Protein AF-A0A4U0WMQ0-F1 (afdb_monomer)

Sequence (657 aa):
MDHPERNHGTCKQFGIPVYATASSAIYEIPTVNTDIEAAAWAIYDATRTTPHDSSNITKNTTTSGTFNIHVQLCIPNPSGTGNTLQIATHGAHFDSRYWDSAYQPENHSYVDAALAAGYSILTYDRLGTGQSDILDAYTVVQAPLELEIMRQLTLMARNGTLYSLASTSGPAHLPFQALSKPSKIVHVGHSFGSFLTSAFITNYGTLTDGAIITGYLLTKYLASAGSTSWAVEYPGSSCPPFDRPSGYVVCKKVGIQNLFFGGNTSTAYTPALLDYGNSIKQPAPIGEIASAFWLLGNYGPSFTGPVQYFLSEFDFYVCRGDCKGLADVTQLAQTFPNASAIEVAIQPNTGHALSLHNNASAGFEGWANPAGDEFFRLQRQTADQARENTETAGAFYRMMRNIAQDLHWANGVFDVLTSSAEKPTILDLCMAPGGFLETAMRHDSRSRATAFSLATAQGGHEIFLSQNPKVKVKLMDITMLAADMGVTSIPDTHPDRANFLPRELPPGELVDLVICDGQVLRTHARAEYREGREATRLMLTQLALGLEHLTPGGAMVGLLHKFEAWNTVCLLGKFDQFASIKLFKHAKCHAKRSSLYMIATQVDTRCQQADFKEAIRASEADVQSILTEFGARLTEIGRPIFDIQAKALEKASFNRR

InterPro domains:
  IPR000073 Alpha/beta hydrolase fold-1 [PF12697] (90-357)
  IPR002877 Ribosomal RNA methyltransferase, FtsJ domain [PF01728] (407-601)
  IPR029058 Alpha/Beta hydrolase fold [G3DSA:3.40.50.1820] (47-364)
  IPR029058 Alpha/Beta hydrolase fold [SSF53474] (61-357)
  IPR029063 S-adenosyl-L-methionine-dependent methyltransferase superfamily [G3DSA:3.40.50.150] (399-606)
  IPR029063 S-adenosyl-L-methionine-dependent methyltransferase superfamily [SSF53335] (411-599)

pLDDT: mean 90.28, std 10.3, range [39.62, 98.81]

Nearest PDB structures (foldseek):
  5hdf-assembly1_B  TM=8.560E-01  e=1.147E-20  Streptomyces albus
  5hdp-assembly6_F  TM=8.536E-01  e=6.886E-20  Streptomyces albus
  8kdb-assembly1_A  TM=4.051E-01  e=4.196E-06  Human respirovirus 3
  4a6d-assembly1_A  TM=4.375E-01  e=4.001E-05  Homo sapiens
  6gur-assembly1_B  TM=4.675E-01  e=2.996E-05  Aspergillus fumigatus Af293

Radius of gyration: 31.7 Å; Cα contacts (8 Å, |Δi|>4): 1322; chains: 1; bounding box: 73×48×84 Å

Secondary structure (DSSP, 8-state):
----EETTEEEEEEEEEEEEEEEEEEE-----SSHHHHHHHHHHHHSTTS--SGGGEEEEEEEEEEEEEEEEEEEESSSS---EEEEEE--TT--GGGTB-SSSHHHHBHHHHHHHTT-EEEEEPPTTSTTS----TTTTS-HHHHHHHHHHHHHHHHHSHHHHHHHHSSSP-GGGTSPPPPSEEEEEEETHHHHHHHHHHHHHGGG-SEEEEES---STTTTTT-GGGG-EE-GGGSSS-----TTEEEE-HHHHHHHH--S-TTTS--HHHHHHHHHT---EEHHHHHTGGGGTT---TT--SEEEEEEETT-HHHHTT--TT---HHHHHHHSTT-SEEEEEEETT--S-GGGSTTHHHHHHTT--HHHHHHHHHHHHHHHHGGG-HHHHHHHHHHHHHHHHHHHHHH-TTHHHHH-SS--EEEEET-TT-HHHHHHHHH-TT-EEEEEE--GGGTPPPP-SPP-TTEEEEES-GGG-TTTTT-----TT-TTGGGPPPP-S-TT--EEEEEE-----TT----HHHHTTHHHHHHHHHHHHHHHTEEEEEEEEEEEE-TTSHHHHHHHHHHHTTSEEEEE--SSTTTTSSEEEEEEES--GGG----HHHHTT--GGGHHHHHHHHHHHHHHHHHHHHHHHHHHHHT-GGG--

Structure (mmCIF, N/CA/C/O backbone):
data_AF-A0A4U0WMQ0-F1
#
_entry.id   AF-A0A4U0WMQ0-F1
#
loop_
_atom_site.group_PDB
_atom_site.id
_atom_site.type_symbol
_atom_site.label_atom_id
_atom_site.label_alt_id
_atom_site.label_comp_id
_atom_site.label_asym_id
_atom_site.label_entity_id
_atom_site.label_seq_id
_atom_site.pdbx_PDB_ins_code
_atom_site.Cartn_x
_atom_site.Cartn_y
_atom_site.Cartn_z
_atom_site.occupancy
_atom_site.B_iso_or_equiv
_atom_site.auth_seq_id
_atom_site.auth_comp_id
_atom_site.auth_asym_id
_atom_site.auth_atom_id
_atom_site.pdbx_PDB_model_num
ATOM 1 N N . MET A 1 1 ? -5.687 -0.360 -28.221 1.00 39.62 1 MET A N 1
ATOM 2 C CA . MET A 1 1 ? -6.589 0.513 -28.996 1.00 39.62 1 MET A CA 1
ATOM 3 C C . MET A 1 1 ? -6.667 1.828 -28.254 1.00 39.62 1 MET A C 1
ATOM 5 O O . MET A 1 1 ? -6.787 1.797 -27.036 1.00 39.62 1 MET A O 1
ATOM 9 N N . ASP A 1 2 ? -6.524 2.939 -28.966 1.00 48.97 2 ASP A N 1
ATOM 10 C CA . ASP A 1 2 ? -6.606 4.285 -28.400 1.00 48.97 2 ASP A CA 1
ATOM 11 C C . ASP A 1 2 ? -8.086 4.573 -28.088 1.00 48.97 2 ASP A C 1
ATOM 13 O O . ASP A 1 2 ? -8.886 4.798 -28.996 1.00 48.97 2 ASP A O 1
ATOM 17 N N . HIS A 1 3 ? -8.482 4.451 -26.818 1.00 58.59 3 HIS A N 1
ATOM 18 C CA . HIS A 1 3 ? -9.820 4.818 -26.341 1.00 58.59 3 HIS A CA 1
ATOM 19 C C . HIS A 1 3 ? -9.716 6.159 -25.607 1.00 58.59 3 HIS A C 1
ATOM 21 O O . HIS A 1 3 ? -9.465 6.167 -24.396 1.00 58.59 3 HIS A O 1
ATOM 27 N N . PRO A 1 4 ? -9.847 7.293 -26.327 1.00 68.81 4 PRO A N 1
ATOM 28 C CA . PRO A 1 4 ? -9.685 8.614 -25.731 1.00 68.81 4 PRO A CA 1
ATOM 29 C C . PRO A 1 4 ? -10.794 8.929 -24.725 1.00 68.81 4 PRO A C 1
ATOM 31 O O . PRO A 1 4 ? -10.539 9.634 -23.756 1.00 68.81 4 PRO A O 1
ATOM 34 N N . GLU A 1 5 ? -11.998 8.381 -24.904 1.00 80.69 5 GLU A N 1
ATOM 35 C CA . GLU A 1 5 ? -13.103 8.524 -23.953 1.00 80.69 5 GLU A CA 1
ATOM 36 C C . GLU A 1 5 ? -13.195 7.311 -23.022 1.00 80.69 5 GLU A C 1
ATOM 38 O O . GLU A 1 5 ? -13.223 6.161 -23.467 1.00 80.69 5 GLU A O 1
ATOM 43 N N . ARG A 1 6 ? -13.254 7.585 -21.716 1.00 85.19 6 ARG A N 1
ATOM 44 C CA . ARG A 1 6 ? -13.469 6.617 -20.637 1.00 85.19 6 ARG A CA 1
ATOM 45 C C . ARG A 1 6 ? -14.765 6.947 -19.907 1.00 85.19 6 ARG A C 1
ATOM 47 O O . ARG A 1 6 ? -15.220 8.089 -19.910 1.00 85.19 6 ARG A O 1
ATOM 54 N N . ASN A 1 7 ? -15.306 5.968 -19.185 1.00 85.00 7 ASN A N 1
ATOM 55 C CA . ASN A 1 7 ? -16.522 6.147 -18.381 1.00 85.00 7 ASN A CA 1
ATOM 56 C C . ASN A 1 7 ? -16.409 7.316 -17.384 1.00 85.00 7 ASN A C 1
ATOM 58 O O . ASN A 1 7 ? -17.385 8.026 -17.149 1.00 85.00 7 ASN A O 1
ATOM 62 N N . HIS A 1 8 ? -15.214 7.539 -16.829 1.00 88.12 8 HIS A N 1
ATOM 63 C CA . HIS A 1 8 ? -14.967 8.539 -15.786 1.00 88.12 8 HIS A CA 1
ATOM 64 C C . HIS A 1 8 ? -13.992 9.651 -16.196 1.00 88.12 8 HIS A C 1
ATOM 66 O O . HIS A 1 8 ? -13.651 10.493 -15.368 1.00 88.12 8 HIS A O 1
ATOM 72 N N . GLY A 1 9 ? -13.551 9.706 -17.456 1.00 90.25 9 GLY A N 1
ATOM 73 C CA . GLY A 1 9 ? -12.559 10.692 -17.879 1.00 90.25 9 GLY A CA 1
ATOM 74 C C . GLY A 1 9 ? -12.183 10.637 -19.354 1.00 90.25 9 GLY A C 1
ATOM 75 O O . GLY A 1 9 ? -12.789 9.924 -20.147 1.00 90.25 9 GLY A O 1
ATOM 76 N N . THR A 1 10 ? -11.165 11.409 -19.721 1.00 91.00 10 THR A N 1
ATOM 77 C CA . THR A 1 10 ? -10.581 11.430 -21.068 1.00 91.00 10 THR A CA 1
ATOM 78 C C . THR A 1 10 ? -9.080 11.184 -20.971 1.00 91.00 10 THR A C 1
ATOM 80 O O . THR A 1 10 ? -8.416 11.784 -20.126 1.00 91.00 10 THR A O 1
ATOM 83 N N . CYS A 1 11 ? -8.538 10.331 -21.836 1.00 92.12 11 CYS A N 1
ATOM 84 C CA . CYS A 1 11 ? -7.117 9.998 -21.905 1.00 92.12 11 CYS A CA 1
ATOM 85 C C . CYS A 1 11 ? -6.494 10.477 -23.216 1.00 92.12 11 CYS A C 1
ATOM 87 O O . CYS A 1 11 ? -7.154 10.522 -24.253 1.00 92.12 11 CYS A O 1
ATOM 89 N N . LYS A 1 12 ? -5.200 10.794 -23.172 1.00 91.44 12 LYS A N 1
ATOM 90 C CA . LYS A 1 12 ? -4.412 11.164 -24.344 1.00 91.44 12 LYS A CA 1
ATOM 91 C C . LYS A 1 12 ? -3.005 10.601 -24.257 1.00 91.44 12 LYS A C 1
ATOM 93 O O . LYS A 1 12 ? -2.333 10.805 -23.247 1.00 91.44 12 LYS A O 1
ATOM 98 N N . GLN A 1 13 ? -2.564 9.948 -25.328 1.00 94.12 13 GLN A N 1
ATOM 99 C CA . GLN A 1 13 ? -1.207 9.425 -25.457 1.00 94.12 13 GLN A CA 1
ATOM 100 C C . GLN A 1 13 ? -0.353 10.322 -26.353 1.00 94.12 13 GLN A C 1
ATOM 102 O O . GLN A 1 13 ? -0.857 10.874 -27.331 1.00 94.12 13 GLN A O 1
ATOM 107 N N . PHE A 1 14 ? 0.918 10.510 -26.003 1.00 95.19 14 PHE A N 1
ATOM 108 C CA . PHE A 1 14 ? 1.878 11.287 -26.791 1.00 95.19 14 PHE A CA 1
ATOM 109 C C . PHE A 1 14 ? 3.320 11.019 -26.333 1.00 95.19 14 PHE A C 1
ATOM 111 O O . PHE A 1 14 ? 3.551 10.530 -25.230 1.00 95.19 14 PHE A O 1
ATOM 118 N N . GLY A 1 15 ? 4.294 11.350 -27.183 1.00 96.31 15 GLY A N 1
ATOM 119 C CA . GLY A 1 15 ? 5.717 11.306 -26.838 1.00 96.31 15 GLY A CA 1
ATOM 120 C C . GLY A 1 15 ? 6.192 12.618 -26.215 1.00 96.31 15 GLY A C 1
ATOM 121 O O . GLY A 1 15 ? 5.802 13.701 -26.661 1.00 96.31 15 GLY A O 1
ATOM 122 N N . ILE A 1 16 ? 7.045 12.528 -25.197 1.00 97.12 16 ILE A N 1
ATOM 123 C CA . ILE A 1 16 ? 7.688 13.674 -24.555 1.00 97.12 16 ILE A CA 1
ATOM 124 C C . ILE A 1 16 ? 9.207 13.563 -24.717 1.00 97.12 16 ILE A C 1
ATOM 126 O O . ILE A 1 16 ? 9.793 12.605 -24.212 1.00 97.12 16 ILE A O 1
ATOM 130 N N . PRO A 1 17 ? 9.879 14.554 -25.334 1.00 97.69 17 PRO A N 1
ATOM 131 C CA . PRO A 1 17 ? 11.331 14.638 -25.292 1.00 97.69 17 PRO A CA 1
ATOM 132 C C . PRO A 1 17 ? 11.785 15.099 -23.900 1.00 97.69 17 PRO A C 1
ATOM 134 O O . PRO A 1 17 ? 11.525 16.231 -23.489 1.00 97.69 17 PRO A O 1
ATOM 137 N N . VAL A 1 18 ? 12.477 14.224 -23.175 1.00 98.50 18 VAL A N 1
ATOM 138 C CA . VAL A 1 18 ? 12.976 14.467 -21.819 1.00 98.50 18 VAL A CA 1
ATOM 139 C C . VAL A 1 18 ? 14.495 14.558 -21.842 1.00 98.50 18 VAL A C 1
ATOM 141 O O . VAL A 1 18 ? 15.176 13.566 -22.087 1.00 98.50 18 VAL A O 1
ATOM 144 N N . TYR A 1 19 ? 15.045 15.740 -21.561 1.00 98.50 19 TYR A N 1
ATOM 145 C CA . TYR A 1 19 ? 16.481 15.875 -21.321 1.00 98.50 19 TYR A CA 1
ATOM 146 C C . TYR A 1 19 ? 16.822 15.424 -19.900 1.00 98.50 19 TYR A C 1
ATOM 148 O O . TYR A 1 19 ? 16.312 15.995 -18.938 1.00 98.50 19 TYR A O 1
ATOM 156 N N . ALA A 1 20 ? 17.707 14.441 -19.767 1.00 98.31 20 ALA A N 1
ATOM 157 C CA . ALA A 1 20 ? 18.148 13.904 -18.486 1.00 98.31 20 ALA A CA 1
ATOM 158 C C . ALA A 1 20 ? 19.662 13.665 -18.496 1.00 98.31 20 ALA A C 1
ATOM 160 O O . ALA A 1 20 ? 20.249 13.333 -19.527 1.00 98.31 20 ALA A O 1
ATOM 161 N N . THR A 1 21 ? 20.290 13.830 -17.332 1.00 98.31 21 THR A N 1
ATOM 162 C CA . THR A 1 21 ? 21.704 13.521 -17.110 1.00 98.31 21 THR A CA 1
ATOM 163 C C . THR A 1 21 ? 21.874 12.830 -15.766 1.00 98.31 21 THR A C 1
ATOM 165 O O . THR A 1 21 ? 21.347 13.300 -14.758 1.00 98.31 21 THR A O 1
ATOM 168 N N . ALA A 1 22 ? 22.599 11.717 -15.741 1.00 98.06 22 ALA A N 1
ATOM 169 C CA . ALA A 1 22 ? 22.833 10.947 -14.528 1.00 98.06 22 ALA A CA 1
ATOM 170 C C . ALA A 1 22 ? 24.221 10.302 -14.538 1.00 98.06 22 ALA A C 1
ATOM 172 O O . ALA A 1 22 ? 24.755 9.939 -15.592 1.00 98.06 22 ALA A O 1
ATOM 173 N N . SER A 1 23 ? 24.789 10.126 -13.343 1.00 96.06 23 SER A N 1
ATOM 174 C CA . SER A 1 23 ? 25.927 9.228 -13.153 1.00 96.06 23 SER A CA 1
ATOM 175 C C . SER A 1 23 ? 25.543 7.824 -13.618 1.00 96.06 23 SER A C 1
ATOM 177 O O . SER A 1 23 ? 24.470 7.325 -13.280 1.00 96.06 23 SER A O 1
ATOM 179 N N . SER A 1 24 ? 26.423 7.198 -14.389 1.00 96.25 24 SER A N 1
ATOM 180 C CA . SER A 1 24 ? 26.253 5.845 -14.922 1.00 96.25 24 SER A CA 1
ATOM 181 C C . SER A 1 24 ? 27.566 5.077 -14.807 1.00 96.25 24 SER A C 1
ATOM 183 O O . SER A 1 24 ? 28.585 5.630 -14.381 1.00 96.25 24 SER A O 1
ATOM 185 N N . ALA A 1 25 ? 27.561 3.794 -15.154 1.00 97.50 25 ALA A N 1
ATOM 186 C CA . ALA A 1 25 ? 28.771 2.985 -15.125 1.00 97.50 25 ALA A CA 1
ATOM 187 C C . ALA A 1 25 ? 28.751 1.859 -16.161 1.00 97.50 25 ALA A C 1
ATOM 189 O O . ALA A 1 25 ? 27.700 1.459 -16.646 1.00 97.50 25 ALA A O 1
ATOM 190 N N . ILE A 1 26 ? 29.922 1.314 -16.475 1.00 97.94 26 ILE A N 1
ATOM 191 C CA . ILE A 1 26 ? 30.064 0.031 -17.162 1.00 97.94 26 ILE A CA 1
ATOM 192 C C . ILE A 1 26 ? 30.245 -1.042 -16.090 1.00 97.94 26 ILE A C 1
ATOM 194 O O . ILE A 1 26 ? 31.183 -0.965 -15.290 1.00 97.94 26 ILE A O 1
ATOM 198 N N . TYR A 1 27 ? 29.369 -2.040 -16.094 1.00 97.12 27 TYR A N 1
ATOM 199 C CA . TYR A 1 27 ? 29.397 -3.157 -15.151 1.00 97.12 27 TYR A CA 1
ATOM 200 C C . TYR A 1 27 ? 30.045 -4.392 -15.775 1.00 97.12 27 TYR A C 1
ATOM 202 O O . TYR A 1 27 ? 29.955 -4.600 -16.987 1.00 97.12 27 TYR A O 1
ATOM 210 N N . GLU A 1 28 ? 30.677 -5.223 -14.951 1.00 95.62 28 GLU A N 1
ATOM 211 C CA . GLU A 1 28 ? 31.133 -6.548 -15.369 1.00 95.62 28 GLU A CA 1
ATOM 212 C C . GLU A 1 28 ? 29.927 -7.500 -15.413 1.00 95.62 28 GLU A C 1
ATOM 214 O O . GLU A 1 28 ? 29.573 -8.144 -14.429 1.00 95.62 28 GLU A O 1
ATOM 219 N N . ILE A 1 29 ? 29.227 -7.543 -16.550 1.00 95.56 29 ILE A N 1
ATOM 220 C CA . ILE A 1 29 ? 28.043 -8.393 -16.745 1.00 95.56 29 ILE A CA 1
ATOM 221 C C . ILE A 1 29 ? 28.112 -9.160 -18.076 1.00 95.56 29 ILE A C 1
ATOM 223 O O . ILE A 1 29 ? 28.632 -8.625 -19.059 1.00 95.56 29 ILE A O 1
ATOM 227 N N . PRO A 1 30 ? 27.595 -10.405 -18.141 1.00 95.69 30 PRO A N 1
ATOM 228 C CA . PRO A 1 30 ? 27.575 -11.192 -19.371 1.00 95.69 30 PRO A CA 1
ATOM 229 C C . PRO A 1 30 ? 26.829 -10.515 -20.527 1.00 95.69 30 PRO A C 1
ATOM 231 O O . PRO A 1 30 ? 25.846 -9.793 -20.335 1.00 95.69 30 PRO A O 1
ATOM 234 N N . THR A 1 31 ? 27.261 -10.807 -21.753 1.00 96.88 31 THR A N 1
ATOM 235 C CA . THR A 1 31 ? 26.526 -10.421 -22.961 1.00 96.88 31 THR A CA 1
ATOM 236 C C . THR A 1 31 ? 25.242 -11.234 -23.109 1.00 96.88 31 THR A C 1
ATOM 238 O O . THR A 1 31 ? 25.203 -12.381 -22.673 1.00 96.88 31 THR A O 1
ATOM 241 N N . VAL A 1 32 ? 24.210 -10.664 -23.742 1.00 98.12 32 VAL A N 1
ATOM 242 C CA . VAL A 1 32 ? 22.921 -11.328 -23.994 1.00 98.12 32 VAL A CA 1
ATOM 243 C C . VAL A 1 32 ? 22.456 -11.060 -25.426 1.00 98.12 32 VAL A C 1
ATOM 245 O O . VAL A 1 32 ? 21.882 -10.014 -25.725 1.00 98.12 32 VAL A O 1
ATOM 248 N N . ASN A 1 33 ? 22.696 -12.030 -26.307 1.00 97.62 33 ASN A N 1
ATOM 249 C CA . ASN A 1 33 ? 22.316 -12.028 -27.725 1.00 97.62 33 ASN A CA 1
ATOM 250 C C . ASN A 1 33 ? 21.580 -13.310 -28.149 1.00 97.62 33 ASN A C 1
ATOM 252 O O . ASN A 1 33 ? 21.138 -13.423 -29.289 1.00 97.62 33 ASN A O 1
ATOM 256 N N . THR A 1 34 ? 21.498 -14.306 -27.264 1.00 98.06 34 THR A N 1
ATOM 257 C CA . THR A 1 34 ? 20.868 -15.608 -27.524 1.00 98.06 34 THR A CA 1
ATOM 258 C C . THR A 1 34 ? 20.176 -16.128 -26.268 1.00 98.06 34 THR A C 1
ATOM 260 O O . THR A 1 34 ? 20.469 -15.675 -25.162 1.00 98.06 34 THR A O 1
ATOM 263 N N . ASP A 1 35 ? 19.297 -17.125 -26.405 1.00 97.94 35 ASP A N 1
ATOM 264 C CA . ASP A 1 35 ? 18.646 -17.766 -25.252 1.00 97.94 35 ASP A CA 1
ATOM 265 C C . ASP A 1 35 ? 19.645 -18.417 -24.284 1.00 97.94 35 ASP A C 1
ATOM 267 O O . ASP A 1 35 ? 19.433 -18.403 -23.072 1.00 97.94 35 ASP A O 1
ATOM 271 N N . ILE A 1 36 ? 20.746 -18.970 -24.809 1.00 98.12 36 ILE A N 1
ATOM 272 C CA . ILE A 1 36 ? 21.813 -19.564 -23.991 1.00 98.12 36 ILE A CA 1
ATOM 273 C C . ILE A 1 36 ? 22.472 -18.477 -23.140 1.00 98.12 36 ILE A C 1
ATOM 275 O O . ILE A 1 36 ? 22.678 -18.665 -21.942 1.00 98.12 36 ILE A O 1
ATOM 279 N N . GLU A 1 37 ? 22.761 -17.329 -23.746 1.00 98.56 37 GLU A N 1
ATOM 280 C CA . GLU A 1 37 ? 23.359 -16.187 -23.059 1.00 98.56 37 GLU A CA 1
ATOM 281 C C . GLU A 1 37 ? 22.393 -15.533 -22.059 1.00 98.56 37 GLU A C 1
ATOM 283 O O . GLU A 1 37 ? 22.810 -15.186 -20.958 1.00 98.56 37 GLU A O 1
ATOM 288 N N . ALA A 1 38 ? 21.097 -15.441 -22.375 1.00 98.31 38 ALA A N 1
ATOM 289 C CA . ALA A 1 38 ? 20.079 -14.949 -21.442 1.00 98.31 38 ALA A CA 1
ATOM 290 C C . ALA A 1 38 ? 19.984 -15.836 -20.188 1.00 98.31 38 ALA A C 1
ATOM 292 O O . ALA A 1 38 ? 19.961 -15.336 -19.061 1.00 98.31 38 ALA A O 1
ATOM 293 N N . ALA A 1 39 ? 19.989 -17.161 -20.368 1.00 97.75 39 ALA A N 1
ATOM 294 C CA . ALA A 1 39 ? 20.015 -18.107 -19.256 1.00 97.75 39 ALA A CA 1
ATOM 295 C C . ALA A 1 39 ? 21.326 -18.020 -18.453 1.00 97.75 39 ALA A C 1
ATOM 297 O O . ALA A 1 39 ? 21.296 -18.057 -17.222 1.00 97.75 39 ALA A O 1
ATOM 298 N N . ALA A 1 40 ? 22.470 -17.867 -19.130 1.00 98.19 40 ALA A N 1
ATOM 299 C CA . ALA A 1 40 ? 23.766 -17.691 -18.479 1.00 98.19 40 ALA A CA 1
ATOM 300 C C . ALA A 1 40 ? 23.826 -16.395 -17.655 1.00 98.19 40 ALA A C 1
ATOM 302 O O . ALA A 1 40 ? 24.312 -16.422 -16.525 1.00 98.19 40 ALA A O 1
ATOM 303 N N . TRP A 1 41 ? 23.275 -15.292 -18.171 1.00 98.31 41 TRP A N 1
ATOM 304 C CA . TRP A 1 41 ? 23.130 -14.043 -17.427 1.00 98.31 41 TRP A CA 1
ATOM 305 C C . TRP A 1 41 ? 22.270 -14.230 -16.172 1.00 98.31 41 TRP A C 1
ATOM 307 O O . TRP A 1 41 ? 22.687 -13.825 -15.094 1.00 98.31 41 TRP A O 1
ATOM 317 N N . ALA A 1 42 ? 21.124 -14.908 -16.268 1.00 98.00 42 ALA A N 1
ATOM 318 C CA . ALA A 1 42 ? 20.261 -15.132 -15.107 1.00 98.00 42 ALA A CA 1
ATOM 319 C C . ALA A 1 42 ? 20.941 -15.977 -14.015 1.00 98.00 42 ALA A C 1
ATOM 321 O O . ALA A 1 42 ? 20.731 -15.738 -12.825 1.00 98.00 42 ALA A O 1
ATOM 322 N N . ILE A 1 43 ? 21.766 -16.956 -14.408 1.00 98.12 43 ILE A N 1
ATOM 323 C CA . ILE A 1 43 ? 22.597 -17.738 -13.480 1.00 98.12 43 ILE A CA 1
ATOM 324 C C . ILE A 1 43 ? 23.674 -16.853 -12.853 1.00 98.12 43 ILE A C 1
ATOM 326 O O . ILE A 1 43 ? 23.856 -16.900 -11.637 1.00 98.12 43 ILE A O 1
ATOM 330 N N . TYR A 1 44 ? 24.375 -16.053 -13.661 1.00 97.50 44 TYR A N 1
ATOM 331 C CA . TYR A 1 44 ? 25.379 -15.107 -13.183 1.00 97.50 44 TYR A CA 1
ATOM 332 C C . TYR A 1 44 ? 24.776 -14.146 -12.157 1.00 97.50 44 TYR A C 1
ATOM 334 O O . TYR A 1 44 ? 25.247 -14.095 -11.029 1.00 97.50 44 TYR A O 1
ATOM 342 N N . ASP A 1 45 ? 23.686 -13.467 -12.495 1.00 97.00 45 ASP A N 1
ATOM 343 C CA . ASP A 1 45 ? 23.014 -12.495 -11.633 1.00 97.00 45 ASP A CA 1
ATOM 344 C C . ASP A 1 45 ? 22.555 -13.106 -10.293 1.00 97.00 45 ASP A C 1
ATOM 346 O O . ASP A 1 45 ? 22.776 -12.537 -9.224 1.00 97.00 45 ASP A O 1
ATOM 350 N N . ALA A 1 46 ? 22.008 -14.327 -10.335 1.00 96.06 46 ALA A N 1
ATOM 351 C CA . ALA A 1 46 ? 21.554 -15.056 -9.150 1.00 96.06 46 ALA A CA 1
ATOM 352 C C . ALA A 1 46 ? 22.682 -15.729 -8.341 1.00 96.06 46 ALA A C 1
ATOM 354 O O . ALA A 1 46 ? 22.424 -16.317 -7.285 1.00 96.06 46 ALA A O 1
ATOM 355 N N . THR A 1 47 ? 23.923 -15.716 -8.832 1.00 95.88 47 THR A N 1
ATOM 356 C CA . THR A 1 47 ? 25.040 -16.368 -8.146 1.00 95.88 47 THR A CA 1
ATOM 357 C C . THR A 1 47 ? 25.372 -15.610 -6.862 1.00 95.88 47 THR A C 1
ATOM 359 O O . THR A 1 47 ? 25.581 -14.405 -6.869 1.00 95.88 47 THR A O 1
ATOM 362 N N . ARG A 1 48 ? 25.485 -16.334 -5.738 1.00 93.12 48 ARG A N 1
ATOM 363 C CA . ARG A 1 48 ? 25.715 -15.764 -4.391 1.00 93.12 48 ARG A CA 1
ATOM 364 C C . ARG A 1 48 ? 26.904 -14.794 -4.312 1.00 93.12 48 ARG A C 1
ATOM 366 O O . ARG A 1 48 ? 26.938 -13.946 -3.428 1.00 93.12 48 ARG A O 1
ATOM 373 N N . THR A 1 49 ? 27.917 -14.987 -5.152 1.00 93.94 49 THR A N 1
ATOM 374 C CA . THR A 1 49 ? 29.146 -14.182 -5.173 1.00 93.94 49 THR A CA 1
ATOM 375 C C . THR A 1 49 ? 29.115 -13.038 -6.179 1.00 93.94 49 THR A C 1
ATOM 377 O O . THR A 1 49 ? 30.085 -12.290 -6.229 1.00 93.94 49 THR A O 1
ATOM 380 N N . THR A 1 50 ? 28.058 -12.909 -6.982 1.00 94.44 50 THR A N 1
ATOM 381 C CA . THR A 1 50 ? 27.919 -11.802 -7.928 1.00 94.44 50 THR A CA 1
ATOM 382 C C . THR A 1 50 ? 27.655 -10.513 -7.155 1.00 94.44 50 THR A C 1
ATOM 384 O O . THR A 1 50 ? 26.703 -10.465 -6.369 1.00 94.44 50 THR A O 1
ATOM 387 N N . PRO A 1 51 ? 28.506 -9.486 -7.313 1.00 92.94 51 PRO A N 1
ATOM 388 C CA . PRO A 1 51 ? 28.352 -8.240 -6.586 1.00 92.94 51 PRO A CA 1
ATOM 389 C C . PRO A 1 51 ? 27.190 -7.416 -7.143 1.00 92.94 51 PRO A C 1
ATOM 391 O O . PRO A 1 51 ? 27.131 -7.108 -8.333 1.00 92.94 51 PRO A O 1
ATOM 394 N N . HIS A 1 52 ? 26.302 -7.005 -6.242 1.00 92.25 52 HIS A N 1
ATOM 395 C CA . HIS A 1 52 ? 25.184 -6.091 -6.503 1.00 92.25 52 HIS A CA 1
ATOM 396 C C . HIS A 1 52 ? 25.449 -4.735 -5.844 1.00 92.25 52 HIS A C 1
ATOM 398 O O . HIS A 1 52 ? 24.606 -4.182 -5.143 1.00 92.25 52 HIS A O 1
ATOM 404 N N . ASP A 1 53 ? 26.678 -4.246 -5.999 1.00 94.50 53 ASP A N 1
ATOM 405 C CA . ASP A 1 53 ? 27.172 -2.998 -5.427 1.00 94.50 53 ASP A CA 1
ATOM 406 C C . ASP A 1 53 ? 28.263 -2.377 -6.321 1.00 94.50 53 ASP A C 1
ATOM 408 O O . ASP A 1 53 ? 28.571 -2.864 -7.413 1.00 94.50 53 ASP A O 1
ATOM 412 N N . SER A 1 54 ? 28.877 -1.287 -5.853 1.00 94.38 54 SER A N 1
ATOM 413 C CA . SER A 1 54 ? 29.898 -0.550 -6.601 1.00 94.38 54 SER A CA 1
ATOM 414 C C . SER A 1 54 ? 31.142 -1.365 -6.974 1.00 94.38 54 SER A C 1
ATOM 416 O O . SER A 1 54 ? 31.893 -0.933 -7.844 1.00 94.38 54 SER A O 1
ATOM 418 N N . SER A 1 55 ? 31.394 -2.516 -6.343 1.00 95.44 55 SER A N 1
ATOM 419 C CA . SER A 1 55 ? 32.522 -3.387 -6.699 1.00 95.44 55 SER A CA 1
ATOM 420 C C . SER A 1 55 ? 32.361 -4.048 -8.071 1.00 95.44 55 SER A C 1
ATOM 422 O O . SER A 1 55 ? 33.364 -4.434 -8.663 1.00 95.44 55 SER A O 1
ATOM 424 N N . ASN A 1 56 ? 31.138 -4.102 -8.617 1.00 94.81 56 ASN A N 1
ATOM 425 C CA . ASN A 1 56 ? 30.870 -4.603 -9.968 1.00 94.81 56 ASN A CA 1
ATOM 426 C C . ASN A 1 56 ? 31.162 -3.572 -11.081 1.00 94.81 56 ASN A C 1
ATOM 428 O O . ASN A 1 56 ? 30.938 -3.830 -12.266 1.00 94.81 56 ASN A O 1
ATOM 432 N N . ILE A 1 57 ? 31.601 -2.361 -10.719 1.00 97.50 57 ILE A N 1
ATOM 433 C CA . ILE A 1 57 ? 31.866 -1.277 -11.667 1.00 97.50 57 ILE A CA 1
ATOM 434 C C . ILE A 1 57 ? 33.277 -1.410 -12.235 1.00 97.50 57 ILE A C 1
ATOM 436 O O . ILE A 1 57 ? 34.271 -1.289 -11.522 1.00 97.50 57 ILE A O 1
ATOM 440 N N . THR A 1 58 ? 33.366 -1.536 -13.557 1.00 97.44 58 THR A N 1
ATOM 441 C CA . THR A 1 58 ? 34.643 -1.507 -14.289 1.00 97.44 58 THR A CA 1
ATOM 442 C C . THR A 1 58 ? 35.047 -0.087 -14.683 1.00 97.44 58 THR A C 1
ATOM 444 O O . THR A 1 58 ? 36.235 0.231 -14.762 1.00 97.44 58 THR A O 1
ATOM 447 N N . LYS A 1 59 ? 34.068 0.795 -14.930 1.00 97.88 59 LYS A N 1
ATOM 448 C CA . LYS A 1 59 ? 34.309 2.189 -15.317 1.00 97.88 59 LYS A CA 1
ATOM 449 C C . LYS A 1 59 ? 33.122 3.080 -14.964 1.00 97.88 59 LYS A C 1
ATOM 451 O O . LYS A 1 59 ? 32.013 2.819 -15.410 1.00 97.88 59 LYS A O 1
ATOM 456 N N . ASN A 1 60 ? 33.370 4.179 -14.257 1.00 97.81 60 ASN A N 1
ATOM 457 C CA . ASN A 1 60 ? 32.368 5.229 -14.055 1.00 97.81 60 ASN A CA 1
ATOM 458 C C . ASN A 1 60 ? 32.201 6.085 -15.318 1.00 97.81 60 ASN A C 1
ATOM 460 O O . ASN A 1 60 ? 33.179 6.413 -15.998 1.00 97.81 60 ASN A O 1
ATOM 464 N N . THR A 1 61 ? 30.963 6.471 -15.610 1.00 97.12 61 THR A N 1
ATOM 465 C CA . THR A 1 61 ? 30.571 7.280 -16.767 1.00 97.12 61 THR A CA 1
ATOM 466 C C . THR A 1 61 ? 29.505 8.311 -16.380 1.00 97.12 61 THR A C 1
ATOM 468 O O . THR A 1 61 ? 29.145 8.491 -15.215 1.00 97.12 61 THR A O 1
ATOM 471 N N . THR A 1 62 ? 29.011 9.052 -17.364 1.00 97.81 62 THR A N 1
ATOM 472 C CA . THR A 1 62 ? 27.838 9.915 -17.218 1.00 97.81 62 THR A CA 1
ATOM 473 C C . THR A 1 62 ? 27.033 9.792 -18.493 1.00 97.81 62 THR A C 1
ATOM 475 O O . THR A 1 62 ? 27.581 9.953 -19.585 1.00 97.81 62 THR A O 1
ATOM 478 N N . THR A 1 63 ? 25.747 9.503 -18.352 1.00 98.12 63 THR A N 1
ATOM 479 C CA . THR A 1 63 ? 24.826 9.416 -19.480 1.00 98.12 63 THR A CA 1
ATOM 480 C C . THR A 1 63 ? 24.012 10.697 -19.508 1.00 98.12 63 THR A C 1
ATOM 482 O O . THR A 1 63 ? 23.400 11.060 -18.508 1.00 98.12 63 THR A O 1
ATOM 485 N N . SER A 1 64 ? 24.038 11.400 -20.640 1.00 98.19 64 SER A N 1
ATOM 486 C CA . SER A 1 64 ? 23.317 12.654 -20.851 1.00 98.19 64 SER A CA 1
ATOM 487 C C . SER A 1 64 ? 22.733 12.672 -22.255 1.00 98.19 64 SER A C 1
ATOM 489 O O . SER A 1 64 ? 23.426 12.338 -23.218 1.00 98.19 64 SER A O 1
ATOM 491 N N . GLY A 1 65 ? 21.464 13.046 -22.377 1.00 98.12 65 GLY A N 1
ATOM 492 C CA . GLY A 1 65 ? 20.765 13.041 -23.654 1.00 98.12 65 GLY A CA 1
ATOM 493 C C . GLY A 1 65 ? 19.326 13.515 -23.537 1.00 98.12 65 GLY A C 1
ATOM 494 O O . GLY A 1 65 ? 18.839 13.814 -22.449 1.00 98.12 65 GLY A O 1
ATOM 495 N N . THR A 1 66 ? 18.659 13.599 -24.686 1.00 98.62 66 THR A N 1
ATOM 496 C CA . THR A 1 66 ? 17.203 13.762 -24.762 1.00 98.62 66 THR A CA 1
ATOM 497 C C . THR A 1 66 ? 16.602 12.428 -25.165 1.00 98.62 66 THR A C 1
ATOM 499 O O . THR A 1 66 ? 17.003 11.874 -26.184 1.00 98.62 66 THR A O 1
ATOM 502 N N . PHE A 1 67 ? 15.662 11.941 -24.367 1.00 98.50 67 PHE A N 1
ATOM 503 C CA . PHE A 1 67 ? 15.023 10.639 -24.514 1.00 98.50 67 PHE A CA 1
ATOM 504 C C . PHE A 1 67 ? 13.539 10.848 -24.790 1.00 98.50 67 PHE A C 1
ATOM 506 O O . PHE A 1 67 ? 12.882 11.601 -24.070 1.00 98.50 67 PHE A O 1
ATOM 513 N N . ASN A 1 68 ? 13.004 10.219 -25.829 1.00 98.56 68 ASN A N 1
ATOM 514 C CA . ASN A 1 68 ? 11.579 10.247 -26.106 1.00 98.56 68 ASN A CA 1
ATOM 515 C C . ASN A 1 68 ? 10.856 9.227 -25.217 1.00 98.56 68 ASN A C 1
ATOM 517 O O . ASN A 1 68 ? 11.072 8.018 -25.321 1.00 98.56 68 ASN A O 1
ATOM 521 N N . ILE A 1 69 ? 9.999 9.740 -24.338 1.00 98.69 69 ILE A N 1
ATOM 522 C CA . ILE A 1 69 ? 9.223 8.954 -23.382 1.00 98.69 69 ILE A CA 1
ATOM 523 C C . ILE A 1 69 ? 7.763 8.938 -23.816 1.00 98.69 69 ILE A C 1
ATOM 525 O O . ILE A 1 69 ? 7.141 9.994 -23.945 1.00 98.69 69 ILE A O 1
ATOM 529 N N . HIS A 1 70 ? 7.213 7.746 -24.033 1.00 98.50 70 HIS A N 1
ATOM 530 C CA . HIS A 1 70 ? 5.792 7.567 -24.306 1.00 98.50 70 HIS A CA 1
ATOM 531 C C . HIS A 1 70 ? 4.986 7.734 -23.023 1.00 98.50 70 HIS A C 1
ATOM 533 O O . HIS A 1 70 ? 5.268 7.078 -22.018 1.00 98.50 70 HIS A O 1
ATOM 539 N N . VAL A 1 71 ? 3.974 8.599 -23.057 1.00 97.94 71 VAL A N 1
ATOM 540 C CA . VAL A 1 71 ? 3.103 8.864 -21.911 1.00 97.94 71 VAL A CA 1
ATOM 541 C C . VAL A 1 71 ? 1.631 8.751 -22.279 1.00 97.94 71 VAL A C 1
ATOM 543 O O . VAL A 1 71 ? 1.237 8.975 -23.423 1.00 97.94 71 VAL A O 1
ATOM 546 N N . GLN A 1 72 ? 0.803 8.499 -21.269 1.00 96.75 72 GLN A N 1
ATOM 547 C CA . GLN A 1 72 ? -0.645 8.633 -21.311 1.00 96.75 72 GLN A CA 1
ATOM 548 C C . GLN A 1 72 ? -1.090 9.518 -20.146 1.00 96.75 72 GLN A C 1
ATOM 550 O O . GLN A 1 72 ? -0.914 9.173 -18.979 1.00 96.75 72 GLN A O 1
ATOM 555 N N . LEU A 1 73 ? -1.681 10.669 -20.467 1.00 95.75 73 LEU A N 1
ATOM 556 C CA . LEU A 1 73 ? -2.283 11.573 -19.492 1.00 95.75 73 LEU A CA 1
ATOM 557 C C . LEU A 1 73 ? -3.802 11.422 -19.531 1.00 95.75 73 LEU A C 1
ATOM 559 O O . LEU A 1 73 ? -4.418 11.624 -20.578 1.00 95.75 73 LEU A O 1
ATOM 563 N N . CYS A 1 74 ? -4.404 11.119 -18.387 1.00 94.06 74 CYS A N 1
ATOM 564 C CA . CYS A 1 74 ? -5.846 10.994 -18.228 1.00 94.06 74 CYS A CA 1
ATOM 565 C C . CYS A 1 74 ? -6.389 11.987 -17.196 1.00 94.06 74 CYS A C 1
ATOM 567 O O . CYS A 1 74 ? -5.761 12.238 -16.165 1.00 94.06 74 CYS A O 1
ATOM 569 N N . ILE A 1 75 ? -7.571 12.539 -17.476 1.00 91.50 75 ILE A N 1
ATOM 570 C CA . ILE A 1 75 ? -8.240 13.570 -16.670 1.00 91.50 75 ILE A CA 1
ATOM 571 C C . ILE A 1 75 ? -9.720 13.213 -16.418 1.00 91.50 75 ILE A C 1
ATOM 573 O O . ILE A 1 75 ? -10.367 12.692 -17.328 1.00 91.50 75 ILE A O 1
ATOM 577 N N . PRO A 1 76 ? -10.274 13.472 -15.218 1.00 90.31 76 PRO A N 1
ATOM 578 C CA . PRO A 1 76 ? -11.633 13.059 -14.844 1.00 90.31 76 PRO A CA 1
ATOM 579 C C . PRO A 1 76 ? -12.749 13.990 -15.373 1.00 90.31 76 PRO A C 1
ATOM 581 O O . PRO A 1 76 ? -12.514 15.173 -15.630 1.00 90.31 76 PRO A O 1
ATOM 584 N N . ASN A 1 77 ? -13.982 13.470 -15.488 1.00 84.44 77 ASN A N 1
ATOM 585 C CA . ASN A 1 77 ? 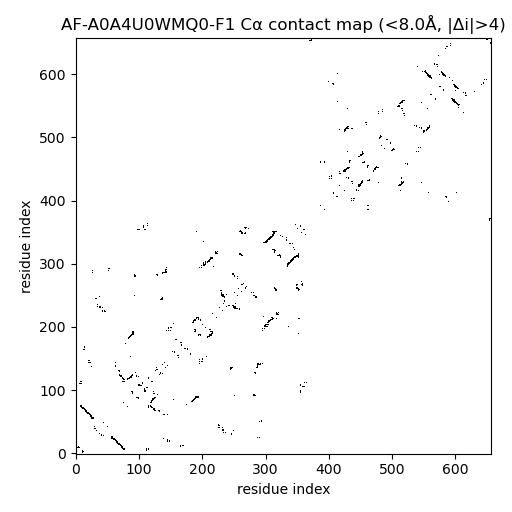-15.190 14.206 -15.922 1.00 84.44 77 ASN A CA 1
ATOM 586 C C . ASN A 1 77 ? -16.061 14.710 -14.736 1.00 84.44 77 ASN A C 1
ATOM 588 O O . ASN A 1 77 ? -16.222 13.959 -13.774 1.00 84.44 77 ASN A O 1
ATOM 592 N N . PRO A 1 78 ? -16.743 15.885 -14.818 1.00 69.50 78 PRO A N 1
ATOM 593 C CA . PRO A 1 78 ? -16.557 16.982 -15.772 1.00 69.50 78 PRO A CA 1
ATOM 594 C C . PRO A 1 78 ? -15.402 17.901 -15.338 1.00 69.50 78 PRO A C 1
ATOM 596 O O . PRO A 1 78 ? -15.073 17.974 -14.160 1.00 69.50 78 PRO A O 1
ATOM 599 N N . SER A 1 79 ? -14.814 18.605 -16.307 1.00 56.22 79 SER A N 1
ATOM 600 C CA . SER A 1 79 ? -13.565 19.389 -16.287 1.00 56.22 79 SER A CA 1
ATOM 601 C C . SER A 1 79 ? -13.421 20.418 -15.146 1.00 56.22 79 SER A C 1
ATOM 603 O O . SER A 1 79 ? -13.408 21.626 -15.371 1.00 56.22 79 SER A O 1
ATOM 605 N N . GLY A 1 80 ? -13.306 19.955 -13.905 1.00 48.88 80 GLY A N 1
ATOM 606 C CA . GLY A 1 80 ? -13.270 20.791 -12.715 1.00 48.88 80 GLY A CA 1
ATOM 607 C C . GLY A 1 80 ? -12.421 20.161 -11.623 1.00 48.88 80 GLY A C 1
ATOM 608 O O . GLY A 1 80 ? -12.913 19.420 -10.783 1.00 48.88 80 GLY A O 1
ATOM 609 N N . THR A 1 81 ? -11.147 20.551 -11.586 1.00 49.47 81 THR A N 1
ATOM 610 C CA . THR A 1 81 ? -10.269 20.464 -10.405 1.00 49.47 81 THR A CA 1
ATOM 611 C C . THR A 1 81 ? -9.794 19.072 -9.977 1.00 49.47 81 THR A C 1
ATOM 613 O O . THR A 1 81 ? -9.799 18.743 -8.792 1.00 49.47 81 THR A O 1
ATOM 616 N N . GLY A 1 82 ? -9.223 18.298 -10.903 1.00 56.09 82 GLY A N 1
ATOM 617 C CA . GLY A 1 82 ? -8.219 17.298 -10.527 1.00 56.09 82 GLY A CA 1
ATOM 618 C C . GLY A 1 82 ? -6.989 17.993 -9.926 1.00 56.09 82 GLY A C 1
ATOM 619 O O . GLY A 1 82 ? -5.970 18.144 -10.586 1.00 56.09 82 GLY A O 1
ATOM 620 N N . ASN A 1 83 ? -7.094 18.474 -8.683 1.00 81.44 83 ASN A N 1
ATOM 621 C CA . ASN A 1 83 ? -6.028 19.173 -7.958 1.00 81.44 83 ASN A CA 1
ATOM 622 C C . ASN A 1 83 ? -4.794 18.289 -7.758 1.00 81.44 83 ASN A C 1
ATOM 624 O O . ASN A 1 83 ? -3.712 18.803 -7.489 1.00 81.44 83 ASN A O 1
ATOM 628 N N . THR A 1 84 ? -4.962 16.974 -7.882 1.00 91.94 84 THR A N 1
ATOM 629 C CA . THR A 1 84 ? -3.909 15.985 -7.689 1.00 91.94 84 THR A CA 1
ATOM 630 C C . THR A 1 84 ? -3.643 15.243 -8.992 1.00 91.94 84 THR A C 1
ATOM 632 O O . THR A 1 84 ? -4.574 14.724 -9.613 1.00 91.94 84 THR A O 1
ATOM 635 N N . LEU A 1 85 ? -2.370 15.188 -9.377 1.00 96.50 85 LEU A N 1
ATOM 636 C CA . LEU A 1 85 ? -1.856 14.305 -10.416 1.00 96.50 85 LEU A CA 1
ATOM 637 C C . LEU A 1 85 ? -1.186 13.095 -9.760 1.00 96.50 85 LEU A C 1
ATOM 639 O O . LEU A 1 85 ? -0.285 13.264 -8.940 1.00 96.50 85 LEU A O 1
ATOM 643 N N . GLN A 1 86 ? -1.583 11.891 -10.151 1.00 97.94 86 GLN A N 1
ATOM 644 C CA . GLN A 1 86 ? -0.828 10.676 -9.866 1.00 97.94 86 GLN A CA 1
ATOM 645 C C . GLN A 1 86 ? 0.160 10.409 -11.006 1.00 97.94 86 GLN A C 1
ATOM 647 O O . GLN A 1 86 ? -0.230 10.440 -12.169 1.00 97.94 86 GLN A O 1
ATOM 652 N N . ILE A 1 87 ? 1.429 10.153 -10.696 1.00 98.75 87 ILE A N 1
ATOM 653 C CA . ILE A 1 87 ? 2.435 9.705 -11.671 1.00 98.75 87 ILE A CA 1
ATOM 654 C C . ILE A 1 87 ? 2.713 8.231 -11.387 1.00 98.75 87 ILE A C 1
ATOM 656 O O . ILE A 1 87 ? 3.322 7.900 -10.369 1.00 98.75 87 ILE A O 1
ATOM 660 N N . ALA A 1 88 ? 2.223 7.353 -12.261 1.00 98.62 88 ALA A N 1
ATOM 661 C CA . ALA A 1 88 ? 2.236 5.910 -12.069 1.00 98.62 88 ALA A CA 1
ATOM 662 C C . ALA A 1 88 ? 3.346 5.240 -12.894 1.00 98.62 88 ALA A C 1
ATOM 664 O O . ALA A 1 88 ? 3.362 5.308 -14.124 1.00 98.62 88 ALA A O 1
ATOM 665 N N . THR A 1 89 ? 4.267 4.568 -12.202 1.00 98.75 89 THR A N 1
ATOM 666 C CA . THR A 1 89 ? 5.489 3.977 -12.765 1.00 98.75 89 THR A CA 1
ATOM 667 C C . THR A 1 89 ? 5.428 2.459 -12.679 1.00 98.75 89 THR A C 1
ATOM 669 O O . THR A 1 89 ? 5.341 1.894 -11.588 1.00 98.75 89 THR A O 1
ATOM 672 N N . HIS A 1 90 ? 5.434 1.786 -13.828 1.00 98.44 90 HIS A N 1
ATOM 673 C CA . HIS A 1 90 ? 5.335 0.326 -13.898 1.00 98.44 90 HIS A CA 1
ATOM 674 C C . HIS A 1 90 ? 6.649 -0.378 -13.500 1.00 98.44 90 HIS A C 1
ATOM 676 O O . HIS A 1 90 ? 7.727 0.220 -13.483 1.00 98.44 90 HIS A O 1
ATOM 682 N N . GLY A 1 91 ? 6.551 -1.678 -13.211 1.00 97.44 91 GLY A N 1
ATOM 683 C CA . GLY A 1 91 ? 7.679 -2.534 -12.830 1.00 97.44 91 GLY A CA 1
ATOM 684 C C . GLY A 1 91 ? 8.532 -3.038 -13.995 1.00 97.44 91 GLY A C 1
ATOM 685 O O . GLY A 1 91 ? 8.333 -2.666 -15.154 1.00 97.44 91 GLY A O 1
ATOM 686 N N . ALA A 1 92 ? 9.497 -3.905 -13.684 1.00 96.38 92 ALA A N 1
ATOM 687 C CA . ALA A 1 92 ? 10.214 -4.687 -14.689 1.00 96.38 92 ALA A CA 1
ATOM 688 C C . ALA A 1 92 ? 9.264 -5.685 -15.372 1.00 96.38 92 ALA A C 1
ATOM 690 O O . ALA A 1 92 ? 8.243 -6.075 -14.807 1.00 96.38 92 ALA A O 1
ATOM 691 N N . HIS A 1 93 ? 9.601 -6.086 -16.597 1.00 96.62 93 HIS A N 1
ATOM 692 C CA . HIS A 1 93 ? 8.830 -7.024 -17.425 1.00 96.62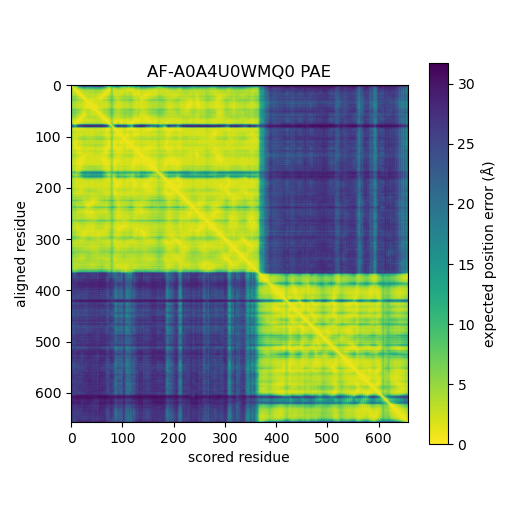 93 HIS A CA 1
ATOM 693 C C . HIS A 1 93 ? 7.413 -6.602 -17.839 1.00 96.62 93 HIS A C 1
ATOM 695 O O . HIS A 1 93 ? 6.712 -7.392 -18.471 1.00 96.62 93 HIS A O 1
ATOM 701 N N . PHE A 1 94 ? 7.017 -5.361 -17.576 1.00 97.75 94 PHE A N 1
ATOM 702 C CA . PHE A 1 94 ? 5.784 -4.753 -18.069 1.00 97.75 94 PHE A CA 1
ATOM 703 C C . PHE A 1 94 ? 6.060 -3.351 -18.626 1.00 97.75 94 PHE A C 1
ATOM 705 O O . PHE A 1 94 ? 7.169 -2.827 -18.498 1.00 97.75 94 PHE A O 1
ATOM 712 N N . ASP A 1 95 ? 5.040 -2.752 -19.233 1.00 97.69 95 ASP A N 1
ATOM 713 C CA . ASP A 1 95 ? 4.961 -1.327 -19.565 1.00 97.69 95 ASP A CA 1
ATOM 714 C C . ASP A 1 95 ? 3.723 -0.688 -18.905 1.00 97.69 95 ASP A C 1
ATOM 716 O O . ASP A 1 95 ? 3.112 -1.271 -18.000 1.00 97.69 95 ASP A O 1
ATOM 720 N N . SER A 1 96 ? 3.341 0.519 -19.332 1.00 97.00 96 SER A N 1
ATOM 721 C CA . SER A 1 96 ? 2.195 1.257 -18.784 1.00 97.00 96 SER A CA 1
ATOM 722 C C . SER A 1 96 ? 0.859 0.500 -18.832 1.00 97.00 96 SER A C 1
ATOM 724 O O . SER A 1 96 ? -0.016 0.785 -18.009 1.00 97.00 96 SER A O 1
ATOM 726 N N . ARG A 1 97 ? 0.705 -0.528 -19.684 1.00 97.25 97 ARG A N 1
ATOM 727 C CA . ARG A 1 97 ? -0.498 -1.388 -19.727 1.00 97.25 97 ARG A CA 1
ATOM 728 C C . ARG A 1 97 ? -0.732 -2.178 -18.438 1.00 97.25 97 ARG A C 1
ATOM 730 O O . ARG A 1 97 ? -1.835 -2.678 -18.233 1.00 97.25 97 ARG A O 1
ATOM 737 N N . TYR A 1 98 ? 0.268 -2.278 -17.559 1.00 97.38 98 TYR A N 1
ATOM 738 C CA . TYR A 1 98 ? 0.093 -2.811 -16.204 1.00 97.38 98 TYR A CA 1
ATOM 739 C C . TYR A 1 98 ? -0.897 -1.980 -15.370 1.00 97.38 98 TYR A C 1
ATOM 741 O O . TYR A 1 98 ? -1.670 -2.531 -14.587 1.00 97.38 98 TYR A O 1
ATOM 749 N N . TRP A 1 99 ? -0.884 -0.655 -15.543 1.00 97.38 99 TRP A N 1
ATOM 750 C CA . TRP A 1 99 ? -1.782 0.259 -14.833 1.00 97.38 99 TRP A CA 1
ATOM 751 C C . TRP A 1 99 ? -3.134 0.424 -15.527 1.00 97.38 99 TRP A C 1
ATOM 753 O O . TRP A 1 99 ? -4.114 0.771 -14.873 1.00 97.38 99 TRP A O 1
ATOM 763 N N . ASP A 1 100 ? -3.192 0.173 -16.834 1.00 95.56 100 ASP A N 1
ATOM 764 C CA . ASP A 1 100 ? -4.385 0.351 -17.662 1.00 95.56 100 ASP A CA 1
ATOM 765 C C . ASP A 1 100 ? -4.750 -0.957 -18.376 1.00 95.56 100 ASP A C 1
ATOM 767 O O . ASP A 1 100 ? -4.574 -1.116 -19.587 1.00 95.56 100 ASP A O 1
ATOM 771 N N . SER A 1 101 ? -5.201 -1.939 -17.588 1.00 94.12 101 SER A N 1
ATOM 772 C CA . SER A 1 101 ? -5.546 -3.262 -18.105 1.00 94.12 101 SER A CA 1
ATOM 773 C C . SER A 1 101 ? -6.690 -3.185 -19.120 1.00 94.12 101 SER A C 1
ATOM 775 O O . SER A 1 101 ? -7.784 -2.736 -18.793 1.00 94.12 101 SER A O 1
ATOM 777 N N . ALA A 1 102 ? -6.476 -3.715 -20.326 1.00 93.88 102 ALA A N 1
ATOM 778 C CA . ALA A 1 102 ? -7.528 -3.896 -21.327 1.00 93.88 102 ALA A CA 1
ATOM 779 C C . ALA A 1 102 ? -8.403 -5.137 -21.060 1.00 93.88 102 ALA A C 1
ATOM 781 O O . ALA A 1 102 ? -9.461 -5.295 -21.670 1.00 93.88 102 ALA A O 1
ATOM 782 N N . TYR A 1 103 ? -7.967 -6.038 -20.175 1.00 93.56 103 TYR A N 1
ATOM 783 C CA . TYR A 1 103 ? -8.764 -7.179 -19.738 1.00 93.56 103 TYR A CA 1
ATOM 784 C C . TYR A 1 103 ? -9.645 -6.760 -18.562 1.00 93.56 103 TYR A C 1
ATOM 786 O O . TYR A 1 103 ? -9.112 -6.460 -17.493 1.00 93.56 103 TYR A O 1
ATOM 794 N N . GLN A 1 104 ? -10.969 -6.755 -18.771 1.00 92.44 104 GLN A N 1
ATOM 795 C CA . GLN A 1 104 ? -11.980 -6.342 -17.779 1.00 92.44 104 GLN A CA 1
ATOM 796 C C . GLN A 1 104 ? -11.564 -5.043 -17.055 1.00 92.44 104 GLN A C 1
ATOM 798 O O . GLN A 1 104 ? -11.294 -5.066 -15.848 1.00 92.44 104 GLN A O 1
ATOM 803 N N . PRO A 1 105 ? -11.411 -3.929 -17.800 1.00 91.19 105 PRO A N 1
ATOM 804 C CA . PRO A 1 105 ? -10.849 -2.677 -17.290 1.00 91.19 105 PRO A CA 1
ATOM 805 C C . PRO A 1 105 ? -11.554 -2.169 -16.027 1.00 91.19 105 PRO A C 1
ATOM 807 O O . PRO A 1 105 ? -10.890 -1.682 -15.118 1.00 91.19 105 PRO A O 1
ATOM 810 N N . GLU A 1 106 ? -12.863 -2.391 -15.899 1.00 86.94 106 GLU A N 1
ATOM 811 C CA . GLU A 1 106 ? -13.657 -2.045 -14.719 1.00 86.94 106 GLU A CA 1
ATOM 812 C C . GLU A 1 106 ? -13.169 -2.697 -13.413 1.00 86.94 106 GLU A C 1
ATOM 814 O O . GLU A 1 106 ? -13.440 -2.182 -12.330 1.00 86.94 106 GLU A O 1
ATOM 819 N N . ASN A 1 107 ? -12.438 -3.812 -13.508 1.00 88.56 107 ASN A N 1
ATOM 820 C CA . ASN A 1 107 ? -11.909 -4.556 -12.365 1.00 88.56 107 ASN A CA 1
ATOM 821 C C . ASN A 1 107 ? -10.385 -4.425 -12.208 1.00 88.56 107 ASN A C 1
ATOM 823 O O . ASN A 1 107 ? -9.878 -4.635 -11.106 1.00 88.56 107 ASN A O 1
ATOM 827 N N . HIS A 1 108 ? -9.657 -4.107 -13.286 1.00 93.50 108 HIS A N 1
ATOM 828 C CA . HIS A 1 108 ? -8.190 -4.214 -13.335 1.00 93.50 108 HIS A CA 1
ATOM 829 C C . HIS A 1 108 ? -7.457 -2.953 -13.818 1.00 93.50 108 HIS A C 1
ATOM 831 O O . HIS A 1 108 ? -6.227 -2.920 -13.765 1.00 93.50 108 HIS A O 1
ATOM 837 N N . SER A 1 109 ? -8.157 -1.917 -14.292 1.00 95.56 109 SER A N 1
ATOM 838 C CA . SER A 1 109 ? -7.528 -0.647 -14.673 1.00 95.56 109 SER A CA 1
ATOM 839 C C . SER A 1 109 ? -7.438 0.290 -13.466 1.00 95.56 109 SER A C 1
ATOM 841 O O . SER A 1 109 ? -8.432 0.853 -13.005 1.00 95.56 109 SER A O 1
ATOM 843 N N . TYR A 1 110 ? -6.215 0.494 -12.968 1.00 95.81 110 TYR A N 1
ATOM 844 C CA . TYR A 1 110 ? -5.933 1.520 -11.962 1.00 95.81 110 TYR A CA 1
ATOM 845 C C . TYR A 1 110 ? -6.168 2.927 -12.522 1.00 95.81 110 TYR A C 1
ATOM 847 O O . TYR A 1 110 ? -6.582 3.819 -11.787 1.00 95.81 110 TYR A O 1
ATOM 855 N N . VAL A 1 111 ? -5.961 3.122 -13.831 1.00 95.88 111 VAL A N 1
ATOM 856 C CA . VAL A 1 111 ? -6.296 4.377 -14.517 1.00 95.88 111 VAL A CA 1
ATOM 857 C C . VAL A 1 111 ? -7.788 4.682 -14.392 1.00 95.88 111 VAL A C 1
ATOM 859 O O . VAL A 1 111 ? -8.140 5.780 -13.963 1.00 95.88 111 VAL A O 1
ATOM 862 N N . ASP A 1 112 ? -8.667 3.723 -14.693 1.00 93.25 112 ASP A N 1
ATOM 863 C CA . ASP A 1 112 ? -10.114 3.940 -14.577 1.00 93.25 112 ASP A CA 1
ATOM 864 C C . ASP A 1 112 ? -10.538 4.168 -13.114 1.00 93.25 112 ASP A C 1
ATOM 866 O O . ASP A 1 112 ? -11.378 5.033 -12.851 1.00 93.25 112 ASP A O 1
ATOM 870 N N . ALA A 1 113 ? -9.913 3.475 -12.155 1.00 91.94 113 ALA A N 1
ATOM 871 C CA . ALA A 1 113 ? -10.150 3.695 -10.727 1.00 91.94 113 ALA A CA 1
ATOM 872 C C . ALA A 1 113 ? -9.708 5.097 -10.260 1.00 91.94 113 ALA A C 1
ATOM 874 O O . ALA A 1 113 ? -10.446 5.772 -9.538 1.00 91.94 113 ALA A O 1
ATOM 875 N N . ALA A 1 114 ? -8.543 5.577 -10.708 1.00 92.25 114 ALA A N 1
ATOM 876 C CA . ALA A 1 114 ? -8.056 6.921 -10.403 1.00 92.25 114 ALA A CA 1
ATOM 877 C C . ALA A 1 114 ? -8.992 8.001 -10.970 1.00 92.25 114 ALA A C 1
ATOM 879 O O . ALA A 1 114 ? -9.325 8.960 -10.270 1.00 92.25 114 ALA A O 1
ATOM 880 N N . LEU A 1 115 ? -9.475 7.816 -12.203 1.00 91.69 115 LEU A N 1
ATOM 881 C CA . LEU A 1 115 ? -10.446 8.714 -12.832 1.00 91.69 115 LEU A CA 1
ATOM 882 C C . LEU A 1 115 ? -11.790 8.710 -12.096 1.00 91.69 115 LEU A C 1
ATOM 884 O O . LEU A 1 115 ? -12.346 9.779 -11.843 1.00 91.69 115 LEU A O 1
ATOM 888 N N . ALA A 1 116 ? -12.292 7.535 -11.703 1.00 89.31 116 ALA A N 1
ATOM 889 C CA . ALA A 1 116 ? -13.519 7.405 -10.918 1.00 89.31 116 ALA A CA 1
ATOM 890 C C . ALA A 1 116 ? -13.416 8.105 -9.551 1.00 89.31 116 ALA A C 1
ATOM 892 O O . ALA A 1 116 ? -14.391 8.692 -9.082 1.00 89.31 116 ALA A O 1
ATOM 893 N N . ALA A 1 117 ? -12.226 8.104 -8.943 1.00 87.06 117 ALA A N 1
ATOM 894 C CA . ALA A 1 117 ? -11.926 8.821 -7.705 1.00 87.06 117 ALA A CA 1
ATOM 895 C C . ALA A 1 117 ? -11.668 10.333 -7.897 1.00 87.06 117 ALA A C 1
ATOM 897 O O . ALA A 1 117 ? -11.441 11.050 -6.921 1.00 87.06 117 ALA A O 1
ATOM 898 N N . GLY A 1 118 ? -11.712 10.843 -9.133 1.00 89.25 118 GLY A N 1
ATOM 899 C CA . GLY A 1 118 ? -11.518 12.263 -9.440 1.00 89.25 118 GLY A CA 1
ATOM 900 C C . GLY A 1 118 ? -10.053 12.710 -9.511 1.00 89.25 118 GLY A C 1
ATOM 901 O O . GLY A 1 118 ? -9.771 13.909 -9.428 1.00 89.25 118 GLY A O 1
ATOM 902 N N . TYR A 1 119 ? -9.108 11.782 -9.676 1.00 90.75 119 TYR A N 1
ATOM 903 C CA . TYR A 1 119 ? -7.688 12.087 -9.843 1.00 90.75 119 TYR A CA 1
ATOM 904 C C . TYR A 1 119 ? -7.289 12.137 -11.318 1.00 90.75 119 TYR A C 1
ATOM 906 O O . TYR A 1 119 ? -7.739 11.332 -12.130 1.00 90.75 119 TYR A O 1
ATOM 914 N N . SER A 1 120 ? -6.401 13.076 -11.665 1.00 94.19 120 SER A N 1
ATOM 915 C CA . SER A 1 120 ? -5.671 12.974 -12.933 1.00 94.19 120 SER A CA 1
ATOM 916 C C . SER A 1 120 ? -4.551 11.956 -12.763 1.00 94.19 120 SER A C 1
ATOM 918 O O . SER A 1 120 ? -3.954 11.883 -11.687 1.00 94.19 120 SER A O 1
ATOM 920 N N . ILE A 1 121 ? -4.217 11.219 -13.816 1.00 96.56 121 ILE A N 1
ATOM 921 C CA . ILE A 1 121 ? -3.145 10.223 -13.775 1.00 96.56 121 ILE A CA 1
ATOM 922 C C . ILE A 1 121 ? -2.286 10.296 -15.036 1.00 96.56 121 ILE A C 1
ATOM 924 O O . ILE A 1 121 ? -2.797 10.427 -16.147 1.00 96.56 121 ILE A O 1
ATOM 928 N N . LEU A 1 122 ? -0.971 10.246 -14.842 1.00 98.31 122 LEU A N 1
ATOM 929 C CA . LEU A 1 122 ? 0.047 10.112 -15.873 1.00 98.31 122 LEU A CA 1
ATOM 930 C C . LEU A 1 122 ? 0.680 8.728 -15.728 1.00 98.31 122 LEU A C 1
ATOM 932 O O . LEU A 1 122 ? 1.370 8.468 -14.742 1.00 98.31 122 LEU A O 1
ATOM 936 N N . THR A 1 123 ? 0.471 7.858 -16.708 1.00 98.62 123 THR A N 1
ATOM 937 C CA . THR A 1 123 ? 1.272 6.642 -16.887 1.00 98.62 123 THR A CA 1
ATOM 938 C C . THR A 1 123 ? 2.291 6.887 -17.994 1.00 98.62 123 THR A C 1
ATOM 940 O O . THR A 1 123 ? 2.093 7.733 -18.868 1.00 98.62 123 THR A O 1
ATOM 943 N N . TYR A 1 124 ? 3.416 6.184 -17.948 1.00 98.69 124 TYR A N 1
ATOM 944 C CA . TYR A 1 124 ? 4.444 6.280 -18.977 1.00 98.69 124 TYR A CA 1
ATOM 945 C C . TYR A 1 124 ? 5.208 4.971 -19.100 1.00 98.69 124 TYR A C 1
ATOM 947 O O . TYR A 1 124 ? 5.281 4.208 -18.135 1.00 98.69 124 TYR A O 1
ATOM 955 N N . ASP A 1 125 ? 5.780 4.732 -20.274 1.00 98.75 125 ASP A N 1
ATOM 956 C CA . ASP A 1 125 ? 6.695 3.619 -20.488 1.00 98.75 125 ASP A CA 1
ATOM 957 C C . ASP A 1 125 ? 8.098 4.068 -20.061 1.00 98.75 125 ASP A C 1
ATOM 959 O O . ASP A 1 125 ? 8.602 5.093 -20.530 1.00 98.75 125 ASP A O 1
ATOM 963 N N . ARG A 1 126 ? 8.744 3.341 -19.144 1.00 98.25 126 ARG A N 1
ATOM 964 C CA . ARG A 1 126 ? 10.125 3.644 -18.734 1.00 98.25 126 ARG A CA 1
ATOM 965 C C . ARG A 1 126 ? 11.084 3.560 -19.930 1.00 98.25 126 ARG A C 1
ATOM 967 O O . ARG A 1 126 ? 10.773 2.982 -20.970 1.00 98.25 126 ARG A O 1
ATOM 974 N N . LEU A 1 127 ? 12.270 4.147 -19.796 1.00 98.44 127 LEU A N 1
ATOM 975 C CA . LEU A 1 127 ? 13.290 4.050 -20.840 1.00 98.44 127 LEU A CA 1
ATOM 976 C C . LEU A 1 127 ? 13.605 2.570 -21.134 1.00 98.44 127 LEU A C 1
ATOM 978 O O . LEU A 1 127 ? 13.731 1.777 -20.207 1.00 98.44 127 LEU A O 1
ATOM 982 N N . GLY A 1 128 ? 13.717 2.188 -22.407 1.00 97.38 128 GLY A N 1
ATOM 983 C CA . GLY A 1 128 ? 13.988 0.803 -22.808 1.00 97.38 128 GLY A CA 1
ATOM 984 C C . GLY A 1 128 ? 12.774 -0.137 -22.842 1.00 97.38 128 GLY A C 1
ATOM 985 O O . GLY A 1 128 ? 12.933 -1.303 -23.205 1.00 97.38 128 GLY A O 1
ATOM 986 N N . THR A 1 129 ? 11.560 0.325 -22.523 1.00 96.62 129 THR A N 1
ATOM 987 C CA . THR A 1 129 ? 10.342 -0.506 -22.565 1.00 96.62 129 THR A CA 1
ATOM 988 C C . THR A 1 129 ? 9.221 0.123 -23.395 1.00 96.62 129 THR A C 1
ATOM 990 O O . THR A 1 129 ? 9.231 1.322 -23.674 1.00 96.62 129 THR A O 1
ATOM 993 N N . GLY A 1 130 ? 8.234 -0.695 -23.773 1.00 96.06 130 GLY A N 1
ATOM 994 C CA . GLY A 1 130 ? 7.016 -0.240 -24.439 1.00 96.06 130 GLY A CA 1
ATOM 995 C C . GLY A 1 130 ? 7.301 0.563 -25.709 1.00 96.06 130 GLY A C 1
ATOM 996 O O . GLY A 1 130 ? 7.967 0.071 -26.624 1.00 96.06 130 GLY A O 1
ATOM 997 N N . GLN A 1 131 ? 6.758 1.780 -25.758 1.00 97.31 131 GLN A N 1
ATOM 998 C CA . GLN A 1 131 ? 6.876 2.734 -26.866 1.00 97.31 131 GLN A CA 1
ATOM 999 C C . GLN A 1 131 ? 7.892 3.863 -26.613 1.00 97.31 131 GLN A C 1
ATOM 1001 O O . GLN A 1 131 ? 8.060 4.733 -27.470 1.00 97.31 131 GLN A O 1
ATOM 1006 N N . SER A 1 132 ? 8.560 3.872 -25.459 1.00 98.50 132 SER A N 1
ATOM 1007 C CA . SER A 1 132 ? 9.680 4.781 -25.196 1.00 98.50 132 SER A CA 1
ATOM 1008 C C . SER A 1 132 ? 10.933 4.350 -25.962 1.00 98.50 132 SER A C 1
ATOM 1010 O O . SER A 1 132 ? 11.009 3.238 -26.487 1.00 98.50 132 SER A O 1
ATOM 1012 N N . ASP A 1 133 ? 11.935 5.229 -26.022 1.00 98.50 133 ASP A N 1
ATOM 1013 C CA . ASP A 1 133 ? 13.196 4.929 -26.704 1.00 98.50 133 ASP A CA 1
ATOM 1014 C C . ASP A 1 133 ? 13.821 3.609 -26.221 1.00 98.50 133 ASP A C 1
ATOM 1016 O O . ASP A 1 133 ? 14.038 3.387 -25.025 1.00 98.50 133 ASP A O 1
ATOM 1020 N N . ILE A 1 134 ? 14.157 2.749 -27.185 1.00 98.06 134 ILE A N 1
ATOM 1021 C CA . ILE A 1 134 ? 14.845 1.476 -26.972 1.00 98.06 134 ILE A CA 1
ATOM 1022 C C . ILE A 1 134 ? 16.337 1.688 -27.237 1.00 98.06 134 ILE A C 1
ATOM 1024 O O . ILE A 1 134 ? 16.764 1.807 -28.385 1.00 98.06 134 ILE A O 1
ATOM 1028 N N . LEU A 1 135 ? 17.131 1.751 -26.168 1.00 97.69 135 LEU A N 1
ATOM 1029 C CA . LEU A 1 135 ? 18.558 2.095 -26.217 1.00 97.69 135 LEU A CA 1
ATOM 1030 C C . LEU A 1 135 ? 19.433 0.973 -25.654 1.00 97.69 135 LEU A C 1
ATOM 1032 O O . LEU A 1 135 ? 18.929 -0.048 -25.193 1.00 97.69 135 LEU A O 1
ATOM 1036 N N . ASP A 1 136 ? 20.752 1.156 -25.707 1.00 97.75 136 ASP A N 1
ATOM 1037 C CA . ASP A 1 136 ? 21.729 0.192 -25.200 1.00 97.75 136 ASP A CA 1
ATOM 1038 C C . ASP A 1 136 ? 21.464 -0.178 -23.728 1.00 97.75 136 ASP A C 1
ATOM 1040 O O . ASP A 1 136 ? 21.471 0.679 -22.837 1.00 97.75 136 ASP A O 1
ATOM 1044 N N . ALA A 1 137 ? 21.236 -1.470 -23.480 1.00 97.81 137 ALA A N 1
ATOM 1045 C CA . ALA A 1 137 ? 20.879 -1.987 -22.162 1.00 97.81 137 ALA A CA 1
ATOM 1046 C C . ALA A 1 137 ? 22.047 -2.023 -21.174 1.00 97.81 137 ALA A C 1
ATOM 1048 O O . ALA A 1 137 ? 21.810 -2.239 -19.992 1.00 97.81 137 ALA A O 1
ATOM 1049 N N . TYR A 1 138 ? 23.292 -1.866 -21.629 1.00 97.81 138 TYR A N 1
ATOM 1050 C CA . TYR A 1 138 ? 24.472 -1.972 -20.772 1.00 97.81 138 TYR A CA 1
ATOM 1051 C C . TYR A 1 138 ? 24.861 -0.620 -20.181 1.00 97.81 138 TYR A C 1
ATOM 1053 O O . TYR A 1 138 ? 25.184 -0.518 -19.000 1.00 97.81 138 TYR A O 1
ATOM 1061 N N . THR A 1 139 ? 24.852 0.422 -21.008 1.00 96.44 139 THR A N 1
ATOM 1062 C CA . THR A 1 139 ? 25.510 1.705 -20.725 1.00 96.44 139 THR A CA 1
ATOM 1063 C C . THR A 1 139 ? 24.554 2.893 -20.681 1.00 96.44 139 THR A C 1
ATOM 1065 O O . THR A 1 139 ? 24.883 3.917 -20.077 1.00 96.44 139 THR A O 1
ATOM 1068 N N . VAL A 1 140 ? 23.368 2.774 -21.288 1.00 97.88 140 VAL A N 1
ATOM 1069 C CA . VAL A 1 140 ? 22.386 3.864 -21.341 1.00 97.88 140 VAL A CA 1
ATOM 1070 C C . VAL A 1 140 ? 21.232 3.603 -20.386 1.00 97.88 140 VAL A C 1
ATOM 1072 O O . VAL A 1 140 ? 20.999 4.419 -19.496 1.00 97.88 140 VAL A O 1
ATOM 1075 N N . VAL A 1 141 ? 20.523 2.481 -20.539 1.00 98.25 141 VAL A N 1
ATOM 1076 C CA . VAL A 1 141 ? 19.332 2.200 -19.726 1.00 98.25 141 VAL A CA 1
ATOM 1077 C C . VAL A 1 141 ? 19.739 1.655 -18.357 1.00 98.25 141 VAL A C 1
ATOM 1079 O O . VAL A 1 141 ? 20.011 0.469 -18.192 1.00 98.25 141 VAL A O 1
ATOM 1082 N N . GLN A 1 142 ? 19.847 2.564 -17.388 1.00 98.31 142 GLN A N 1
ATOM 1083 C CA . GLN A 1 142 ? 20.260 2.292 -16.013 1.00 98.31 142 GLN A CA 1
ATOM 1084 C C . GLN A 1 142 ? 19.357 3.025 -15.020 1.00 98.31 142 GLN A C 1
ATOM 1086 O O . GLN A 1 142 ? 18.880 4.132 -15.288 1.00 98.31 142 GLN A O 1
ATOM 1091 N N . ALA A 1 143 ? 19.206 2.445 -13.831 1.00 98.19 143 ALA A N 1
ATOM 1092 C CA . ALA A 1 143 ? 18.288 2.895 -12.794 1.00 98.19 143 ALA A CA 1
ATOM 1093 C C . ALA A 1 143 ? 18.468 4.384 -12.399 1.00 98.19 143 ALA A C 1
ATOM 1095 O O . ALA A 1 143 ? 17.462 5.087 -12.270 1.00 98.19 143 ALA A O 1
ATOM 1096 N N . PRO A 1 144 ? 19.701 4.932 -12.272 1.00 98.38 144 PRO A N 1
ATOM 1097 C CA . PRO A 1 144 ? 19.893 6.360 -12.000 1.00 98.38 144 PRO A CA 1
ATOM 1098 C C . PRO A 1 144 ? 19.360 7.293 -13.097 1.00 98.38 144 PRO A C 1
ATOM 1100 O O . PRO A 1 144 ? 18.827 8.359 -12.786 1.00 98.38 144 PRO A O 1
ATOM 1103 N N . LEU A 1 145 ? 19.480 6.912 -14.374 1.00 98.81 145 LEU A N 1
ATOM 1104 C CA . LEU A 1 145 ? 18.965 7.720 -15.483 1.00 98.81 145 LEU A CA 1
ATOM 1105 C C . LEU A 1 145 ? 17.435 7.706 -15.506 1.00 98.81 145 LEU A C 1
ATOM 1107 O O . LEU A 1 145 ? 16.809 8.742 -15.713 1.00 98.81 145 LEU A O 1
ATOM 1111 N N . GLU A 1 146 ? 16.826 6.552 -15.247 1.00 98.75 146 GLU A N 1
ATOM 1112 C CA . GLU A 1 146 ? 15.372 6.428 -15.152 1.00 98.75 146 GLU A CA 1
ATOM 1113 C C . GLU A 1 146 ? 14.783 7.238 -13.990 1.00 98.75 146 GLU A C 1
ATOM 1115 O O . GLU A 1 146 ? 13.724 7.854 -14.141 1.00 98.75 146 GLU A O 1
ATOM 1120 N N . LEU A 1 147 ? 15.488 7.303 -12.854 1.00 98.75 147 LEU A N 1
ATOM 1121 C CA . LEU A 1 147 ? 15.117 8.162 -11.728 1.00 98.75 147 LEU A CA 1
ATOM 1122 C C . LEU A 1 147 ? 15.135 9.644 -12.133 1.00 98.75 147 LEU A C 1
ATOM 1124 O O . LEU A 1 147 ? 14.224 10.401 -11.790 1.00 98.75 147 LEU A O 1
ATOM 1128 N N . GLU A 1 148 ? 16.152 10.062 -12.887 1.00 98.75 148 GLU A N 1
ATOM 1129 C CA . GLU A 1 148 ? 16.243 11.428 -13.397 1.00 98.75 148 GLU A CA 1
ATOM 1130 C C . GLU A 1 148 ? 15.137 11.728 -14.422 1.00 98.75 148 GLU A C 1
ATOM 1132 O O . GLU A 1 148 ? 14.541 12.803 -14.374 1.00 98.75 148 GLU A O 1
ATOM 1137 N N . ILE A 1 149 ? 14.785 10.779 -15.294 1.00 98.81 149 ILE A N 1
ATOM 1138 C CA . ILE A 1 149 ? 13.648 10.917 -16.218 1.00 98.81 149 ILE A CA 1
ATOM 1139 C C . ILE A 1 149 ? 12.338 11.112 -15.441 1.00 98.81 149 ILE A C 1
ATOM 1141 O O . ILE A 1 149 ? 11.591 12.045 -15.744 1.00 98.81 149 ILE A O 1
ATOM 1145 N N . MET A 1 150 ? 12.084 10.309 -14.400 1.00 98.81 150 MET A N 1
ATOM 1146 C CA . MET A 1 150 ? 10.926 10.496 -13.513 1.00 98.81 150 MET A CA 1
ATOM 1147 C C . MET A 1 150 ? 10.917 11.905 -12.904 1.00 98.81 150 MET A C 1
ATOM 1149 O O . MET A 1 150 ? 9.888 12.581 -12.908 1.00 98.81 150 MET A O 1
ATOM 1153 N N . ARG A 1 151 ? 12.076 12.401 -12.452 1.00 98.75 151 ARG A N 1
ATOM 1154 C CA . ARG A 1 151 ? 12.201 13.765 -11.924 1.00 98.75 151 ARG A CA 1
ATOM 1155 C C . ARG A 1 151 ? 11.867 14.837 -12.944 1.00 98.75 151 ARG A C 1
ATOM 1157 O O . ARG A 1 151 ? 11.182 15.801 -12.596 1.00 98.75 151 ARG A O 1
ATOM 1164 N N . GLN A 1 152 ? 12.316 14.685 -14.182 1.00 98.75 152 GLN A N 1
ATOM 1165 C CA . GLN A 1 152 ? 12.011 15.639 -15.242 1.00 98.75 152 GLN A CA 1
ATOM 1166 C C . GLN A 1 152 ? 10.522 15.642 -15.588 1.00 98.75 152 GLN A C 1
ATOM 1168 O O . GLN A 1 152 ? 9.932 16.719 -15.660 1.00 98.75 152 GLN A O 1
ATOM 1173 N N . LEU A 1 153 ? 9.880 14.474 -15.693 1.00 98.69 153 LEU A N 1
ATOM 1174 C CA . LEU A 1 153 ? 8.427 14.383 -15.888 1.00 98.69 153 LEU A CA 1
ATOM 1175 C C . LEU A 1 153 ? 7.662 15.099 -14.760 1.00 98.69 153 LEU A C 1
ATOM 1177 O O . LEU A 1 153 ? 6.748 15.885 -15.026 1.00 98.69 153 LEU A O 1
ATOM 1181 N N . THR A 1 154 ? 8.088 14.923 -13.507 1.00 98.69 154 THR A N 1
ATOM 1182 C CA . THR A 1 154 ? 7.501 15.612 -12.347 1.00 98.69 154 THR A CA 1
ATOM 1183 C C . THR A 1 154 ? 7.696 17.127 -12.408 1.00 98.69 154 THR A C 1
ATOM 1185 O O . THR A 1 154 ? 6.759 17.887 -12.144 1.00 98.69 154 THR A O 1
ATOM 1188 N N . LEU A 1 155 ? 8.877 17.604 -12.807 1.00 98.44 155 LEU A N 1
ATOM 1189 C CA . LEU A 1 155 ? 9.120 19.035 -13.007 1.00 98.44 155 LEU A CA 1
ATOM 1190 C C . LEU A 1 155 ? 8.262 19.612 -14.138 1.00 98.44 155 LEU A C 1
ATOM 1192 O O . LEU A 1 155 ? 7.711 20.702 -13.977 1.00 98.44 155 LEU A O 1
ATOM 1196 N N . MET A 1 156 ? 8.098 18.876 -15.239 1.00 97.75 156 MET A N 1
ATOM 1197 C CA . MET A 1 156 ? 7.227 19.253 -16.356 1.00 97.75 156 MET A CA 1
ATOM 1198 C C . MET A 1 156 ? 5.752 19.323 -15.943 1.00 97.75 156 MET A C 1
ATOM 1200 O O . MET A 1 156 ? 5.014 20.184 -16.424 1.00 97.75 156 MET A O 1
ATOM 1204 N N . ALA A 1 157 ? 5.308 18.464 -15.023 1.00 96.50 157 ALA A N 1
ATOM 1205 C CA . ALA A 1 157 ? 3.978 18.565 -14.431 1.00 96.50 157 ALA A CA 1
ATOM 1206 C C . ALA A 1 157 ? 3.842 19.814 -13.537 1.00 96.50 157 ALA A C 1
ATOM 1208 O O . ALA A 1 157 ? 2.888 20.578 -13.685 1.00 96.50 157 ALA A O 1
ATOM 1209 N N . ARG A 1 158 ? 4.814 20.076 -12.647 1.00 95.25 158 ARG A N 1
ATOM 1210 C CA . ARG A 1 158 ? 4.797 21.234 -11.727 1.00 95.25 158 ARG A CA 1
ATOM 1211 C C . ARG A 1 158 ? 4.861 22.582 -12.449 1.00 95.25 158 ARG A C 1
ATOM 1213 O O . ARG A 1 158 ? 4.204 23.535 -12.023 1.00 95.25 158 ARG A O 1
ATOM 1220 N N . ASN A 1 159 ? 5.664 22.684 -13.508 1.00 95.00 159 ASN A N 1
ATOM 1221 C CA . ASN A 1 159 ? 5.863 23.935 -14.244 1.00 95.00 159 ASN A CA 1
ATOM 1222 C C . ASN A 1 159 ? 4.833 24.162 -15.369 1.00 95.00 159 ASN A C 1
ATOM 1224 O O . ASN A 1 159 ? 4.755 25.271 -15.891 1.00 95.00 159 ASN A O 1
ATOM 1228 N N . GLY A 1 160 ? 4.015 23.156 -15.699 1.00 92.69 160 GLY A N 1
ATOM 1229 C CA . GLY A 1 160 ? 2.961 23.248 -16.710 1.00 92.69 160 GLY A CA 1
ATOM 1230 C C . GLY A 1 160 ? 3.356 22.762 -18.110 1.00 92.69 160 GLY A C 1
ATOM 1231 O O . GLY A 1 160 ? 2.481 22.636 -18.967 1.00 92.69 160 GLY A O 1
ATOM 1232 N N . THR A 1 161 ? 4.630 22.445 -18.358 1.00 95.19 161 THR A N 1
ATOM 1233 C CA . THR A 1 161 ? 5.111 21.985 -19.671 1.00 95.19 161 THR A CA 1
ATOM 1234 C C . THR A 1 161 ? 4.413 20.704 -20.128 1.00 95.19 161 THR A C 1
ATOM 1236 O O . THR A 1 161 ? 4.057 20.605 -21.299 1.00 95.19 161 THR A O 1
ATOM 1239 N N . LEU A 1 162 ? 4.134 19.761 -19.219 1.00 94.62 162 LEU A N 1
ATOM 1240 C CA . LEU A 1 162 ? 3.388 18.532 -19.528 1.00 94.62 162 LEU A CA 1
ATOM 1241 C C . LEU A 1 162 ? 2.024 18.837 -20.172 1.00 94.62 162 LEU A C 1
ATOM 1243 O O . LEU A 1 162 ? 1.648 18.236 -21.174 1.00 94.62 162 LEU A O 1
ATOM 1247 N N . TYR A 1 163 ? 1.301 19.810 -19.619 1.00 91.88 163 TYR A N 1
ATOM 1248 C CA . TYR A 1 163 ? -0.033 20.200 -20.077 1.00 91.88 163 TYR A CA 1
ATOM 1249 C C . TYR A 1 163 ? 0.017 21.011 -21.375 1.00 91.88 163 TYR A C 1
ATOM 1251 O O . TYR A 1 163 ? -0.842 20.854 -22.240 1.00 91.88 163 TYR A O 1
ATOM 1259 N N . SER A 1 164 ? 1.055 21.833 -21.549 1.00 91.75 164 SER A N 1
ATOM 1260 C CA . SER A 1 164 ? 1.328 22.526 -22.814 1.00 91.75 164 SER A CA 1
ATOM 1261 C C . SER A 1 164 ? 1.594 21.539 -23.961 1.00 91.75 164 SER A C 1
ATOM 1263 O O . SER A 1 164 ? 1.052 21.682 -25.058 1.00 91.75 164 SER A O 1
ATOM 1265 N N . LEU A 1 165 ? 2.363 20.477 -23.701 1.00 92.62 165 LEU A N 1
ATOM 1266 C CA . LEU A 1 165 ? 2.582 19.404 -24.674 1.00 92.62 165 LEU A CA 1
ATOM 1267 C C . LEU A 1 165 ? 1.300 18.610 -24.938 1.00 92.62 165 LEU A C 1
ATOM 1269 O O . LEU A 1 165 ? 0.965 18.348 -26.093 1.00 92.62 165 LEU A O 1
ATOM 1273 N N . ALA A 1 166 ? 0.531 18.285 -23.897 1.00 90.88 166 ALA A N 1
ATOM 1274 C CA . ALA A 1 166 ? -0.745 17.593 -24.054 1.00 90.88 166 ALA A CA 1
ATOM 1275 C C . ALA A 1 166 ? -1.757 18.403 -24.886 1.00 90.88 166 ALA A C 1
ATOM 1277 O O . ALA A 1 166 ? -2.525 17.818 -25.650 1.00 90.88 166 ALA A O 1
ATOM 1278 N N . SER A 1 167 ? -1.766 19.736 -24.785 1.00 88.56 167 SER A N 1
ATOM 1279 C CA . SER A 1 167 ? -2.694 20.588 -25.546 1.00 88.56 167 SER A CA 1
ATOM 1280 C C . SER A 1 167 ? -2.341 20.688 -27.035 1.00 88.56 167 SER A C 1
ATOM 1282 O O . SER A 1 167 ? -3.239 20.817 -27.868 1.00 88.56 167 SER A O 1
ATOM 1284 N N . THR A 1 168 ? -1.053 20.576 -27.372 1.00 88.69 168 THR A N 1
ATOM 1285 C CA . THR A 1 168 ? -0.519 20.722 -28.738 1.00 88.69 168 THR A CA 1
ATOM 1286 C C . THR A 1 168 ? -0.315 19.395 -29.470 1.00 88.69 168 THR A C 1
ATOM 1288 O O . THR A 1 168 ? -0.320 19.373 -30.700 1.00 88.69 168 THR A O 1
ATOM 1291 N N . SER A 1 169 ? -0.182 18.284 -28.742 1.00 85.44 169 SER A N 1
ATOM 1292 C CA . SER A 1 169 ? -0.045 16.946 -29.331 1.00 85.44 169 SER A CA 1
ATOM 1293 C C . SER A 1 169 ? -1.320 16.538 -30.079 1.00 85.44 169 SER A C 1
ATOM 1295 O O . SER A 1 169 ? -2.422 16.926 -29.696 1.00 85.44 169 SER A O 1
ATOM 1297 N N . GLY A 1 170 ? -1.216 15.762 -31.156 1.00 75.69 170 GLY A N 1
ATOM 1298 C CA . GLY A 1 170 ? -2.392 15.234 -31.860 1.00 75.69 170 GLY A CA 1
ATOM 1299 C C . GLY A 1 170 ? -2.981 13.998 -31.159 1.00 75.69 170 GLY A C 1
ATOM 1300 O O . GLY A 1 170 ? -2.234 13.310 -30.470 1.00 75.69 170 GLY A O 1
ATOM 1301 N N . PRO A 1 171 ? -4.285 13.695 -31.323 1.00 77.56 171 PRO A N 1
ATOM 1302 C CA . PRO A 1 171 ? -5.333 14.547 -31.885 1.00 77.56 171 PRO A CA 1
ATOM 1303 C C . PRO A 1 171 ? -5.769 15.659 -30.909 1.00 77.56 171 PRO A C 1
ATOM 1305 O O . PRO A 1 171 ? -5.551 15.592 -29.696 1.00 77.56 171 PRO A O 1
ATOM 1308 N N . ALA A 1 172 ? -6.370 16.727 -31.439 1.00 72.75 172 ALA A N 1
ATOM 1309 C CA . ALA A 1 172 ? -6.884 17.819 -30.615 1.00 72.75 172 ALA A CA 1
ATOM 1310 C C . ALA A 1 172 ? -8.092 17.344 -29.789 1.00 72.75 172 ALA A C 1
ATOM 1312 O O . ALA A 1 172 ? -9.065 16.837 -30.339 1.00 72.75 172 ALA A O 1
ATOM 1313 N N . HIS A 1 173 ? -8.042 17.555 -28.474 1.00 74.56 173 HIS A N 1
ATOM 1314 C CA . HIS A 1 173 ? -9.116 17.210 -27.543 1.00 74.56 173 HIS A CA 1
ATOM 1315 C C . HIS A 1 173 ? -9.390 18.412 -26.637 1.00 74.56 173 HIS A C 1
ATOM 1317 O O . HIS A 1 173 ? -8.501 18.835 -25.895 1.00 74.56 173 HIS A O 1
ATOM 1323 N N . LEU A 1 174 ? -10.615 18.951 -26.687 1.00 75.38 174 LEU A N 1
ATOM 1324 C CA . LEU A 1 174 ? -11.032 20.127 -25.905 1.00 75.38 174 LEU A CA 1
ATOM 1325 C C . LEU A 1 174 ? -10.694 20.021 -24.404 1.00 75.38 174 LEU A C 1
ATOM 1327 O O . LEU A 1 174 ? -10.186 21.005 -23.863 1.00 75.38 174 LEU A O 1
ATOM 1331 N N . PRO A 1 175 ? -10.866 18.857 -23.733 1.00 81.75 175 PRO A N 1
ATOM 1332 C CA . PRO A 1 175 ? -10.507 18.713 -22.321 1.00 81.75 175 PRO A CA 1
ATOM 1333 C C . PRO A 1 175 ? -9.036 19.021 -21.990 1.00 81.75 175 PRO A C 1
ATOM 1335 O O . PRO A 1 175 ? -8.747 19.456 -20.881 1.00 81.75 175 PRO A O 1
ATOM 1338 N N . PHE A 1 176 ? -8.109 18.861 -22.944 1.00 84.31 176 PHE A N 1
ATOM 1339 C CA . PHE A 1 176 ? -6.673 19.098 -22.739 1.00 84.31 176 PHE A CA 1
ATOM 1340 C C . PHE A 1 176 ? -6.216 20.524 -23.083 1.00 84.31 176 PHE A C 1
ATOM 1342 O O . PHE A 1 176 ? -5.069 20.873 -22.817 1.00 84.31 176 PHE A O 1
ATOM 1349 N N . GLN A 1 177 ? -7.084 21.366 -23.653 1.00 77.50 177 GLN A N 1
ATOM 1350 C CA . GLN A 1 177 ? -6.740 22.747 -24.028 1.00 77.50 177 GLN A CA 1
ATOM 1351 C C . GLN A 1 177 ? -6.829 23.738 -22.858 1.00 77.50 177 GLN A C 1
ATOM 1353 O O . GLN A 1 177 ? -6.216 24.800 -22.910 1.00 77.50 177 GLN A O 1
ATOM 1358 N N . ALA A 1 178 ? -7.574 23.396 -21.803 1.00 71.31 178 ALA A N 1
ATOM 1359 C CA . ALA A 1 178 ? -7.859 24.276 -20.668 1.00 71.31 178 ALA A CA 1
ATOM 1360 C C . ALA A 1 178 ? -7.358 23.713 -19.322 1.00 71.31 178 ALA A C 1
ATOM 1362 O O . ALA A 1 178 ? -7.928 24.012 -18.272 1.00 71.31 178 ALA A O 1
ATOM 1363 N N . LEU A 1 179 ? -6.311 22.877 -19.331 1.00 79.38 179 LEU A N 1
ATOM 1364 C CA . LEU A 1 179 ? -5.798 22.251 -18.110 1.00 79.38 179 LEU A CA 1
ATOM 1365 C C . LEU A 1 179 ? -4.939 23.209 -17.283 1.00 79.38 179 LEU A C 1
ATOM 1367 O O . LEU A 1 179 ? -3.974 23.798 -17.769 1.00 79.38 179 LEU A O 1
ATOM 1371 N N . SER A 1 180 ? -5.260 23.311 -15.996 1.00 79.81 180 SER A N 1
ATOM 1372 C CA . SER A 1 180 ? -4.399 23.937 -14.998 1.00 79.81 180 SER A CA 1
ATOM 1373 C C . SER A 1 180 ? -3.354 22.947 -14.485 1.00 79.81 180 SER A C 1
ATOM 1375 O O . SER A 1 180 ? -3.644 21.761 -14.330 1.00 79.81 180 SER A O 1
ATOM 1377 N N . LYS A 1 181 ? -2.165 23.449 -14.128 1.00 86.38 181 LYS A N 1
ATOM 1378 C CA . LYS A 1 181 ? -1.168 22.663 -13.384 1.00 86.38 181 LYS A CA 1
ATOM 1379 C C . LYS A 1 181 ? -1.753 22.126 -12.060 1.00 86.38 181 LYS A C 1
ATOM 1381 O O . LYS A 1 181 ? -2.588 22.807 -11.457 1.00 86.38 181 LYS A O 1
ATOM 1386 N N . PRO A 1 182 ? -1.307 20.956 -11.578 1.00 91.06 182 PRO A N 1
ATOM 1387 C CA . PRO A 1 182 ? -1.842 20.344 -10.375 1.00 91.06 182 PRO A CA 1
ATOM 1388 C C . PRO A 1 182 ? -1.298 21.068 -9.140 1.00 91.06 182 PRO A C 1
ATOM 1390 O O . PRO A 1 182 ? -0.163 21.555 -9.133 1.00 91.06 182 PRO A O 1
ATOM 1393 N N . SER A 1 183 ? -2.097 21.131 -8.075 1.00 90.69 183 SER A N 1
ATOM 1394 C CA . SER A 1 183 ? -1.636 21.632 -6.774 1.00 90.69 183 SER A CA 1
ATOM 1395 C C . SER A 1 183 ? -0.899 20.555 -5.982 1.00 90.69 183 SER A C 1
ATOM 1397 O O . SER A 1 183 ? 0.009 20.886 -5.222 1.00 90.69 183 SER A O 1
ATOM 1399 N N . LYS A 1 184 ? -1.234 19.281 -6.214 1.00 94.75 184 LYS A N 1
ATOM 1400 C CA . LYS A 1 184 ? -0.603 18.117 -5.597 1.00 94.75 184 LYS A CA 1
ATOM 1401 C C . LYS A 1 184 ? -0.090 17.116 -6.630 1.00 94.75 184 LYS A C 1
ATOM 1403 O O . LYS A 1 184 ? -0.730 16.899 -7.655 1.00 94.75 184 LYS A O 1
ATOM 1408 N N . ILE A 1 185 ? 1.031 16.466 -6.342 1.00 98.00 185 ILE A N 1
ATOM 1409 C CA . ILE A 1 185 ? 1.546 15.332 -7.118 1.00 98.00 185 ILE A CA 1
ATOM 1410 C C . ILE A 1 185 ? 1.778 14.152 -6.181 1.00 98.00 185 ILE A C 1
ATOM 1412 O O . ILE A 1 185 ? 2.408 14.313 -5.144 1.00 98.00 185 ILE A O 1
ATOM 1416 N N . VAL A 1 186 ? 1.299 12.970 -6.553 1.00 98.19 186 VAL A N 1
ATOM 1417 C CA . VAL A 1 186 ? 1.529 11.717 -5.824 1.00 98.19 186 VAL A CA 1
ATOM 1418 C C . VAL A 1 186 ? 2.217 10.734 -6.759 1.00 98.19 186 VAL A C 1
ATOM 1420 O O . VAL A 1 186 ? 1.785 10.564 -7.896 1.00 98.19 186 VAL A O 1
ATOM 1423 N N . HIS A 1 187 ? 3.283 10.086 -6.300 1.00 98.81 187 HIS A N 1
ATOM 1424 C CA . HIS A 1 187 ? 3.963 9.058 -7.090 1.00 98.81 187 HIS A CA 1
ATOM 1425 C C . HIS A 1 187 ? 3.436 7.677 -6.713 1.00 98.81 187 HIS A C 1
ATOM 1427 O O . HIS A 1 187 ? 3.336 7.352 -5.532 1.00 98.81 187 HIS A O 1
ATOM 1433 N N . VAL A 1 188 ? 3.101 6.868 -7.711 1.00 98.50 188 VAL A N 1
ATOM 1434 C CA . VAL A 1 188 ? 2.613 5.500 -7.530 1.00 98.50 188 VAL A CA 1
ATOM 1435 C C . VAL A 1 188 ? 3.581 4.570 -8.246 1.00 98.50 188 VAL A C 1
ATOM 1437 O O . VAL A 1 188 ? 3.783 4.683 -9.451 1.00 98.50 188 VAL A O 1
ATOM 1440 N N . GLY A 1 189 ? 4.220 3.671 -7.510 1.00 98.31 189 GLY A N 1
ATOM 1441 C CA . GLY A 1 189 ? 5.194 2.735 -8.064 1.00 98.31 189 GLY A CA 1
ATOM 1442 C C . GLY A 1 189 ? 4.704 1.298 -7.994 1.00 98.31 189 GLY A C 1
ATOM 1443 O O . GLY A 1 189 ? 3.971 0.927 -7.077 1.00 98.31 189 GLY A O 1
ATOM 1444 N N . HIS A 1 190 ? 5.153 0.474 -8.937 1.00 98.25 190 HIS A N 1
ATOM 1445 C CA . HIS A 1 190 ? 5.073 -0.977 -8.833 1.00 98.25 190 HIS A CA 1
ATOM 1446 C C . HIS A 1 190 ? 6.436 -1.621 -9.065 1.00 98.25 190 HIS A C 1
ATOM 1448 O O . HIS A 1 190 ? 7.087 -1.322 -10.064 1.00 98.25 190 HIS A O 1
ATOM 1454 N N . SER A 1 191 ? 6.860 -2.523 -8.173 1.00 97.44 191 SER A N 1
ATOM 1455 C CA . SER A 1 191 ? 8.092 -3.311 -8.317 1.00 97.44 191 SER A CA 1
ATOM 1456 C C . SER A 1 191 ? 9.310 -2.413 -8.588 1.00 97.44 191 SER A C 1
ATOM 1458 O O . SER A 1 191 ? 9.579 -1.508 -7.801 1.00 97.44 191 SER A O 1
ATOM 1460 N N . PHE A 1 192 ? 10.020 -2.572 -9.707 1.00 98.06 192 PHE A N 1
ATOM 1461 C CA . PHE A 1 192 ? 11.118 -1.675 -10.094 1.00 98.06 192 PHE A CA 1
ATOM 1462 C C . PHE A 1 192 ? 10.701 -0.189 -10.167 1.00 98.06 192 PHE A C 1
ATOM 1464 O O . PHE A 1 192 ? 11.431 0.697 -9.727 1.00 98.06 192 PHE A O 1
ATOM 1471 N N . GLY A 1 193 ? 9.472 0.107 -10.602 1.00 98.38 193 GLY A N 1
ATOM 1472 C CA . GLY A 1 193 ? 8.892 1.452 -10.533 1.00 98.38 193 GLY A CA 1
ATOM 1473 C C . GLY A 1 193 ? 8.726 1.972 -9.101 1.00 98.38 193 GLY A C 1
ATOM 1474 O O . GLY A 1 193 ? 8.807 3.175 -8.855 1.00 98.38 193 GLY A O 1
ATOM 1475 N N . SER A 1 194 ? 8.564 1.076 -8.126 1.00 98.25 194 SER A N 1
ATOM 1476 C CA . SER A 1 194 ? 8.624 1.403 -6.701 1.00 98.25 194 SER A CA 1
ATOM 1477 C C . SER A 1 194 ? 10.040 1.575 -6.162 1.00 98.25 194 SER A C 1
ATOM 1479 O O . SER A 1 194 ? 10.203 2.340 -5.214 1.00 98.25 194 SER A O 1
ATOM 1481 N N . PHE A 1 195 ? 11.061 0.962 -6.769 1.00 98.00 195 PHE A N 1
ATOM 1482 C CA . PHE A 1 195 ? 12.459 1.265 -6.434 1.00 98.00 195 PHE A CA 1
ATOM 1483 C C . PHE A 1 195 ? 12.741 2.721 -6.815 1.00 98.00 195 PHE A C 1
ATOM 1485 O O . PHE A 1 195 ? 13.217 3.504 -5.994 1.00 98.00 195 PHE A O 1
ATOM 1492 N N . LEU A 1 196 ? 12.328 3.105 -8.029 1.00 98.62 196 LEU A N 1
ATOM 1493 C CA . LEU A 1 196 ? 12.398 4.482 -8.511 1.00 98.62 196 LEU A CA 1
ATOM 1494 C C . LEU A 1 196 ? 11.569 5.431 -7.641 1.00 98.62 196 LEU A C 1
ATOM 1496 O O . LEU A 1 196 ? 12.083 6.460 -7.227 1.00 98.62 196 LEU A O 1
ATOM 1500 N N . THR A 1 197 ? 10.326 5.078 -7.299 1.00 98.50 197 THR A N 1
ATOM 1501 C CA . THR A 1 197 ? 9.458 5.924 -6.456 1.00 98.50 197 THR A CA 1
ATOM 1502 C C . THR A 1 197 ? 10.037 6.115 -5.054 1.00 98.50 197 THR A C 1
ATOM 1504 O O . THR A 1 197 ? 10.051 7.235 -4.549 1.00 98.50 197 THR A O 1
ATOM 1507 N N . SER A 1 198 ? 10.561 5.053 -4.433 1.00 97.75 198 SER A N 1
ATOM 1508 C CA . SER A 1 198 ? 11.221 5.136 -3.127 1.00 97.75 198 SER A CA 1
ATOM 1509 C C . SER A 1 198 ? 12.461 6.027 -3.196 1.00 97.75 198 SER A C 1
ATOM 1511 O O . SER A 1 198 ? 12.600 6.926 -2.374 1.00 97.75 198 SER A O 1
ATOM 1513 N N . ALA A 1 199 ? 13.330 5.837 -4.194 1.00 98.06 199 ALA A N 1
ATOM 1514 C CA . ALA A 1 199 ? 14.504 6.689 -4.391 1.00 98.06 199 ALA A CA 1
ATOM 1515 C C . ALA A 1 199 ? 14.128 8.140 -4.740 1.00 98.06 199 ALA A C 1
ATOM 1517 O O . ALA A 1 199 ? 14.820 9.089 -4.371 1.00 98.06 199 ALA A O 1
ATOM 1518 N N . PHE A 1 200 ? 13.006 8.335 -5.433 1.00 98.62 200 PHE A N 1
ATOM 1519 C CA . PHE A 1 200 ? 12.491 9.650 -5.773 1.00 98.62 200 PHE A CA 1
ATOM 1520 C C . PHE A 1 200 ? 12.096 10.422 -4.522 1.00 98.62 200 PHE A C 1
ATOM 1522 O O . PHE A 1 200 ? 12.526 11.559 -4.346 1.00 98.62 200 PHE A O 1
ATOM 1529 N N . ILE A 1 201 ? 11.326 9.807 -3.623 1.00 97.81 201 ILE A N 1
ATOM 1530 C CA . ILE A 1 201 ? 10.919 10.482 -2.390 1.00 97.81 201 ILE A CA 1
ATOM 1531 C C . ILE A 1 201 ? 12.087 10.670 -1.416 1.00 97.81 201 ILE A C 1
ATOM 1533 O O . ILE A 1 201 ? 12.107 11.669 -0.703 1.00 97.81 201 ILE A O 1
ATOM 1537 N N . THR A 1 202 ? 13.105 9.799 -1.420 1.00 96.81 202 THR A N 1
ATOM 1538 C CA . THR A 1 202 ? 14.308 10.029 -0.602 1.00 96.81 202 THR A CA 1
ATOM 1539 C C . THR A 1 202 ? 15.123 11.216 -1.114 1.00 96.81 202 THR A C 1
ATOM 1541 O O . THR A 1 202 ? 15.525 12.076 -0.327 1.00 96.81 202 THR A O 1
ATOM 1544 N N . ASN A 1 203 ? 15.329 11.296 -2.432 1.00 96.50 203 ASN A N 1
ATOM 1545 C CA . ASN A 1 203 ? 16.274 12.236 -3.045 1.00 96.50 203 ASN A CA 1
ATOM 1546 C C . ASN A 1 203 ? 15.625 13.578 -3.414 1.00 96.50 203 ASN A C 1
ATOM 1548 O O . ASN A 1 203 ? 16.295 14.610 -3.439 1.00 96.50 203 ASN A O 1
ATOM 1552 N N . TYR A 1 204 ? 14.321 13.572 -3.687 1.00 97.88 204 TYR A N 1
ATOM 1553 C CA . TYR A 1 204 ? 13.554 14.709 -4.195 1.00 97.88 204 TYR A CA 1
ATOM 1554 C C . TYR A 1 204 ? 12.221 14.878 -3.454 1.00 97.88 204 TYR A C 1
ATOM 1556 O O . TYR A 1 204 ? 11.226 15.296 -4.048 1.00 97.88 204 TYR A O 1
ATOM 1564 N N . GLY A 1 205 ? 12.190 14.574 -2.151 1.00 96.50 205 GLY A N 1
ATOM 1565 C CA . GLY A 1 205 ? 10.971 14.540 -1.335 1.00 96.50 205 GLY A CA 1
ATOM 1566 C C . GLY A 1 205 ? 10.111 15.807 -1.395 1.00 96.50 205 GLY A C 1
ATOM 1567 O O . GLY A 1 205 ? 8.892 15.715 -1.300 1.00 96.50 205 GLY A O 1
ATOM 1568 N N . THR A 1 206 ? 10.710 16.975 -1.649 1.00 96.62 206 THR A N 1
ATOM 1569 C CA . THR A 1 206 ? 10.003 18.262 -1.789 1.00 96.62 206 THR A CA 1
ATOM 1570 C C . THR A 1 206 ? 9.229 18.423 -3.103 1.00 96.62 206 THR A C 1
ATOM 1572 O O . THR A 1 206 ? 8.430 19.350 -3.231 1.00 96.62 206 THR A O 1
ATOM 1575 N N . LEU A 1 207 ? 9.453 17.556 -4.097 1.00 97.75 207 LEU A N 1
ATOM 1576 C CA . LEU A 1 207 ? 8.765 17.600 -5.392 1.00 97.75 207 LEU A CA 1
ATOM 1577 C C . LEU A 1 207 ? 7.449 16.812 -5.404 1.00 97.75 207 LEU A C 1
ATOM 1579 O O . LEU A 1 207 ? 6.679 16.939 -6.362 1.00 97.75 207 LEU A O 1
ATOM 1583 N N . THR A 1 208 ? 7.157 16.036 -4.360 1.00 97.81 208 THR A N 1
ATOM 1584 C CA . THR A 1 208 ? 5.957 15.199 -4.245 1.00 97.81 208 THR A CA 1
ATOM 1585 C C . THR A 1 208 ? 5.162 15.528 -2.980 1.00 97.81 208 THR A C 1
ATOM 1587 O O . THR A 1 208 ? 5.719 15.956 -1.977 1.00 97.81 208 THR A O 1
ATOM 1590 N N . ASP A 1 209 ? 3.851 15.321 -3.029 1.00 97.62 209 ASP A N 1
ATOM 1591 C CA . ASP A 1 209 ? 2.925 15.503 -1.906 1.00 97.62 209 ASP A CA 1
ATOM 1592 C C . ASP A 1 209 ? 2.550 14.177 -1.235 1.00 97.62 209 ASP A C 1
ATOM 1594 O O . ASP A 1 209 ? 1.890 14.192 -0.204 1.00 97.62 209 ASP A O 1
ATOM 1598 N N . GLY A 1 210 ? 2.947 13.038 -1.806 1.00 96.81 210 GLY A N 1
ATOM 1599 C CA . GLY A 1 210 ? 2.728 11.706 -1.242 1.00 96.81 210 GLY A CA 1
ATOM 1600 C C . GLY A 1 210 ? 3.283 10.598 -2.136 1.00 96.81 210 GLY A C 1
ATOM 1601 O O . GLY A 1 210 ? 3.718 10.863 -3.263 1.00 96.81 210 GLY A O 1
ATOM 1602 N N . ALA A 1 211 ? 3.270 9.361 -1.645 1.00 98.25 211 ALA A N 1
ATOM 1603 C CA . ALA A 1 211 ? 3.663 8.198 -2.435 1.00 98.25 211 ALA A CA 1
ATOM 1604 C C . ALA A 1 211 ? 2.875 6.930 -2.085 1.00 98.25 211 ALA A C 1
ATOM 1606 O O . ALA A 1 211 ? 2.530 6.694 -0.929 1.00 98.25 211 ALA A O 1
ATOM 1607 N N . ILE A 1 212 ? 2.645 6.093 -3.094 1.00 97.62 212 ILE A N 1
ATOM 1608 C CA . ILE A 1 212 ? 2.128 4.732 -2.950 1.00 97.62 212 ILE A CA 1
ATOM 1609 C C . ILE A 1 212 ? 3.182 3.787 -3.525 1.00 97.62 212 ILE A C 1
ATOM 1611 O O . ILE A 1 212 ? 3.555 3.873 -4.696 1.00 97.62 212 ILE A O 1
ATOM 1615 N N . ILE A 1 213 ? 3.692 2.900 -2.682 1.00 97.69 213 ILE A N 1
ATOM 1616 C CA . ILE A 1 213 ? 4.743 1.944 -3.005 1.00 97.69 213 ILE A CA 1
ATOM 1617 C C . ILE A 1 213 ? 4.112 0.557 -3.047 1.00 97.69 213 ILE A C 1
ATOM 1619 O O . ILE A 1 213 ? 3.601 0.082 -2.035 1.00 97.69 213 ILE A O 1
ATOM 1623 N N . THR A 1 214 ? 4.158 -0.103 -4.203 1.00 96.94 214 THR A N 1
ATOM 1624 C CA . THR A 1 214 ? 3.584 -1.439 -4.386 1.00 96.94 214 THR A CA 1
ATOM 1625 C C . THR A 1 214 ? 4.634 -2.435 -4.865 1.00 96.94 214 THR A C 1
ATOM 1627 O O . THR A 1 214 ? 5.532 -2.091 -5.634 1.00 96.94 214 THR A O 1
ATOM 1630 N N . GLY A 1 215 ? 4.557 -3.688 -4.409 1.00 94.25 215 GLY A N 1
ATOM 1631 C CA . GLY A 1 215 ? 5.525 -4.723 -4.800 1.00 94.25 215 GLY A CA 1
ATOM 1632 C C . GLY A 1 215 ? 6.985 -4.376 -4.459 1.00 94.25 215 GLY A C 1
ATOM 1633 O O . GLY A 1 215 ? 7.895 -4.751 -5.191 1.00 94.25 215 GLY A O 1
ATOM 1634 N N . TYR A 1 216 ? 7.235 -3.627 -3.381 1.00 96.44 216 TYR A N 1
ATOM 1635 C CA . TYR A 1 216 ? 8.588 -3.314 -2.914 1.00 96.44 216 TYR A CA 1
ATOM 1636 C C . TYR A 1 216 ? 8.621 -3.127 -1.401 1.00 96.44 216 TYR A C 1
ATOM 1638 O O . TYR A 1 216 ? 7.867 -2.334 -0.842 1.00 96.44 216 TYR A O 1
ATOM 1646 N N . LEU A 1 217 ? 9.555 -3.820 -0.759 1.00 95.62 217 LEU A N 1
ATOM 1647 C CA . LEU A 1 217 ? 9.931 -3.608 0.629 1.00 95.62 217 LEU A CA 1
ATOM 1648 C C . LEU A 1 217 ? 11.397 -4.017 0.780 1.00 95.62 217 LEU A C 1
ATOM 1650 O O . LEU A 1 217 ? 11.765 -5.144 0.439 1.00 95.62 217 LEU A O 1
ATOM 1654 N N . LEU A 1 218 ? 12.242 -3.111 1.272 1.00 94.38 218 LEU A N 1
ATOM 1655 C CA . LEU A 1 218 ? 13.666 -3.390 1.428 1.00 94.38 218 LEU A CA 1
ATOM 1656 C C . LEU A 1 218 ? 13.901 -4.290 2.644 1.00 94.38 218 LEU A C 1
ATOM 1658 O O . LEU A 1 218 ? 13.922 -3.831 3.781 1.00 94.38 218 LEU A O 1
ATOM 1662 N N . THR A 1 219 ? 14.088 -5.583 2.395 1.00 93.75 219 THR A N 1
ATOM 1663 C CA . THR A 1 219 ? 14.406 -6.591 3.414 1.00 93.75 219 THR A CA 1
ATOM 1664 C C . THR A 1 219 ? 15.437 -7.575 2.872 1.00 93.75 219 THR A C 1
ATOM 1666 O O . THR A 1 219 ? 15.720 -7.594 1.675 1.00 93.75 219 THR A O 1
ATOM 1669 N N . LYS A 1 220 ? 15.945 -8.473 3.724 1.00 92.94 220 LYS A N 1
ATOM 1670 C CA . LYS A 1 220 ? 16.826 -9.573 3.291 1.00 92.94 220 LYS A CA 1
ATOM 1671 C C . LYS A 1 220 ? 16.182 -10.546 2.286 1.00 92.94 220 LYS A C 1
ATOM 1673 O O . LYS A 1 220 ? 16.892 -11.366 1.713 1.00 92.94 220 LYS A O 1
ATOM 1678 N N . TYR A 1 221 ? 14.855 -10.514 2.121 1.00 95.94 221 TYR A N 1
ATOM 1679 C CA . TYR A 1 221 ? 14.133 -11.400 1.205 1.00 95.94 221 TYR A CA 1
ATOM 1680 C C . TYR A 1 221 ? 13.937 -10.801 -0.188 1.00 95.94 221 TYR A C 1
ATOM 1682 O O . TYR A 1 221 ? 13.726 -11.572 -1.129 1.00 95.94 221 TYR A O 1
ATOM 1690 N N . LEU A 1 222 ? 14.052 -9.477 -0.330 1.00 95.19 222 LEU A N 1
ATOM 1691 C CA . LEU A 1 222 ? 13.863 -8.781 -1.599 1.00 95.19 222 LEU A CA 1
ATOM 1692 C C . LEU A 1 222 ? 14.789 -9.365 -2.668 1.00 95.19 222 LEU A C 1
ATOM 1694 O O . LEU A 1 222 ? 15.995 -9.464 -2.451 1.00 95.19 222 LEU A O 1
ATOM 1698 N N . ALA A 1 223 ? 14.213 -9.774 -3.802 1.00 92.62 223 ALA A N 1
ATOM 1699 C CA . ALA A 1 223 ? 14.917 -10.364 -4.942 1.00 92.62 223 ALA A CA 1
ATOM 1700 C C . ALA A 1 223 ? 15.748 -11.623 -4.616 1.00 92.62 223 ALA A C 1
ATOM 1702 O O . ALA A 1 223 ? 16.453 -12.148 -5.477 1.00 92.62 223 ALA A O 1
ATOM 1703 N N . SER A 1 224 ? 15.634 -12.183 -3.406 1.00 93.19 224 SER A N 1
ATOM 1704 C CA . SER A 1 224 ? 16.499 -13.283 -2.965 1.00 93.19 224 SER A CA 1
ATOM 1705 C C . SER A 1 224 ? 16.283 -14.576 -3.759 1.00 93.19 224 SER A C 1
ATOM 1707 O O . SER A 1 224 ? 17.110 -15.482 -3.671 1.00 93.19 224 SER A O 1
ATOM 1709 N N . ALA A 1 225 ? 15.187 -14.682 -4.524 1.00 89.38 225 ALA A N 1
ATOM 1710 C CA . ALA A 1 225 ? 14.922 -15.772 -5.468 1.00 89.38 225 ALA A CA 1
ATOM 1711 C C . ALA A 1 225 ? 15.863 -15.799 -6.671 1.00 89.38 225 ALA A C 1
ATOM 1713 O O . ALA A 1 225 ? 16.009 -16.857 -7.285 1.00 89.38 225 ALA A O 1
ATOM 1714 N N . GLY A 1 226 ? 16.519 -14.673 -6.957 1.00 92.50 226 GLY A N 1
ATOM 1715 C CA . GLY A 1 226 ? 17.446 -14.515 -8.064 1.00 92.50 226 GLY A CA 1
ATOM 1716 C C . GLY A 1 226 ? 16.767 -14.552 -9.432 1.00 92.50 226 GLY A C 1
ATOM 1717 O O . GLY A 1 226 ? 15.658 -15.074 -9.606 1.00 92.50 226 GLY A O 1
ATOM 1718 N N . SER A 1 227 ? 17.475 -14.035 -10.432 1.00 95.69 227 SER A N 1
ATOM 1719 C CA . SER A 1 227 ? 16.967 -13.905 -11.801 1.00 95.69 227 SER A CA 1
ATOM 1720 C C . SER A 1 227 ? 16.709 -15.233 -12.520 1.00 95.69 227 SER A C 1
ATOM 1722 O O . SER A 1 227 ? 15.990 -15.276 -13.514 1.00 95.69 227 SER A O 1
ATOM 1724 N N . THR A 1 228 ? 17.197 -16.367 -12.003 1.00 96.38 228 THR A N 1
ATOM 1725 C CA . THR A 1 228 ? 16.841 -17.695 -12.547 1.00 96.38 228 THR A CA 1
ATOM 1726 C C . THR A 1 228 ? 15.346 -18.005 -12.423 1.00 96.38 228 THR A C 1
ATOM 1728 O O . THR A 1 228 ? 14.782 -18.672 -13.293 1.00 96.38 228 THR A O 1
ATOM 1731 N N . SER A 1 229 ? 14.674 -17.475 -11.394 1.00 94.88 229 SER A N 1
ATOM 1732 C CA . SER A 1 229 ? 13.227 -17.649 -11.194 1.00 94.88 229 SER A CA 1
ATOM 1733 C C . SER A 1 229 ? 12.376 -16.984 -12.285 1.00 94.88 229 SER A C 1
ATOM 1735 O O . SER A 1 229 ? 11.224 -17.375 -12.492 1.00 94.88 229 SER A O 1
ATOM 1737 N N . TRP A 1 230 ? 12.963 -16.040 -13.025 1.00 95.38 230 TRP A N 1
ATOM 1738 C CA . TRP A 1 230 ? 12.321 -15.265 -14.087 1.00 95.38 230 TRP A CA 1
ATOM 1739 C C . TRP A 1 230 ? 12.187 -16.064 -15.386 1.00 95.38 230 TRP A C 1
ATOM 1741 O O . TRP A 1 230 ? 11.466 -15.652 -16.292 1.00 95.38 230 TRP A O 1
ATOM 1751 N N . ALA A 1 231 ? 12.874 -17.210 -15.493 1.00 96.69 231 ALA A N 1
ATOM 1752 C CA . ALA A 1 231 ? 12.860 -18.077 -16.669 1.00 96.69 231 ALA A CA 1
ATOM 1753 C C . ALA A 1 231 ? 13.015 -17.281 -17.980 1.00 96.69 231 ALA A C 1
ATOM 1755 O O . ALA A 1 231 ? 12.166 -17.362 -18.873 1.00 96.69 231 ALA A O 1
ATOM 1756 N N . VAL A 1 232 ? 14.066 -16.461 -18.051 1.00 97.44 232 VAL A N 1
ATOM 1757 C CA . VAL A 1 232 ? 14.276 -15.517 -19.153 1.00 97.44 232 VAL A CA 1
ATOM 1758 C C . VAL A 1 232 ? 14.645 -16.196 -20.474 1.00 97.44 232 VAL A C 1
ATOM 1760 O O . VAL A 1 232 ? 15.192 -17.299 -20.512 1.00 97.44 232 VAL A O 1
ATOM 1763 N N . GLU A 1 233 ? 14.345 -15.499 -21.562 1.00 97.56 233 GLU A N 1
ATOM 1764 C CA . GLU A 1 233 ? 14.760 -15.784 -22.935 1.00 97.56 233 GLU A CA 1
ATOM 1765 C C . GLU A 1 233 ? 15.275 -14.505 -23.607 1.00 97.56 233 GLU A C 1
ATOM 1767 O O . GLU A 1 233 ? 15.039 -13.389 -23.124 1.00 97.56 233 GLU A O 1
ATOM 1772 N N . TYR A 1 234 ? 15.997 -14.667 -24.716 1.00 98.00 234 TYR A N 1
ATOM 1773 C CA . TYR A 1 234 ? 16.427 -13.539 -25.526 1.00 98.00 234 TYR A CA 1
ATOM 1774 C C . TYR A 1 234 ? 15.217 -12.951 -26.276 1.00 98.00 234 TYR A C 1
ATOM 1776 O O . TYR A 1 234 ? 14.425 -13.698 -26.858 1.00 98.00 234 TYR A O 1
ATOM 1784 N N . PRO A 1 235 ? 15.027 -11.619 -26.291 1.00 97.06 235 PRO A N 1
ATOM 1785 C CA . PRO A 1 235 ? 13.816 -11.028 -26.851 1.00 97.06 235 PRO A CA 1
ATOM 1786 C C . PRO A 1 235 ? 13.578 -11.357 -28.329 1.00 97.06 235 PRO A C 1
ATOM 1788 O O . PRO A 1 235 ? 12.430 -11.583 -28.710 1.00 97.06 235 PRO A O 1
ATOM 1791 N N . GLY A 1 236 ? 14.631 -11.471 -29.146 1.00 95.44 236 GLY A N 1
ATOM 1792 C CA . GLY A 1 236 ? 14.503 -11.792 -30.573 1.00 95.44 236 GLY A CA 1
ATOM 1793 C C . GLY A 1 236 ? 14.014 -13.218 -30.869 1.00 95.44 236 GLY A C 1
ATOM 1794 O O . GLY A 1 236 ? 13.446 -13.454 -31.932 1.00 95.44 236 GLY A O 1
ATOM 1795 N N . SER A 1 237 ? 14.195 -14.159 -29.936 1.00 92.88 237 SER A N 1
ATOM 1796 C CA . SER A 1 237 ? 13.719 -15.554 -30.020 1.00 92.88 237 SER A CA 1
ATOM 1797 C C . SER A 1 237 ? 12.434 -15.809 -29.228 1.00 92.88 237 SER A C 1
ATOM 1799 O O . SER A 1 237 ? 11.877 -16.905 -29.293 1.00 92.88 237 SER A O 1
ATOM 1801 N N . SER A 1 238 ? 11.948 -14.809 -28.491 1.00 93.69 238 SER A N 1
ATOM 1802 C CA . SER A 1 238 ? 10.730 -14.923 -27.691 1.00 93.69 238 SER A CA 1
ATOM 1803 C C . SER A 1 238 ? 9.457 -15.004 -28.544 1.00 93.69 238 SER A C 1
ATOM 1805 O O . SER A 1 238 ? 9.470 -14.785 -29.756 1.00 93.69 238 SER A O 1
ATOM 1807 N N . CYS A 1 239 ? 8.327 -15.331 -27.910 1.00 86.38 239 CYS A N 1
ATOM 1808 C CA . CYS A 1 239 ? 7.021 -15.373 -28.570 1.00 86.38 239 CYS A CA 1
ATOM 1809 C C . CYS A 1 239 ? 6.015 -14.413 -27.897 1.00 86.38 239 CYS A C 1
ATOM 1811 O O . CYS A 1 239 ? 5.622 -14.673 -26.750 1.00 86.38 239 CYS A O 1
ATOM 1813 N N . PRO A 1 240 ? 5.544 -13.357 -28.598 1.00 89.94 240 PRO A N 1
ATOM 1814 C CA . PRO A 1 240 ? 6.057 -12.865 -29.889 1.00 89.94 240 PRO A CA 1
ATOM 1815 C C . PRO A 1 240 ? 7.489 -12.309 -29.754 1.00 89.94 240 PRO A C 1
ATOM 1817 O O . PRO A 1 240 ? 7.846 -11.883 -28.656 1.00 89.94 240 PRO A O 1
ATOM 1820 N N . PRO A 1 241 ? 8.294 -12.289 -30.834 1.00 94.69 241 PRO A N 1
ATOM 1821 C CA . PRO A 1 241 ? 9.649 -11.755 -30.777 1.00 94.69 241 PRO A CA 1
ATOM 1822 C C . PRO A 1 241 ? 9.626 -10.233 -30.627 1.00 94.69 241 PRO A C 1
ATOM 1824 O O . PRO A 1 241 ? 8.766 -9.554 -31.194 1.00 94.69 241 PRO A O 1
ATOM 1827 N N . PHE A 1 242 ? 10.600 -9.694 -29.898 1.00 96.88 242 PHE A N 1
ATOM 1828 C CA . PHE A 1 242 ? 10.811 -8.256 -29.765 1.00 96.88 242 PHE A CA 1
ATOM 1829 C C . PHE A 1 242 ? 12.092 -7.845 -30.481 1.00 96.88 242 PHE A C 1
ATOM 1831 O O . PHE A 1 242 ? 13.141 -8.462 -30.298 1.00 96.88 242 PHE A O 1
ATOM 1838 N N . ASP A 1 243 ? 12.011 -6.751 -31.232 1.00 95.19 243 ASP A N 1
ATOM 1839 C CA . ASP A 1 243 ? 13.182 -6.079 -31.783 1.00 95.19 243 ASP A CA 1
ATOM 1840 C C . ASP A 1 243 ? 13.854 -5.252 -30.677 1.00 95.19 243 ASP A C 1
ATOM 1842 O O . ASP A 1 243 ? 13.310 -4.241 -30.216 1.00 95.19 243 ASP A O 1
ATOM 1846 N N . ARG A 1 244 ? 14.978 -5.751 -30.159 1.00 95.62 244 ARG A N 1
ATOM 1847 C CA . ARG A 1 244 ? 15.753 -5.145 -29.068 1.00 95.62 244 ARG A CA 1
ATOM 1848 C C . ARG A 1 244 ? 17.249 -5.319 -29.346 1.00 95.62 244 ARG A C 1
ATOM 1850 O O . ARG A 1 244 ? 17.643 -6.369 -29.861 1.00 95.62 244 ARG A O 1
ATOM 1857 N N . PRO A 1 245 ? 18.097 -4.344 -28.972 1.00 96.56 245 PRO A N 1
ATOM 1858 C CA . PRO A 1 245 ? 19.541 -4.524 -29.028 1.00 96.56 245 PRO A CA 1
ATOM 1859 C C . PRO A 1 245 ? 20.006 -5.542 -27.967 1.00 96.56 245 PRO A C 1
ATOM 1861 O O . PRO A 1 245 ? 19.214 -6.079 -27.189 1.00 96.56 245 PRO A O 1
ATOM 1864 N N . SER A 1 246 ? 21.310 -5.823 -27.949 1.00 97.75 246 SER A N 1
ATOM 1865 C CA . SER A 1 246 ? 21.935 -6.710 -26.960 1.00 97.75 246 SER A CA 1
ATOM 1866 C C . SER A 1 246 ? 21.646 -6.263 -25.519 1.00 97.75 246 SER A C 1
ATOM 1868 O O . SER A 1 246 ? 21.518 -5.067 -25.250 1.00 97.75 246 SER A O 1
ATOM 1870 N N . GLY A 1 247 ? 21.576 -7.218 -24.588 1.00 97.94 247 GLY A N 1
ATOM 1871 C CA . GLY A 1 247 ? 21.441 -6.934 -23.152 1.00 97.94 247 GLY A CA 1
ATOM 1872 C C . GLY A 1 247 ? 20.010 -6.782 -22.639 1.00 97.94 247 GLY A C 1
ATOM 1873 O O . GLY A 1 247 ? 19.813 -6.411 -21.487 1.00 97.94 247 GLY A O 1
ATOM 1874 N N . TYR A 1 248 ? 18.999 -7.088 -23.446 1.00 98.56 248 TYR A N 1
ATOM 1875 C CA . TYR A 1 248 ? 17.625 -7.218 -22.962 1.00 98.56 248 TYR A CA 1
ATOM 1876 C C . TYR A 1 248 ? 17.280 -8.684 -22.694 1.00 98.56 248 TYR A C 1
ATOM 1878 O O . TYR A 1 248 ? 17.701 -9.575 -23.432 1.00 98.56 248 TYR A O 1
ATOM 1886 N N . VAL A 1 249 ? 16.456 -8.924 -21.676 1.00 98.25 249 VAL A N 1
ATOM 1887 C CA . VAL A 1 249 ? 15.891 -10.239 -21.342 1.00 98.25 249 VAL A CA 1
ATOM 1888 C C . VAL A 1 249 ? 14.378 -10.147 -21.200 1.00 98.25 249 VAL A C 1
ATOM 1890 O O . VAL A 1 249 ? 13.854 -9.150 -20.716 1.00 98.25 249 VAL A O 1
ATOM 1893 N N . VAL A 1 250 ? 13.639 -11.179 -21.594 1.00 97.38 250 VAL A N 1
ATOM 1894 C CA . VAL A 1 250 ? 12.180 -11.219 -21.413 1.00 97.38 250 VAL A CA 1
ATOM 1895 C C . VAL A 1 250 ? 11.771 -12.493 -20.689 1.00 97.38 250 VAL A C 1
ATOM 1897 O O . VAL A 1 250 ? 12.325 -13.560 -20.934 1.00 97.38 250 VAL A O 1
ATOM 1900 N N . CYS A 1 251 ? 10.807 -12.396 -19.775 1.00 96.94 251 CYS A N 1
ATOM 1901 C CA . CYS A 1 251 ? 10.279 -13.566 -19.082 1.00 96.94 251 CYS A CA 1
ATOM 1902 C C . CYS A 1 251 ? 9.536 -14.499 -20.051 1.00 96.94 251 CYS A C 1
ATOM 1904 O O . CYS A 1 251 ? 8.716 -14.063 -20.869 1.00 96.94 251 CYS A O 1
ATOM 1906 N N . LYS A 1 252 ? 9.720 -15.811 -19.888 1.00 97.00 252 LYS A N 1
ATOM 1907 C CA . LYS A 1 252 ? 8.746 -16.799 -20.378 1.00 97.00 252 LYS A CA 1
ATOM 1908 C C . LYS A 1 252 ? 7.460 -16.716 -19.557 1.00 97.00 252 LYS A C 1
ATOM 1910 O O . LYS A 1 252 ? 7.456 -16.199 -18.442 1.00 97.00 252 LYS A O 1
ATOM 1915 N N . LYS A 1 253 ? 6.374 -17.322 -20.049 1.00 96.25 253 LYS A N 1
ATOM 1916 C CA . LYS A 1 253 ? 5.093 -17.381 -19.318 1.00 96.25 253 LYS A CA 1
ATOM 1917 C C . LYS A 1 253 ? 5.231 -17.966 -17.910 1.00 96.25 253 LYS A C 1
ATOM 1919 O O . LYS A 1 253 ? 4.638 -17.450 -16.972 1.00 96.25 253 LYS A O 1
ATOM 1924 N N . VAL A 1 254 ? 6.042 -19.015 -17.754 1.00 96.31 254 VAL A N 1
ATOM 1925 C CA . VAL A 1 254 ? 6.324 -19.603 -16.434 1.00 96.31 254 VAL A CA 1
ATOM 1926 C C . VAL A 1 254 ? 7.042 -18.614 -15.510 1.00 96.31 254 VAL A C 1
ATOM 1928 O O . VAL A 1 254 ? 6.737 -18.567 -14.328 1.00 96.31 254 VAL A O 1
ATOM 1931 N N . GLY A 1 255 ? 7.925 -17.773 -16.052 1.00 96.62 255 GLY A N 1
ATOM 1932 C CA . GLY A 1 255 ? 8.564 -16.682 -15.321 1.00 96.62 255 GLY A CA 1
ATOM 1933 C C . GLY A 1 255 ? 7.573 -15.610 -14.890 1.00 96.62 255 GLY A C 1
ATOM 1934 O O . GLY A 1 255 ? 7.564 -15.217 -13.726 1.00 96.62 255 GLY A O 1
ATOM 1935 N N . ILE A 1 256 ? 6.676 -15.211 -15.803 1.00 97.06 256 ILE A N 1
ATOM 1936 C CA . ILE A 1 256 ? 5.574 -14.296 -15.485 1.00 97.06 256 ILE A CA 1
ATOM 1937 C C . ILE A 1 256 ? 4.740 -14.854 -14.329 1.00 97.06 256 ILE A C 1
ATOM 1939 O O . ILE A 1 256 ? 4.473 -14.144 -13.368 1.00 97.06 256 ILE A O 1
ATOM 1943 N N . GLN A 1 257 ? 4.379 -16.135 -14.371 1.00 96.38 257 GLN A N 1
ATOM 1944 C CA . GLN A 1 257 ? 3.639 -16.759 -13.280 1.00 96.38 257 GLN A CA 1
ATOM 1945 C C . GLN A 1 257 ? 4.443 -16.772 -11.970 1.00 96.38 257 GLN A C 1
ATOM 1947 O O . GLN A 1 257 ? 3.943 -16.283 -10.962 1.00 96.38 257 GLN A O 1
ATOM 1952 N N . ASN A 1 258 ? 5.679 -17.286 -11.991 1.00 95.12 258 ASN A N 1
ATOM 1953 C CA . ASN A 1 258 ? 6.534 -17.427 -10.806 1.00 95.12 258 ASN A CA 1
ATOM 1954 C C . ASN A 1 258 ? 6.739 -16.106 -10.062 1.00 95.12 258 ASN A C 1
ATOM 1956 O O . ASN A 1 258 ? 6.755 -16.085 -8.834 1.00 95.12 258 ASN A O 1
ATOM 1960 N N . LEU A 1 259 ? 6.938 -15.021 -10.811 1.00 93.69 259 LEU A N 1
ATOM 1961 C CA . LEU A 1 259 ? 7.191 -13.707 -10.238 1.00 93.69 259 LEU A CA 1
ATOM 1962 C C . LEU A 1 259 ? 5.903 -13.010 -9.830 1.00 93.69 259 LEU A C 1
ATOM 1964 O O . LEU A 1 259 ? 5.818 -12.477 -8.728 1.00 93.69 259 LEU A O 1
ATOM 1968 N N . PHE A 1 260 ? 4.917 -12.991 -10.729 1.00 96.81 260 PHE A N 1
ATOM 1969 C CA . PHE A 1 260 ? 3.818 -12.040 -10.658 1.00 96.81 260 PHE A CA 1
ATOM 1970 C C . PHE A 1 260 ? 2.521 -12.606 -10.090 1.00 96.81 260 PHE A C 1
ATOM 1972 O O . PHE A 1 260 ? 1.774 -11.852 -9.470 1.00 96.81 260 PHE A O 1
ATOM 1979 N N . PHE A 1 261 ? 2.259 -13.905 -10.246 1.00 97.19 261 PHE A N 1
ATOM 1980 C CA . PHE A 1 261 ? 0.964 -14.517 -9.940 1.00 97.19 261 PHE A CA 1
ATOM 1981 C C . PHE A 1 261 ? 1.065 -15.504 -8.771 1.00 97.19 261 PHE A C 1
ATOM 1983 O O . PHE A 1 261 ? 1.558 -16.621 -8.913 1.00 97.19 261 PHE A O 1
ATOM 1990 N N . GLY A 1 262 ? 0.543 -15.097 -7.612 1.00 94.31 262 GLY A N 1
ATOM 1991 C CA . GLY A 1 262 ? 0.605 -15.836 -6.347 1.00 94.31 262 GLY A CA 1
ATOM 1992 C C . GLY A 1 262 ? -0.768 -15.987 -5.689 1.00 94.31 262 GLY A C 1
ATOM 1993 O O . GLY A 1 262 ? -1.766 -15.459 -6.171 1.00 94.31 262 GLY A O 1
ATOM 1994 N N . GLY A 1 263 ? -0.826 -16.718 -4.576 1.00 93.19 263 GLY A N 1
ATOM 1995 C CA . GLY A 1 263 ? -2.069 -16.993 -3.848 1.00 93.19 263 GLY A CA 1
ATOM 1996 C C . GLY A 1 263 ? -2.799 -18.257 -4.308 1.00 93.19 263 GLY A C 1
ATOM 1997 O O . GLY A 1 263 ? -2.252 -19.106 -5.013 1.00 93.19 263 GLY A O 1
ATOM 1998 N N . ASN A 1 264 ? -4.043 -18.418 -3.857 1.00 90.00 264 ASN A N 1
ATOM 1999 C CA . ASN A 1 264 ? -4.855 -19.590 -4.162 1.00 90.00 264 ASN A CA 1
ATOM 2000 C C . ASN A 1 264 ? -5.249 -19.587 -5.645 1.00 90.00 264 ASN A C 1
ATOM 2002 O O . ASN A 1 264 ? -6.083 -18.794 -6.071 1.00 90.00 264 ASN A O 1
ATOM 2006 N N . THR A 1 265 ? -4.705 -20.520 -6.422 1.00 87.75 265 THR A N 1
ATOM 2007 C CA . THR A 1 265 ? -4.899 -20.615 -7.880 1.00 87.75 265 THR A CA 1
ATOM 2008 C C . THR A 1 265 ? -6.354 -20.785 -8.325 1.00 87.75 265 THR A C 1
ATOM 2010 O O . THR A 1 265 ? -6.656 -20.572 -9.494 1.00 87.75 265 THR A O 1
ATOM 2013 N N . SER A 1 266 ? -7.267 -21.148 -7.419 1.00 84.81 266 SER A N 1
ATOM 2014 C CA . SER A 1 266 ? -8.701 -21.246 -7.719 1.00 84.81 266 SER A CA 1
ATOM 2015 C C . SER A 1 266 ? -9.453 -19.921 -7.551 1.00 84.81 266 SER A C 1
ATOM 2017 O O . SER A 1 266 ? -10.582 -19.806 -8.021 1.00 84.81 266 SER A O 1
ATOM 2019 N N . THR A 1 267 ? -8.878 -18.932 -6.858 1.00 87.94 267 THR A N 1
ATOM 2020 C CA . THR A 1 267 ? -9.585 -17.691 -6.485 1.00 87.94 267 THR A CA 1
ATOM 2021 C C . THR A 1 267 ? -8.782 -16.408 -6.702 1.00 87.94 267 THR A C 1
ATOM 2023 O O . THR A 1 267 ? -9.386 -15.352 -6.875 1.00 87.94 267 THR A O 1
ATOM 2026 N N . ALA A 1 268 ? -7.452 -16.474 -6.707 1.00 87.44 268 ALA A N 1
ATOM 2027 C CA . ALA A 1 268 ? -6.552 -15.324 -6.783 1.00 87.44 268 ALA A CA 1
ATOM 2028 C C . ALA A 1 268 ? -6.553 -14.671 -8.174 1.00 87.44 268 ALA A C 1
ATOM 2030 O O . ALA A 1 268 ? -6.588 -13.449 -8.292 1.00 87.44 268 ALA A O 1
ATOM 2031 N N . TYR A 1 269 ? -6.567 -15.483 -9.229 1.00 94.88 269 TYR A N 1
ATOM 2032 C CA . TYR A 1 269 ? -6.590 -15.045 -10.623 1.00 94.88 269 TYR A CA 1
ATOM 2033 C C . TYR A 1 269 ? -7.198 -16.133 -11.510 1.00 94.88 269 TYR A C 1
ATOM 2035 O O . TYR A 1 269 ? -7.298 -17.296 -11.120 1.00 94.88 269 TYR A O 1
ATOM 2043 N N . THR A 1 270 ? -7.616 -15.758 -12.717 1.00 94.62 270 THR A N 1
ATOM 2044 C CA . THR A 1 270 ? -8.087 -16.712 -13.732 1.00 94.62 270 THR A CA 1
ATOM 2045 C C . THR A 1 270 ? -6.963 -17.069 -14.710 1.00 94.62 270 THR A C 1
ATOM 2047 O O . THR A 1 270 ? -6.041 -16.270 -14.898 1.00 94.62 270 THR A O 1
ATOM 2050 N N . PRO A 1 271 ? -7.039 -18.220 -15.408 1.00 95.69 271 PRO A N 1
ATOM 2051 C CA . PRO A 1 271 ? -6.106 -18.531 -16.491 1.00 95.69 271 PRO A CA 1
ATOM 2052 C C . PRO A 1 271 ? -6.060 -17.444 -17.575 1.00 95.69 271 PRO A C 1
ATOM 2054 O O . PRO A 1 271 ? -4.981 -17.094 -18.036 1.00 95.69 271 PRO A O 1
ATOM 2057 N N . ALA A 1 272 ? -7.211 -16.854 -17.917 1.00 96.81 272 ALA A N 1
ATOM 2058 C CA . ALA A 1 272 ? -7.299 -15.778 -18.902 1.00 96.81 272 ALA A CA 1
ATOM 2059 C C . ALA A 1 272 ? -6.589 -14.492 -18.444 1.00 96.81 272 ALA A C 1
ATOM 2061 O O . ALA A 1 272 ? -5.966 -13.814 -19.256 1.00 96.81 272 ALA A O 1
ATOM 2062 N N . LEU A 1 273 ? -6.631 -14.173 -17.146 1.00 95.75 273 LEU A N 1
ATOM 2063 C CA . LEU A 1 273 ? -5.915 -13.026 -16.587 1.00 95.75 273 LEU A CA 1
ATOM 2064 C C . LEU A 1 273 ? -4.395 -13.259 -16.558 1.00 95.75 273 LEU A C 1
ATOM 2066 O O . LEU A 1 273 ? -3.630 -12.348 -16.865 1.00 95.75 273 LEU A O 1
ATOM 2070 N N . LEU A 1 274 ? -3.951 -14.490 -16.276 1.00 97.12 274 LEU A N 1
ATOM 2071 C CA . LEU A 1 274 ? -2.545 -14.881 -16.432 1.00 97.12 274 LEU A CA 1
ATOM 2072 C C . LEU A 1 274 ? -2.095 -14.805 -17.901 1.00 97.12 274 LEU A C 1
ATOM 2074 O O . LEU A 1 274 ? -1.005 -14.308 -18.190 1.00 97.12 274 LEU A O 1
ATOM 2078 N N . ASP A 1 275 ? -2.926 -15.269 -18.836 1.00 97.56 275 ASP A N 1
ATOM 2079 C CA . ASP A 1 275 ? -2.666 -15.160 -20.274 1.00 97.56 275 ASP A CA 1
ATOM 2080 C C . ASP A 1 275 ? -2.563 -13.699 -20.712 1.00 97.56 275 ASP A C 1
ATOM 2082 O O . ASP A 1 275 ? -1.642 -13.345 -21.451 1.00 97.56 275 ASP A O 1
ATOM 2086 N N . TYR A 1 276 ? -3.451 -12.843 -20.201 1.00 97.75 276 TYR A N 1
ATOM 2087 C CA . TYR A 1 276 ? -3.398 -11.406 -20.425 1.00 97.75 276 TYR A CA 1
ATOM 2088 C C . TYR A 1 276 ? -2.102 -10.801 -19.874 1.00 97.75 276 TYR A C 1
ATOM 2090 O O . TYR A 1 276 ? -1.390 -10.134 -20.623 1.00 97.75 276 TYR A O 1
ATOM 2098 N N . GLY A 1 277 ? -1.737 -11.094 -18.621 1.00 96.94 277 GLY A N 1
ATOM 2099 C CA . GLY A 1 277 ? -0.473 -10.647 -18.031 1.00 96.94 277 GLY A CA 1
ATOM 2100 C C . GLY A 1 277 ? 0.733 -11.059 -18.876 1.00 96.94 277 GLY A C 1
ATOM 2101 O O . GLY A 1 277 ? 1.569 -10.233 -19.228 1.00 96.94 277 GLY A O 1
ATOM 2102 N N . ASN A 1 278 ? 0.787 -12.315 -19.317 1.00 97.50 278 ASN A N 1
ATOM 2103 C CA . ASN A 1 278 ? 1.836 -12.763 -20.230 1.00 97.50 278 ASN A CA 1
ATOM 2104 C C . ASN A 1 278 ? 1.785 -12.058 -21.600 1.00 97.50 278 ASN A C 1
ATOM 2106 O O . ASN A 1 278 ? 2.831 -11.851 -22.207 1.00 97.50 278 ASN A O 1
ATOM 2110 N N . SER A 1 279 ? 0.607 -11.680 -22.101 1.00 97.06 279 SER A N 1
ATOM 2111 C CA . SER A 1 279 ? 0.468 -10.982 -23.388 1.00 97.06 279 SER A CA 1
ATOM 2112 C C . SER A 1 279 ? 0.992 -9.541 -23.374 1.00 97.06 279 SER A C 1
ATOM 2114 O O . SER A 1 279 ? 1.391 -9.030 -24.421 1.00 97.06 279 SER A O 1
ATOM 2116 N N . ILE A 1 280 ? 1.027 -8.896 -22.202 1.00 96.56 280 ILE A N 1
ATOM 2117 C CA . ILE A 1 280 ? 1.551 -7.532 -22.023 1.00 96.56 280 ILE A CA 1
ATOM 2118 C C . ILE A 1 280 ? 2.986 -7.505 -21.478 1.00 96.56 280 ILE A C 1
ATOM 2120 O O . ILE A 1 280 ? 3.490 -6.437 -21.133 1.00 96.56 280 ILE A O 1
ATOM 2124 N N . LYS A 1 281 ? 3.658 -8.662 -21.408 1.00 96.81 281 LYS A N 1
ATOM 2125 C CA . LYS A 1 281 ? 5.056 -8.747 -20.975 1.00 96.81 281 LYS A CA 1
ATOM 2126 C C . LYS A 1 281 ? 5.961 -7.872 -21.844 1.00 96.81 281 LYS A C 1
ATOM 2128 O O . LYS A 1 281 ? 5.711 -7.708 -23.041 1.00 96.81 281 LYS A O 1
ATOM 2133 N N . GLN A 1 282 ? 7.039 -7.366 -21.263 1.00 97.69 282 GLN A N 1
ATOM 2134 C CA . GLN A 1 282 ? 8.048 -6.559 -21.947 1.00 97.69 282 GLN A CA 1
ATOM 2135 C C . GLN A 1 282 ? 9.476 -7.049 -21.662 1.00 97.69 282 GLN A C 1
ATOM 2137 O O . GLN A 1 282 ? 9.735 -7.617 -20.594 1.00 97.69 282 GLN A O 1
ATOM 2142 N N . PRO A 1 283 ? 10.420 -6.841 -22.598 1.00 97.88 283 PRO A N 1
ATOM 2143 C CA . PRO A 1 283 ? 11.845 -6.997 -22.328 1.00 97.88 283 PRO A CA 1
ATOM 2144 C C . PRO A 1 283 ? 12.340 -6.015 -21.256 1.00 97.88 283 PRO A C 1
ATOM 2146 O O . PRO A 1 283 ? 11.927 -4.860 -21.237 1.00 97.88 283 PRO A O 1
ATOM 2149 N N . ALA A 1 284 ? 13.242 -6.480 -20.397 1.00 97.19 284 ALA A N 1
ATOM 2150 C CA . ALA A 1 284 ? 13.907 -5.733 -19.336 1.00 97.19 284 ALA A CA 1
ATOM 2151 C C . ALA A 1 284 ? 15.409 -5.582 -19.669 1.00 97.19 284 ALA A C 1
ATOM 2153 O O . ALA A 1 284 ? 16.053 -6.594 -19.977 1.00 97.19 284 ALA A O 1
ATOM 2154 N N . PRO A 1 285 ? 15.973 -4.363 -19.673 1.00 97.81 285 PRO A N 1
ATOM 2155 C CA . PRO A 1 285 ? 17.405 -4.139 -19.872 1.00 97.81 285 PRO A CA 1
ATOM 2156 C C . PRO A 1 285 ? 18.214 -4.548 -18.639 1.00 97.81 285 PRO A C 1
ATOM 2158 O O . PRO A 1 285 ? 17.994 -4.049 -17.542 1.00 97.81 285 PRO A O 1
ATOM 2161 N N . ILE A 1 286 ? 19.226 -5.398 -18.805 1.00 97.69 286 ILE A N 1
ATOM 2162 C CA . ILE A 1 286 ? 19.998 -5.917 -17.662 1.00 97.69 286 ILE A CA 1
ATOM 2163 C C . ILE A 1 286 ? 20.831 -4.847 -16.934 1.00 97.69 286 ILE A C 1
ATOM 2165 O O . ILE A 1 286 ? 21.180 -5.034 -15.769 1.00 97.69 286 ILE A O 1
ATOM 2169 N N . GLY A 1 287 ? 21.128 -3.714 -17.579 1.00 97.31 287 GLY A N 1
ATOM 2170 C CA . GLY A 1 287 ? 21.769 -2.567 -16.935 1.00 97.31 287 GLY A CA 1
ATOM 2171 C C . GLY A 1 287 ? 20.888 -1.893 -15.887 1.00 97.31 287 GLY A C 1
ATOM 2172 O O . GLY A 1 287 ? 21.433 -1.368 -14.915 1.00 97.31 287 GLY A O 1
ATOM 2173 N N . GLU A 1 288 ? 19.554 -1.960 -16.002 1.00 95.62 288 GLU A N 1
ATOM 2174 C CA . GLU A 1 288 ? 18.641 -1.482 -14.951 1.00 95.62 288 GLU A CA 1
ATOM 2175 C C . GLU A 1 288 ? 18.834 -2.308 -13.670 1.00 95.62 288 GLU A C 1
ATOM 2177 O O . GLU A 1 288 ? 18.918 -1.753 -12.577 1.00 95.62 288 GLU A O 1
ATOM 2182 N N . ILE A 1 289 ? 19.011 -3.626 -13.819 1.00 95.69 289 ILE A N 1
ATOM 2183 C CA . ILE A 1 289 ? 19.210 -4.565 -12.711 1.00 95.69 289 ILE A CA 1
ATOM 2184 C C . ILE A 1 289 ? 20.595 -4.372 -12.091 1.00 95.69 289 ILE A C 1
ATOM 2186 O O . ILE A 1 289 ? 20.703 -4.158 -10.885 1.00 95.69 289 ILE A O 1
ATOM 2190 N N . ALA A 1 290 ? 21.646 -4.336 -12.917 1.00 96.62 290 ALA A N 1
ATOM 2191 C CA . ALA A 1 290 ? 23.026 -4.163 -12.456 1.00 96.62 290 ALA A CA 1
ATOM 2192 C C . ALA A 1 290 ? 23.260 -2.831 -11.718 1.00 96.62 290 ALA A C 1
ATOM 2194 O O . ALA A 1 290 ? 24.152 -2.730 -10.879 1.00 96.62 290 ALA A O 1
ATOM 2195 N N . SER A 1 291 ? 22.453 -1.808 -12.014 1.00 97.62 291 SER A N 1
ATOM 2196 C CA . SER A 1 291 ? 22.537 -0.479 -11.399 1.00 97.62 291 SER A CA 1
ATOM 2197 C C . SER A 1 291 ? 21.477 -0.219 -10.320 1.00 97.62 291 SER A C 1
ATOM 2199 O O . SER A 1 291 ? 21.457 0.865 -9.735 1.00 97.62 291 SER A O 1
ATOM 2201 N N . ALA A 1 292 ? 20.609 -1.186 -10.008 1.00 95.88 292 ALA A N 1
ATOM 2202 C CA . ALA A 1 292 ? 19.494 -0.987 -9.081 1.00 95.88 292 ALA A CA 1
ATOM 2203 C C . ALA A 1 292 ? 19.947 -0.603 -7.663 1.00 95.88 292 ALA A C 1
ATOM 2205 O O . ALA A 1 292 ? 19.250 0.144 -6.975 1.00 95.88 292 ALA A O 1
ATOM 2206 N N . PHE A 1 293 ? 21.127 -1.061 -7.230 1.00 95.25 293 PHE A N 1
ATOM 2207 C CA . PHE A 1 293 ? 21.655 -0.795 -5.888 1.00 95.25 293 PHE A CA 1
ATOM 2208 C C . PHE A 1 293 ? 21.849 0.699 -5.588 1.00 95.25 293 PHE A C 1
ATOM 2210 O O . PHE A 1 293 ? 21.779 1.091 -4.427 1.00 95.25 293 PHE A O 1
ATOM 2217 N N . TRP A 1 294 ? 22.012 1.549 -6.610 1.00 95.94 294 TRP A N 1
ATOM 2218 C CA . TRP A 1 294 ? 22.076 3.008 -6.450 1.00 95.94 294 TRP A CA 1
ATOM 2219 C C . TRP A 1 294 ? 20.776 3.623 -5.904 1.00 95.94 294 TRP A C 1
ATOM 2221 O O . TRP A 1 294 ? 20.773 4.754 -5.414 1.00 95.94 294 TRP A O 1
ATOM 2231 N N . LEU A 1 295 ? 19.657 2.902 -6.009 1.00 96.25 295 LEU A N 1
ATOM 2232 C CA . LEU A 1 295 ? 18.335 3.359 -5.582 1.00 96.25 295 LEU A CA 1
ATOM 2233 C C . LEU A 1 295 ? 17.954 2.883 -4.173 1.00 96.25 295 LEU A C 1
ATOM 2235 O O . LEU A 1 295 ? 17.006 3.406 -3.585 1.00 96.25 295 LEU A O 1
ATOM 2239 N N . LEU A 1 296 ? 18.643 1.872 -3.640 1.00 94.00 296 LEU A N 1
ATOM 2240 C CA . LEU A 1 296 ? 18.206 1.137 -2.455 1.00 94.00 296 LEU A CA 1
ATOM 2241 C C . LEU A 1 296 ? 18.821 1.697 -1.169 1.00 94.00 296 LEU A C 1
ATOM 2243 O O . LEU A 1 296 ? 19.980 2.091 -1.132 1.00 94.00 296 LEU A O 1
ATOM 2247 N N . GLY A 1 297 ? 18.041 1.684 -0.084 1.00 89.06 297 GLY A N 1
ATOM 2248 C CA . GLY A 1 297 ? 18.525 2.037 1.258 1.00 89.06 297 GLY A CA 1
ATOM 2249 C C . GLY A 1 297 ? 18.821 3.524 1.474 1.00 89.06 297 GLY A C 1
ATOM 2250 O O . GLY A 1 297 ? 19.428 3.882 2.482 1.00 89.06 297 GLY A O 1
ATOM 2251 N N . ASN A 1 298 ? 18.395 4.391 0.553 1.00 92.06 298 ASN A N 1
ATOM 2252 C CA . ASN A 1 298 ? 18.596 5.833 0.658 1.00 92.06 298 ASN A CA 1
ATOM 2253 C C . ASN A 1 298 ? 17.803 6.425 1.837 1.00 92.06 298 ASN A C 1
ATOM 2255 O O . ASN A 1 298 ? 16.649 6.073 2.071 1.00 92.06 298 ASN A O 1
ATOM 2259 N N . TYR A 1 299 ? 18.418 7.357 2.567 1.00 95.19 299 TYR A N 1
ATOM 2260 C CA . TYR A 1 299 ? 17.784 8.077 3.675 1.00 95.19 299 TYR A CA 1
ATOM 2261 C C . TYR A 1 299 ? 17.017 9.297 3.149 1.00 95.19 299 TYR A C 1
ATOM 2263 O O . TYR A 1 299 ? 17.582 10.115 2.423 1.00 95.19 299 TYR A O 1
ATOM 2271 N N . GLY A 1 300 ? 15.737 9.431 3.511 1.00 95.25 300 GLY A N 1
ATOM 2272 C CA . GLY A 1 300 ? 14.816 10.414 2.935 1.00 95.25 300 GLY A CA 1
ATOM 2273 C C . GLY A 1 300 ? 14.273 11.452 3.921 1.00 95.25 300 GLY A C 1
ATOM 2274 O O . GLY A 1 300 ? 13.057 11.529 4.091 1.00 95.25 300 GLY A O 1
ATOM 2275 N N . PRO A 1 301 ? 15.107 12.301 4.552 1.00 95.25 301 PRO A N 1
ATOM 2276 C CA . PRO A 1 301 ? 14.639 13.277 5.538 1.00 95.25 301 PRO A CA 1
ATOM 2277 C C . PRO A 1 301 ? 13.863 14.446 4.912 1.00 95.25 301 PRO A C 1
ATOM 2279 O O . PRO A 1 301 ? 13.201 15.192 5.626 1.00 95.25 301 PRO A O 1
ATOM 2282 N N . SER A 1 302 ? 13.965 14.648 3.595 1.00 96.19 302 SER A N 1
ATOM 2283 C CA . SER A 1 302 ? 13.304 15.759 2.897 1.00 96.19 302 SER A CA 1
ATOM 2284 C C . SER A 1 302 ? 11.823 15.503 2.597 1.00 96.19 302 SER A C 1
ATOM 2286 O O . SER A 1 302 ? 11.093 16.445 2.292 1.00 96.19 302 SER A O 1
ATOM 2288 N N . PHE A 1 303 ? 11.377 14.247 2.673 1.00 97.56 303 PHE A N 1
ATOM 2289 C CA . PHE A 1 303 ? 10.002 13.865 2.384 1.00 97.56 303 PHE A CA 1
ATOM 2290 C C . PHE A 1 303 ? 9.093 14.115 3.588 1.00 97.56 303 PHE A C 1
ATOM 2292 O O . PHE A 1 303 ? 9.373 13.652 4.692 1.00 97.56 303 PHE A O 1
ATOM 2299 N N . THR A 1 304 ? 7.996 14.837 3.356 1.00 95.62 304 THR A N 1
ATOM 2300 C CA . THR A 1 304 ? 7.022 15.218 4.395 1.00 95.62 304 THR A CA 1
ATOM 2301 C C . THR A 1 304 ? 5.593 14.749 4.105 1.00 95.62 304 THR A C 1
ATOM 2303 O O . THR A 1 304 ? 4.707 14.854 4.959 1.00 95.62 304 THR A O 1
ATOM 2306 N N . GLY A 1 305 ? 5.346 14.201 2.912 1.00 92.44 305 GLY A N 1
ATOM 2307 C CA . GLY A 1 305 ? 4.051 13.637 2.534 1.00 92.44 305 GLY A CA 1
ATOM 2308 C C . GLY A 1 305 ? 3.733 12.322 3.261 1.00 92.44 305 GLY A C 1
ATOM 2309 O O . GLY A 1 305 ? 4.588 11.774 3.962 1.00 92.44 305 GLY A O 1
ATOM 2310 N N . PRO A 1 306 ? 2.503 11.805 3.124 1.00 94.00 306 PRO A N 1
ATOM 2311 C CA . PRO A 1 306 ? 2.177 10.446 3.520 1.00 94.00 306 PRO A CA 1
ATOM 2312 C C . PRO A 1 306 ? 2.748 9.445 2.507 1.00 94.00 306 PRO A C 1
ATOM 2314 O O . PRO A 1 306 ? 2.740 9.693 1.295 1.00 94.00 306 PRO A O 1
ATOM 2317 N N . VAL A 1 307 ? 3.208 8.296 2.998 1.00 95.44 307 VAL A N 1
ATOM 2318 C CA . VAL A 1 307 ? 3.614 7.153 2.173 1.00 95.44 307 VAL A CA 1
ATOM 2319 C C . VAL A 1 307 ? 2.860 5.898 2.599 1.00 95.44 307 VAL A C 1
ATOM 2321 O O . VAL A 1 307 ? 2.808 5.563 3.782 1.00 95.44 307 VAL A O 1
ATOM 2324 N N . GLN A 1 308 ? 2.278 5.196 1.629 1.00 94.19 308 GLN A N 1
ATOM 2325 C CA . GLN A 1 308 ? 1.641 3.899 1.848 1.00 94.19 308 GLN A CA 1
ATOM 2326 C C . GLN A 1 308 ? 2.432 2.806 1.132 1.00 94.19 308 GLN A C 1
ATOM 2328 O O . GLN A 1 308 ? 2.685 2.897 -0.068 1.00 94.19 308 GLN A O 1
ATOM 2333 N N . TYR A 1 309 ? 2.786 1.757 1.863 1.00 95.06 309 TYR A N 1
ATOM 2334 C CA . TYR A 1 309 ? 3.260 0.494 1.315 1.00 95.06 309 TYR A CA 1
ATOM 2335 C C . TYR A 1 309 ? 2.060 -0.432 1.142 1.00 95.06 309 TYR A C 1
ATOM 2337 O O . TYR A 1 309 ? 1.486 -0.899 2.123 1.00 95.06 309 TYR A O 1
ATOM 2345 N N . PHE A 1 310 ? 1.677 -0.693 -0.101 1.00 93.56 310 PHE A N 1
ATOM 2346 C CA . PHE A 1 310 ? 0.573 -1.580 -0.445 1.00 93.56 310 PHE A CA 1
ATOM 2347 C C . PHE A 1 310 ? 1.144 -2.863 -1.062 1.00 93.56 310 PHE A C 1
ATOM 2349 O O . PHE A 1 310 ? 1.521 -2.912 -2.234 1.00 93.56 310 PHE A O 1
ATOM 2356 N N . LEU A 1 311 ? 1.316 -3.878 -0.217 1.00 93.88 311 LEU A N 1
ATOM 2357 C CA . LEU A 1 311 ? 2.042 -5.112 -0.513 1.00 93.88 311 LEU A CA 1
ATOM 2358 C C . LEU A 1 311 ? 1.075 -6.274 -0.756 1.00 93.88 311 LEU A C 1
ATOM 2360 O O . LEU A 1 311 ? -0.047 -6.272 -0.257 1.00 93.88 311 LEU A O 1
ATOM 2364 N N . SER A 1 312 ? 1.511 -7.299 -1.480 1.00 94.44 312 SER A N 1
ATOM 2365 C CA . SER A 1 312 ? 0.705 -8.503 -1.720 1.00 94.44 312 SER A CA 1
ATOM 2366 C C . SER A 1 312 ? 1.014 -9.585 -0.694 1.00 94.44 312 SER A C 1
ATOM 2368 O O . SER A 1 312 ? 2.173 -9.791 -0.353 1.00 94.44 312 SER A O 1
ATOM 2370 N N . GLU A 1 313 ? 0.003 -10.324 -0.234 1.00 94.50 313 GLU A N 1
ATOM 2371 C CA . GLU A 1 313 ? 0.188 -11.405 0.748 1.00 94.50 313 GLU A CA 1
ATOM 2372 C C . GLU A 1 313 ? 1.192 -12.474 0.282 1.00 94.50 313 GLU A C 1
ATOM 2374 O O . GLU A 1 313 ? 2.026 -12.912 1.074 1.00 94.50 313 GLU A O 1
ATOM 2379 N N . PHE A 1 314 ? 1.135 -12.851 -0.999 1.00 96.44 314 PHE A N 1
ATOM 2380 C CA . PHE A 1 314 ? 1.896 -13.955 -1.588 1.00 96.44 314 PHE A CA 1
ATOM 2381 C C . PHE A 1 314 ? 2.926 -13.477 -2.623 1.00 96.44 314 PHE A C 1
ATOM 2383 O O . PHE A 1 314 ? 3.149 -14.130 -3.645 1.00 96.44 314 PHE A O 1
ATOM 2390 N N . ASP A 1 315 ? 3.543 -12.317 -2.395 1.00 97.12 315 ASP A N 1
ATOM 2391 C CA . ASP A 1 315 ? 4.557 -11.760 -3.292 1.00 97.12 315 ASP A CA 1
ATOM 2392 C C . ASP A 1 315 ? 5.865 -12.581 -3.260 1.00 97.12 315 ASP A C 1
ATOM 2394 O O . ASP A 1 315 ? 6.653 -12.542 -2.311 1.00 97.12 315 ASP A O 1
ATOM 2398 N N . PHE A 1 316 ? 6.127 -13.351 -4.317 1.00 95.75 316 PHE A N 1
ATOM 2399 C CA . PHE A 1 316 ? 7.319 -14.198 -4.368 1.00 95.75 316 PHE A CA 1
ATOM 2400 C C . PHE A 1 316 ? 8.624 -13.399 -4.501 1.00 95.75 316 PHE A C 1
ATOM 2402 O O . PHE A 1 316 ? 9.648 -13.795 -3.935 1.00 95.75 316 PHE A O 1
ATOM 2409 N N . TYR A 1 317 ? 8.590 -12.268 -5.207 1.00 95.12 317 TYR A N 1
ATOM 2410 C CA . TYR A 1 317 ? 9.766 -11.441 -5.465 1.00 95.12 317 TYR A CA 1
ATOM 2411 C C . TYR A 1 317 ? 10.197 -10.644 -4.226 1.00 95.12 317 TYR A C 1
ATOM 2413 O O . TYR A 1 317 ? 11.391 -10.537 -3.936 1.00 95.12 317 TYR A O 1
ATOM 2421 N N . VAL A 1 318 ? 9.233 -10.108 -3.475 1.00 95.44 318 VAL A N 1
ATOM 2422 C CA . VAL A 1 318 ? 9.493 -9.256 -2.305 1.00 95.44 318 VAL A CA 1
ATOM 2423 C C . VAL A 1 318 ? 9.771 -10.076 -1.046 1.00 95.44 318 VAL A C 1
ATOM 2425 O O . VAL A 1 318 ? 10.681 -9.744 -0.286 1.00 95.44 318 VAL A O 1
ATOM 2428 N N . CYS A 1 319 ? 8.999 -11.140 -0.814 1.00 95.00 319 CYS A N 1
ATOM 2429 C CA . CYS A 1 319 ? 8.956 -11.834 0.477 1.00 95.00 319 CYS A CA 1
ATOM 2430 C C . CYS A 1 319 ? 8.928 -13.362 0.362 1.00 95.00 319 CYS A C 1
ATOM 2432 O O . CYS A 1 319 ? 8.529 -14.046 1.300 1.00 95.00 319 CYS A O 1
ATOM 2434 N N . ARG A 1 320 ? 9.344 -13.924 -0.782 1.00 94.75 320 ARG A N 1
ATOM 2435 C CA . ARG A 1 320 ? 9.348 -15.381 -1.027 1.00 94.75 320 ARG A CA 1
ATOM 2436 C C . ARG A 1 320 ? 7.975 -16.046 -0.875 1.00 94.75 320 ARG A C 1
ATOM 2438 O O . ARG A 1 320 ? 7.903 -17.258 -0.683 1.00 94.75 320 ARG A O 1
ATOM 2445 N N . GLY A 1 321 ? 6.901 -15.273 -1.030 1.00 93.50 321 GLY A N 1
ATOM 2446 C CA . GLY A 1 321 ? 5.527 -15.759 -0.989 1.00 93.50 321 GLY A CA 1
ATOM 2447 C C . GLY A 1 321 ? 4.848 -15.649 0.376 1.00 93.50 321 GLY A C 1
ATOM 2448 O O . GLY A 1 321 ? 3.724 -16.123 0.488 1.00 93.50 321 GLY A O 1
ATOM 2449 N N . ASP A 1 322 ? 5.479 -15.034 1.383 1.00 94.81 322 ASP A N 1
ATOM 2450 C CA . ASP A 1 322 ? 4.822 -14.696 2.652 1.00 94.81 322 ASP A CA 1
ATOM 2451 C C . ASP A 1 322 ? 5.237 -13.305 3.146 1.00 94.81 322 ASP A C 1
ATOM 2453 O O . ASP A 1 322 ? 6.314 -13.103 3.710 1.00 94.81 322 ASP A O 1
ATOM 2457 N N . CYS A 1 323 ? 4.370 -12.324 2.903 1.00 93.31 323 CYS A N 1
ATOM 2458 C CA . CYS A 1 323 ? 4.615 -10.925 3.253 1.00 93.31 323 CYS A CA 1
ATOM 2459 C C . CYS A 1 323 ? 3.977 -10.521 4.588 1.00 93.31 323 CYS A C 1
ATOM 2461 O O . CYS A 1 323 ? 4.103 -9.364 5.007 1.00 93.31 323 CYS A O 1
ATOM 2463 N N . LYS A 1 324 ? 3.261 -11.427 5.265 1.00 87.94 324 LYS A N 1
ATOM 2464 C CA . LYS A 1 324 ? 2.550 -11.091 6.502 1.00 87.94 324 LYS A CA 1
ATOM 2465 C C . LYS A 1 324 ? 3.538 -10.773 7.619 1.00 87.94 324 LYS A C 1
ATOM 2467 O O . LYS A 1 324 ? 4.443 -11.543 7.911 1.00 87.94 324 LYS A O 1
ATOM 2472 N N . GLY A 1 325 ? 3.347 -9.616 8.254 1.00 83.94 325 GLY A N 1
ATOM 2473 C CA . GLY A 1 325 ? 4.201 -9.162 9.355 1.00 83.94 325 GLY A CA 1
ATOM 2474 C C . GLY A 1 325 ? 5.641 -8.832 8.951 1.00 83.94 325 GLY A C 1
ATOM 2475 O O . GLY A 1 325 ? 6.469 -8.620 9.828 1.00 83.94 325 GLY A O 1
ATOM 2476 N N . LEU A 1 326 ? 5.958 -8.783 7.650 1.00 90.75 326 LEU A N 1
ATOM 2477 C CA . LEU A 1 326 ? 7.324 -8.537 7.189 1.00 90.75 326 LEU A CA 1
ATOM 2478 C C . LEU A 1 326 ? 7.746 -7.065 7.322 1.00 90.75 326 LEU A C 1
ATOM 2480 O O . LEU A 1 326 ? 8.922 -6.774 7.530 1.00 90.75 326 LEU A O 1
ATOM 2484 N N . ALA A 1 327 ? 6.808 -6.135 7.151 1.00 90.06 327 ALA A N 1
ATOM 2485 C CA . ALA A 1 327 ? 7.104 -4.711 7.205 1.00 90.06 327 ALA A CA 1
ATOM 2486 C C . ALA A 1 327 ? 7.294 -4.226 8.646 1.00 90.06 327 ALA A C 1
ATOM 2488 O O . ALA A 1 327 ? 6.393 -4.349 9.474 1.00 90.06 327 ALA A O 1
ATOM 2489 N N . ASP A 1 328 ? 8.439 -3.598 8.906 1.00 91.25 328 ASP A N 1
ATOM 2490 C CA . ASP A 1 328 ? 8.724 -2.905 10.158 1.00 91.25 328 ASP A CA 1
ATOM 2491 C C . ASP A 1 328 ? 8.491 -1.398 9.983 1.00 91.25 328 ASP A C 1
ATOM 2493 O O . ASP A 1 328 ? 9.295 -0.678 9.385 1.00 91.25 328 ASP A O 1
ATOM 2497 N N . VAL A 1 329 ? 7.375 -0.907 10.524 1.00 85.81 329 VAL A N 1
ATOM 2498 C CA . VAL A 1 329 ? 7.009 0.517 10.458 1.00 85.81 329 VAL A CA 1
ATOM 2499 C C . VAL A 1 329 ? 8.034 1.401 11.179 1.00 85.81 329 VAL A C 1
ATOM 2501 O O . VAL A 1 329 ? 8.251 2.537 10.764 1.00 85.81 329 VAL A O 1
ATOM 2504 N N . THR A 1 330 ? 8.722 0.888 12.202 1.00 88.25 330 THR A N 1
ATOM 2505 C CA . THR A 1 330 ? 9.787 1.623 12.902 1.00 88.25 330 THR A CA 1
ATOM 2506 C C . THR A 1 330 ? 10.978 1.845 11.978 1.00 88.25 330 THR A C 1
ATOM 2508 O O . THR A 1 330 ? 11.501 2.957 11.899 1.00 88.25 330 THR A O 1
ATOM 2511 N N . GLN A 1 331 ? 11.388 0.818 11.232 1.00 89.81 331 GLN A N 1
ATOM 2512 C CA . GLN A 1 331 ? 12.476 0.930 10.258 1.00 89.81 331 GLN A CA 1
ATOM 2513 C C . GLN A 1 331 ? 12.098 1.843 9.078 1.00 89.81 331 GLN A C 1
ATOM 2515 O O . GLN A 1 331 ? 12.912 2.649 8.616 1.00 89.81 331 GLN A O 1
ATOM 2520 N N . LEU A 1 332 ? 10.847 1.778 8.617 1.00 91.69 332 LEU A N 1
ATOM 2521 C CA . LEU A 1 332 ? 10.338 2.701 7.599 1.00 91.69 332 LEU A CA 1
ATOM 2522 C C . LEU A 1 332 ? 10.344 4.152 8.104 1.00 91.69 332 LEU A C 1
ATOM 2524 O O . LEU A 1 332 ? 10.776 5.046 7.377 1.00 91.69 332 LEU A O 1
ATOM 2528 N N . ALA A 1 333 ? 9.964 4.389 9.363 1.00 91.44 333 ALA A N 1
ATOM 2529 C CA . ALA A 1 333 ? 10.041 5.708 9.994 1.00 91.44 333 ALA A CA 1
ATOM 2530 C C . ALA A 1 333 ? 11.484 6.205 10.150 1.00 91.44 333 ALA A C 1
ATOM 2532 O O . ALA A 1 333 ? 11.734 7.397 10.019 1.00 91.44 333 ALA A O 1
ATOM 2533 N N . GLN A 1 334 ? 12.460 5.317 10.352 1.00 93.00 334 GLN A N 1
ATOM 2534 C CA . GLN A 1 334 ? 13.878 5.698 10.312 1.00 93.00 334 GLN A CA 1
ATOM 2535 C C . GLN A 1 334 ? 14.331 6.107 8.906 1.00 93.00 334 GLN A C 1
ATOM 2537 O O . GLN A 1 334 ? 15.173 6.990 8.770 1.00 93.00 334 GLN A O 1
ATOM 2542 N N . THR A 1 335 ? 13.772 5.495 7.861 1.00 93.12 335 THR A N 1
ATOM 2543 C CA . THR A 1 335 ? 14.066 5.863 6.466 1.00 93.12 335 THR A CA 1
ATOM 2544 C C . THR A 1 335 ? 13.436 7.211 6.096 1.00 93.12 335 THR A C 1
ATOM 2546 O O . THR A 1 335 ? 14.080 8.029 5.435 1.00 93.12 335 THR A O 1
ATOM 2549 N N . PHE A 1 336 ? 12.207 7.465 6.567 1.00 94.19 336 PHE A N 1
ATOM 2550 C CA . PHE A 1 336 ? 11.422 8.679 6.309 1.00 94.19 336 PHE A CA 1
ATOM 2551 C C . PHE A 1 336 ? 11.008 9.382 7.614 1.00 94.19 336 PHE A C 1
ATOM 2553 O O . PHE A 1 336 ? 9.823 9.423 7.950 1.00 94.19 336 PHE A O 1
ATOM 2560 N N . PRO A 1 337 ? 11.955 9.977 8.356 1.00 95.19 337 PRO A N 1
ATOM 2561 C CA . PRO A 1 337 ? 11.700 10.497 9.705 1.00 95.19 337 PRO A CA 1
ATOM 2562 C C . PRO A 1 337 ? 10.707 11.660 9.752 1.00 95.19 337 PRO A C 1
ATOM 2564 O O . PRO A 1 337 ? 10.136 11.928 10.804 1.00 95.19 337 PRO A O 1
ATOM 2567 N N . ASN A 1 338 ? 10.502 12.347 8.625 1.00 94.88 338 ASN A N 1
ATOM 2568 C CA . ASN A 1 338 ? 9.620 13.505 8.523 1.00 94.88 338 ASN A CA 1
ATOM 2569 C C . ASN A 1 338 ? 8.325 13.220 7.744 1.00 94.88 338 ASN A C 1
ATOM 2571 O O . ASN A 1 338 ? 7.548 14.151 7.532 1.00 94.88 338 ASN A O 1
ATOM 2575 N N . ALA A 1 339 ? 8.071 11.970 7.327 1.00 92.94 339 ALA A N 1
ATOM 2576 C CA . ALA A 1 339 ? 6.819 11.610 6.666 1.00 92.94 339 ALA A CA 1
ATOM 2577 C C . ALA A 1 339 ? 5.625 11.872 7.596 1.00 92.94 339 ALA A C 1
ATOM 2579 O O . ALA A 1 339 ? 5.644 11.508 8.771 1.00 92.94 339 ALA A O 1
ATOM 2580 N N . SER A 1 340 ? 4.561 12.482 7.071 1.00 85.38 340 SER A N 1
ATOM 2581 C CA . SER A 1 340 ? 3.365 12.802 7.869 1.00 85.38 340 SER A CA 1
ATOM 2582 C C . SER A 1 340 ? 2.542 11.570 8.246 1.00 85.38 340 SER A C 1
ATOM 2584 O O . SER A 1 340 ? 1.826 11.593 9.247 1.00 85.38 340 SER A O 1
ATOM 2586 N N . ALA A 1 341 ? 2.650 10.496 7.463 1.00 87.50 341 ALA A N 1
ATOM 2587 C CA . ALA A 1 341 ? 2.115 9.180 7.778 1.00 87.50 341 ALA A CA 1
ATOM 2588 C C . ALA A 1 341 ? 2.914 8.101 7.039 1.00 87.50 341 ALA A C 1
ATOM 2590 O O . ALA A 1 341 ? 3.336 8.308 5.899 1.00 87.50 341 ALA A O 1
ATOM 2591 N N . ILE A 1 342 ? 3.077 6.946 7.680 1.00 87.88 342 ILE A N 1
ATOM 2592 C CA . ILE A 1 342 ? 3.601 5.728 7.062 1.00 87.88 342 ILE A CA 1
ATOM 2593 C C . ILE A 1 342 ? 2.585 4.630 7.334 1.00 87.88 342 ILE A C 1
ATOM 2595 O O . ILE A 1 342 ? 2.359 4.260 8.486 1.00 87.88 342 ILE A O 1
ATOM 2599 N N . GLU A 1 343 ? 1.959 4.134 6.278 1.00 88.00 343 GLU A N 1
ATOM 2600 C CA . GLU A 1 343 ? 0.980 3.056 6.359 1.00 88.00 343 GLU A CA 1
ATOM 2601 C C . GLU A 1 343 ? 1.502 1.826 5.623 1.00 88.00 343 GLU A C 1
ATOM 2603 O O . GLU A 1 343 ? 2.137 1.938 4.575 1.00 88.00 343 GLU A O 1
ATOM 2608 N N . VAL A 1 344 ? 1.215 0.646 6.166 1.00 87.19 344 VAL A N 1
ATOM 2609 C CA . VAL A 1 344 ? 1.438 -0.623 5.480 1.00 87.19 344 VAL A CA 1
ATOM 2610 C C . VAL A 1 344 ? 0.112 -1.359 5.404 1.00 87.19 344 VAL A C 1
ATOM 2612 O O . VAL A 1 344 ? -0.532 -1.601 6.424 1.00 87.19 344 VAL A O 1
ATOM 2615 N N . ALA A 1 345 ? -0.264 -1.753 4.196 1.00 86.62 345 ALA A N 1
ATOM 2616 C CA . ALA A 1 345 ? -1.435 -2.561 3.920 1.00 86.62 345 ALA A CA 1
ATOM 2617 C C . ALA A 1 345 ? -1.030 -3.797 3.107 1.00 86.62 345 ALA A C 1
ATOM 2619 O O . ALA A 1 345 ? -0.149 -3.739 2.249 1.00 86.62 345 ALA A O 1
ATOM 2620 N N . ILE A 1 346 ? -1.678 -4.925 3.403 1.00 87.19 346 ILE A N 1
ATOM 2621 C CA . ILE A 1 346 ? -1.468 -6.201 2.716 1.00 87.19 346 ILE A CA 1
ATOM 2622 C C . ILE A 1 346 ? -2.744 -6.549 1.955 1.00 87.19 346 ILE A C 1
ATOM 2624 O O . ILE A 1 346 ? -3.801 -6.718 2.567 1.00 87.19 346 ILE A O 1
ATOM 2628 N N . GLN A 1 347 ? -2.646 -6.690 0.635 1.00 88.50 347 GLN A N 1
ATOM 2629 C CA . GLN A 1 347 ? -3.723 -7.207 -0.196 1.00 88.50 347 GLN A CA 1
ATOM 2630 C C . GLN A 1 347 ? -3.765 -8.740 -0.078 1.00 88.50 347 GLN A C 1
ATOM 2632 O O . GLN A 1 347 ? -2.793 -9.411 -0.449 1.00 88.50 347 GLN A O 1
ATOM 2637 N N . PRO A 1 348 ? -4.861 -9.316 0.452 1.00 87.44 348 PRO A N 1
ATOM 2638 C CA . PRO A 1 348 ? -4.954 -10.753 0.675 1.00 87.44 348 PRO A CA 1
ATOM 2639 C C . PRO A 1 348 ? -5.073 -11.518 -0.644 1.00 87.44 348 PRO A C 1
ATOM 2641 O O . PRO A 1 348 ? -5.648 -11.010 -1.598 1.00 87.44 348 PRO A O 1
ATOM 2644 N N . ASN A 1 349 ? -4.628 -12.774 -0.683 1.00 90.50 349 ASN A N 1
ATOM 2645 C CA . ASN A 1 349 ? -4.794 -13.678 -1.829 1.00 90.50 349 ASN A CA 1
ATOM 2646 C C . ASN A 1 349 ? -4.291 -13.109 -3.172 1.00 90.50 349 ASN A C 1
ATOM 2648 O O . ASN A 1 349 ? -4.908 -13.318 -4.218 1.00 90.50 349 ASN A O 1
ATOM 2652 N N . THR A 1 350 ? -3.167 -12.393 -3.126 1.00 94.44 350 THR A N 1
ATOM 2653 C CA . THR A 1 350 ? -2.590 -11.677 -4.268 1.00 94.44 350 THR A CA 1
ATOM 2654 C C . THR A 1 350 ? -1.079 -11.902 -4.334 1.00 94.44 350 THR A C 1
ATOM 2656 O O . THR A 1 350 ? -0.412 -11.938 -3.298 1.00 94.44 350 THR A O 1
ATOM 2659 N N . GLY A 1 351 ? -0.540 -12.068 -5.543 1.00 96.69 351 GLY A N 1
ATOM 2660 C CA . GLY A 1 351 ? 0.897 -12.098 -5.838 1.00 96.69 351 GLY A CA 1
ATOM 2661 C C . GLY A 1 351 ? 1.460 -10.730 -6.225 1.00 96.69 351 GLY A C 1
ATOM 2662 O O . GLY A 1 351 ? 0.784 -9.713 -6.100 1.00 96.69 351 GLY A O 1
ATOM 2663 N N . HIS A 1 352 ? 2.702 -10.693 -6.707 1.00 97.50 352 HIS A N 1
ATOM 2664 C CA . HIS A 1 352 ? 3.428 -9.443 -6.960 1.00 97.50 352 HIS A CA 1
ATOM 2665 C C . HIS A 1 352 ? 2.668 -8.478 -7.896 1.00 97.50 352 HIS A C 1
ATOM 2667 O O . HIS A 1 352 ? 2.539 -7.304 -7.565 1.00 97.50 352 HIS A O 1
ATOM 2673 N N . ALA A 1 353 ? 2.058 -8.949 -8.994 1.00 95.81 353 ALA A N 1
ATOM 2674 C CA . ALA A 1 353 ? 1.242 -8.105 -9.881 1.00 95.81 353 ALA A CA 1
ATOM 2675 C C . ALA A 1 353 ? -0.174 -7.867 -9.326 1.00 95.81 353 ALA A C 1
ATOM 2677 O O . ALA A 1 353 ? -1.143 -8.493 -9.768 1.00 95.81 353 ALA A O 1
ATOM 2678 N N . LEU A 1 354 ? -0.299 -6.942 -8.373 1.00 92.12 354 LEU A N 1
ATOM 2679 C CA . LEU A 1 354 ? -1.547 -6.615 -7.666 1.00 92.12 354 LEU A CA 1
ATOM 2680 C C . LEU A 1 354 ? -2.721 -6.331 -8.614 1.00 92.12 354 LEU A C 1
ATOM 2682 O O . LEU A 1 354 ? -3.802 -6.894 -8.444 1.00 92.12 354 LEU A O 1
ATOM 2686 N N . SER A 1 355 ? -2.488 -5.521 -9.654 1.00 91.44 355 SER A N 1
ATOM 2687 C CA . SER A 1 355 ? -3.520 -5.129 -10.627 1.00 91.44 355 SER A CA 1
ATOM 2688 C C . SER A 1 355 ? -4.035 -6.303 -11.471 1.00 91.44 355 SER A C 1
ATOM 2690 O O . SER A 1 355 ? -5.135 -6.244 -12.016 1.00 91.44 355 SER A O 1
ATOM 2692 N N . LEU A 1 356 ? -3.267 -7.395 -11.553 1.00 95.50 356 LEU A N 1
ATOM 2693 C CA . LEU A 1 356 ? -3.579 -8.591 -12.340 1.00 95.50 356 LEU A CA 1
ATOM 2694 C C . LEU A 1 356 ? -4.108 -9.746 -11.470 1.00 95.50 356 LEU A C 1
ATOM 2696 O O . LEU A 1 356 ? -3.934 -10.914 -11.813 1.00 95.50 356 LEU A O 1
ATOM 2700 N N . HIS A 1 357 ? -4.772 -9.431 -10.354 1.00 95.69 357 HIS A N 1
ATOM 2701 C CA . HIS A 1 357 ? -5.499 -10.393 -9.516 1.00 95.69 357 HIS A CA 1
ATOM 2702 C C . HIS A 1 357 ? -6.983 -10.037 -9.410 1.00 95.69 357 HIS A C 1
ATOM 2704 O O . HIS A 1 357 ? -7.368 -8.878 -9.540 1.00 95.69 357 HIS A O 1
ATOM 2710 N N . ASN A 1 358 ? -7.832 -11.033 -9.151 1.00 90.12 358 ASN A N 1
ATOM 2711 C CA . ASN A 1 358 ? -9.295 -10.897 -9.163 1.00 90.12 358 ASN A CA 1
ATOM 2712 C C . ASN A 1 358 ? -9.833 -9.857 -8.161 1.00 90.12 358 ASN A C 1
ATOM 2714 O O . ASN A 1 358 ? -10.933 -9.348 -8.341 1.00 90.12 358 ASN A O 1
ATOM 2718 N N . ASN A 1 359 ? -9.087 -9.554 -7.096 1.00 85.56 359 ASN A N 1
ATOM 2719 C CA . ASN A 1 359 ? -9.456 -8.577 -6.070 1.00 85.56 359 ASN A CA 1
ATOM 2720 C C . ASN A 1 359 ? -8.747 -7.217 -6.228 1.00 85.56 359 ASN A C 1
ATOM 2722 O O . ASN A 1 359 ? -8.744 -6.437 -5.279 1.00 85.56 359 ASN A O 1
ATOM 2726 N N . ALA A 1 360 ? -8.154 -6.932 -7.394 1.00 84.88 360 ALA A N 1
ATOM 2727 C CA . ALA A 1 360 ? -7.440 -5.685 -7.676 1.00 84.88 360 ALA A CA 1
ATOM 2728 C C . ALA A 1 360 ? -8.266 -4.426 -7.349 1.00 84.88 360 ALA A C 1
ATOM 2730 O O . ALA A 1 360 ? -7.762 -3.521 -6.687 1.00 84.88 360 ALA A O 1
ATOM 2731 N N . SER A 1 361 ? -9.554 -4.406 -7.708 1.00 81.38 361 SER A N 1
ATOM 2732 C CA . SER A 1 361 ? -10.467 -3.288 -7.423 1.00 81.38 361 SER A CA 1
ATOM 2733 C C . SER A 1 361 ? -10.582 -2.944 -5.935 1.00 81.38 361 SER A C 1
ATOM 2735 O O . SER A 1 361 ? -10.599 -1.768 -5.582 1.00 81.38 361 SER A O 1
ATOM 2737 N N . ALA A 1 362 ? -10.562 -3.942 -5.046 1.00 74.38 362 ALA A N 1
ATOM 2738 C CA . ALA A 1 362 ? -10.555 -3.706 -3.603 1.00 74.38 362 ALA A CA 1
ATOM 2739 C C . ALA A 1 362 ? -9.259 -3.020 -3.133 1.00 74.38 362 ALA A C 1
ATOM 2741 O O . ALA A 1 362 ? -9.278 -2.254 -2.173 1.00 74.38 362 ALA A O 1
ATOM 2742 N N . GLY A 1 363 ? -8.137 -3.275 -3.813 1.00 72.19 363 GLY A N 1
ATOM 2743 C CA . GLY A 1 363 ? -6.886 -2.561 -3.577 1.00 72.19 363 GLY A CA 1
ATOM 2744 C C . GLY A 1 363 ? -6.908 -1.124 -4.097 1.00 72.19 363 GLY A C 1
ATOM 2745 O O . GLY A 1 363 ? -6.388 -0.233 -3.434 1.00 72.19 363 GLY A O 1
ATOM 2746 N N . PHE A 1 364 ? -7.556 -0.878 -5.239 1.00 79.12 364 PHE A N 1
ATOM 2747 C CA . PHE A 1 364 ? -7.663 0.461 -5.832 1.00 79.12 364 PHE A CA 1
ATOM 2748 C C . PHE A 1 364 ? -8.589 1.396 -5.050 1.00 79.12 364 PHE A C 1
ATOM 2750 O O . PHE A 1 364 ? -8.279 2.573 -4.885 1.00 79.12 364 PHE A O 1
ATOM 2757 N N . GLU A 1 365 ? -9.719 0.875 -4.567 1.00 65.06 365 GLU A N 1
ATOM 2758 C CA . GLU A 1 365 ? -10.677 1.623 -3.744 1.00 65.06 365 GLU A CA 1
ATOM 2759 C C . GLU A 1 365 ? -10.122 1.892 -2.327 1.00 65.06 365 GLU A C 1
ATOM 2761 O O . GLU A 1 365 ? -10.589 2.796 -1.631 1.00 65.06 365 GLU A O 1
ATOM 2766 N N . GLY A 1 366 ? -9.097 1.138 -1.903 1.00 56.81 366 GLY A N 1
ATOM 2767 C CA . GLY A 1 366 ? -8.616 1.108 -0.525 1.00 56.81 366 GLY A CA 1
ATOM 2768 C C . GLY A 1 366 ? -9.690 0.581 0.436 1.00 56.81 366 GLY A C 1
ATOM 2769 O O . GLY A 1 366 ? -10.814 0.264 0.054 1.00 56.81 366 GLY A O 1
ATOM 2770 N N . TRP A 1 367 ? -9.399 0.534 1.737 1.00 52.88 367 TRP A N 1
ATOM 2771 C CA . TRP A 1 367 ? -10.411 0.218 2.764 1.00 52.88 367 TRP A CA 1
ATOM 2772 C C . TRP A 1 367 ? -11.466 1.337 2.943 1.00 52.88 367 TRP A C 1
ATOM 2774 O O . TRP A 1 367 ? -12.122 1.421 3.983 1.00 52.88 367 TRP A O 1
ATOM 2784 N N . ALA A 1 368 ? -11.619 2.222 1.955 1.00 51.88 368 ALA A N 1
ATOM 2785 C CA . ALA A 1 368 ? -12.468 3.395 2.006 1.00 51.88 368 ALA A CA 1
ATOM 2786 C C . ALA A 1 368 ? -13.897 3.026 1.606 1.00 51.88 368 ALA A C 1
ATOM 2788 O O . ALA A 1 368 ? -14.245 2.905 0.435 1.00 51.88 368 ALA A O 1
ATOM 2789 N N . ASN A 1 369 ? -14.764 2.914 2.607 1.00 58.69 369 ASN A N 1
ATOM 2790 C CA . ASN A 1 369 ? -16.202 2.949 2.398 1.00 58.69 369 ASN A CA 1
ATOM 2791 C C . ASN A 1 369 ? -16.749 4.226 3.054 1.00 58.69 369 ASN A C 1
ATOM 2793 O O . ASN A 1 369 ? -17.184 4.161 4.206 1.00 58.69 369 ASN A O 1
ATOM 2797 N N . PRO A 1 370 ? -16.767 5.379 2.351 1.00 63.34 370 PRO A N 1
ATOM 2798 C CA . PRO A 1 370 ? -17.260 6.638 2.912 1.00 63.34 370 PRO A CA 1
ATOM 2799 C C . PRO A 1 370 ? -18.696 6.539 3.438 1.00 63.34 370 PRO A C 1
ATOM 2801 O O . PRO A 1 370 ? -19.041 7.172 4.434 1.00 63.34 370 PRO A O 1
ATOM 2804 N N . ALA A 1 371 ? -19.539 5.710 2.812 1.00 68.62 371 ALA A N 1
ATOM 2805 C CA . ALA A 1 371 ? -20.893 5.448 3.294 1.00 68.62 371 ALA A CA 1
ATOM 2806 C C . ALA A 1 371 ? -20.889 4.657 4.615 1.00 68.62 371 ALA A C 1
ATOM 2808 O O . ALA A 1 371 ? -21.718 4.905 5.492 1.00 68.62 371 ALA A O 1
ATOM 2809 N N . GLY A 1 372 ? -19.948 3.725 4.781 1.00 70.38 372 GLY A N 1
ATOM 2810 C CA . GLY A 1 372 ? -19.675 3.023 6.032 1.00 70.38 372 GLY A CA 1
ATOM 2811 C C . GLY A 1 372 ? -19.148 3.964 7.114 1.00 70.38 372 GLY A C 1
ATOM 2812 O O . GLY A 1 372 ? -19.666 3.958 8.234 1.00 70.38 372 GLY A O 1
ATOM 2813 N N . ASP A 1 373 ? -18.185 4.821 6.776 1.00 73.69 373 ASP A N 1
ATOM 2814 C CA . ASP A 1 373 ? -17.620 5.819 7.688 1.00 73.69 373 ASP A CA 1
ATOM 2815 C C . ASP A 1 373 ? -18.690 6.783 8.189 1.00 73.69 373 ASP A C 1
ATOM 2817 O O . ASP A 1 373 ? -18.830 6.980 9.401 1.00 73.69 373 ASP A O 1
ATOM 2821 N N . GLU A 1 374 ? -19.502 7.315 7.275 1.00 76.06 374 GLU A N 1
ATOM 2822 C CA . GLU A 1 374 ? -20.627 8.190 7.585 1.00 76.06 374 GLU A CA 1
ATOM 2823 C C . GLU A 1 374 ? -21.681 7.470 8.432 1.00 76.06 374 GLU A C 1
ATOM 2825 O O . GLU A 1 374 ? -22.128 7.994 9.454 1.00 76.06 374 GLU A O 1
ATOM 2830 N N . PHE A 1 375 ? -22.024 6.225 8.090 1.00 81.00 375 PHE A N 1
ATOM 2831 C CA . PHE A 1 375 ? -22.953 5.412 8.874 1.00 81.00 375 PHE A CA 1
ATOM 2832 C C . PHE A 1 375 ? -22.480 5.237 10.323 1.00 81.00 375 PHE A C 1
ATOM 2834 O O . PHE A 1 375 ? -23.252 5.435 11.269 1.00 81.00 375 PHE A O 1
ATOM 2841 N N . PHE A 1 376 ? -21.209 4.878 10.528 1.00 79.25 376 PHE A N 1
ATOM 2842 C CA . PHE A 1 376 ? -20.664 4.719 11.872 1.00 79.25 376 PHE A CA 1
ATOM 2843 C C . PHE A 1 376 ? -20.462 6.068 12.577 1.00 79.25 376 PHE A C 1
ATOM 2845 O O . PHE A 1 376 ? -20.603 6.124 13.801 1.00 79.25 376 PHE A O 1
ATOM 2852 N N . ARG A 1 377 ? -20.195 7.160 11.848 1.00 82.75 377 ARG A N 1
ATOM 2853 C CA 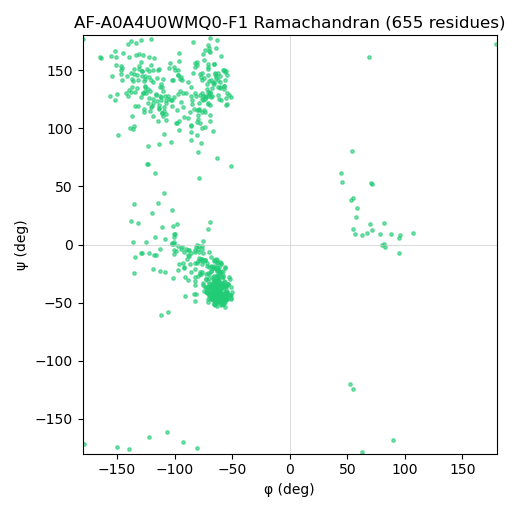. ARG A 1 377 ? -20.129 8.526 12.391 1.00 82.75 377 ARG A CA 1
ATOM 2854 C C . ARG A 1 377 ? -21.482 8.976 12.932 1.00 82.75 377 ARG A C 1
ATOM 2856 O O . ARG A 1 377 ? -21.548 9.379 14.092 1.00 82.75 377 ARG A O 1
ATOM 2863 N N . LEU A 1 378 ? -22.553 8.832 12.150 1.00 83.19 378 LEU A N 1
ATOM 2864 C CA . LEU A 1 378 ? -23.921 9.144 12.571 1.00 83.19 378 LEU A CA 1
ATOM 2865 C C . LEU A 1 378 ? -24.330 8.312 13.788 1.00 83.19 378 LEU A C 1
ATOM 2867 O O . LEU A 1 378 ? -24.846 8.849 14.762 1.00 83.19 378 LEU A O 1
ATOM 2871 N N . GLN A 1 379 ? -24.008 7.016 13.798 1.00 82.56 379 GLN A N 1
ATOM 2872 C CA . GLN A 1 379 ? -24.256 6.171 14.966 1.00 82.56 379 GLN A CA 1
ATOM 2873 C C . GLN A 1 379 ? -23.522 6.627 16.235 1.00 82.56 379 GLN A C 1
ATOM 2875 O O . GLN A 1 379 ? -24.070 6.492 17.332 1.00 82.56 379 GLN A O 1
ATOM 2880 N N . ARG A 1 380 ? -22.274 7.103 16.117 1.00 81.75 380 ARG A N 1
ATOM 2881 C CA . ARG A 1 380 ? -21.532 7.669 17.254 1.00 81.75 380 ARG A CA 1
ATOM 2882 C C . ARG A 1 380 ? -22.195 8.954 17.736 1.00 81.75 380 ARG A C 1
ATOM 2884 O O . ARG A 1 380 ? -22.433 9.074 18.929 1.00 81.75 380 ARG A O 1
ATOM 2891 N N . GLN A 1 381 ? -22.579 9.834 16.812 1.00 81.88 381 GLN A N 1
ATOM 2892 C CA . GLN A 1 381 ? -23.272 11.084 17.120 1.00 81.88 381 GLN A CA 1
ATOM 2893 C C . GLN A 1 381 ? -24.600 10.841 17.854 1.00 81.88 381 GLN A C 1
ATOM 2895 O O . GLN A 1 381 ? -24.835 11.452 18.892 1.00 81.88 381 GLN A O 1
ATOM 2900 N N . THR A 1 382 ? -25.429 9.900 17.390 1.00 82.38 382 THR A N 1
ATOM 2901 C CA . THR A 1 382 ? -26.673 9.520 18.082 1.00 82.38 382 THR A CA 1
ATOM 2902 C C . THR A 1 382 ? -26.405 8.976 19.484 1.00 82.38 382 THR A C 1
ATOM 2904 O O . THR A 1 382 ? -27.132 9.309 20.415 1.00 82.38 382 THR A O 1
ATOM 2907 N N . ALA A 1 383 ? -25.365 8.154 19.657 1.00 78.94 383 ALA A N 1
ATOM 2908 C CA . ALA A 1 383 ? -25.001 7.630 20.972 1.00 78.94 383 ALA A CA 1
ATOM 2909 C C . ALA A 1 383 ? -24.513 8.735 21.925 1.00 78.94 383 ALA A C 1
ATOM 2911 O O . ALA A 1 383 ? -24.901 8.744 23.090 1.00 78.94 383 ALA A O 1
ATOM 2912 N N . ASP A 1 384 ? -23.719 9.681 21.423 1.00 78.75 384 ASP A N 1
ATOM 2913 C CA . ASP A 1 384 ? -23.159 10.783 22.212 1.00 78.75 384 ASP A CA 1
ATOM 2914 C C . ASP A 1 384 ? -24.247 11.803 22.615 1.00 78.75 384 ASP A C 1
ATOM 2916 O O . ASP A 1 384 ? -24.192 12.368 23.707 1.00 78.75 384 ASP A O 1
ATOM 2920 N N . GLN A 1 385 ? -25.276 11.982 21.777 1.00 79.75 385 GLN A N 1
ATOM 2921 C CA . GLN A 1 385 ? -26.433 12.856 22.026 1.00 79.75 385 GLN A CA 1
ATOM 2922 C C . GLN A 1 385 ? -27.588 12.169 22.773 1.00 79.75 385 GLN A C 1
ATOM 2924 O O . GLN A 1 385 ? -28.561 12.828 23.137 1.00 79.75 385 GLN A O 1
ATOM 2929 N N . ALA A 1 386 ? -27.512 10.860 23.040 1.00 74.06 386 ALA A N 1
ATOM 2930 C CA . ALA A 1 386 ? -28.616 10.112 23.650 1.00 74.06 386 ALA A CA 1
ATOM 2931 C C . ALA A 1 386 ? -29.038 10.660 25.024 1.00 74.06 386 ALA A C 1
ATOM 2933 O O . ALA A 1 386 ? -30.202 10.560 25.387 1.00 74.06 386 ALA A O 1
ATOM 2934 N N . ARG A 1 387 ? -28.118 11.282 25.771 1.00 70.12 387 ARG A N 1
ATOM 2935 C CA . ARG A 1 387 ? -28.405 11.909 27.075 1.00 70.12 387 ARG A CA 1
ATOM 2936 C C . ARG A 1 387 ? -29.349 13.118 26.982 1.00 70.12 387 ARG A C 1
ATOM 2938 O O . ARG A 1 387 ? -30.017 13.443 27.950 1.00 70.12 387 ARG A O 1
ATOM 2945 N N . GLU A 1 388 ? -29.363 13.795 25.835 1.00 71.00 388 GLU A N 1
ATOM 2946 C CA . GLU A 1 388 ? -30.166 14.998 25.576 1.00 71.00 388 GLU A CA 1
ATOM 2947 C C . GLU A 1 388 ? -31.518 14.640 24.932 1.00 71.00 388 GLU A C 1
ATOM 2949 O O . GLU A 1 388 ? -32.344 15.517 24.695 1.00 71.00 388 GLU A O 1
ATOM 2954 N N . ASN A 1 389 ? -31.764 13.349 24.658 1.00 79.56 389 ASN A N 1
ATOM 2955 C CA . ASN A 1 389 ? -32.969 12.856 24.000 1.00 79.56 389 ASN A CA 1
ATOM 2956 C C . ASN A 1 389 ? -33.526 11.609 24.714 1.00 79.56 389 ASN A C 1
ATOM 2958 O O . ASN A 1 389 ? -33.067 10.483 24.502 1.00 79.56 389 ASN A O 1
ATOM 2962 N N . THR A 1 390 ? -34.579 11.815 25.508 1.00 80.25 390 THR A N 1
ATOM 2963 C CA . THR A 1 390 ? -35.262 10.775 26.296 1.00 80.25 390 THR A CA 1
ATOM 2964 C C . THR A 1 390 ? -35.786 9.611 25.446 1.00 80.25 390 THR A C 1
ATOM 2966 O O . THR A 1 390 ? -35.796 8.468 25.905 1.00 80.25 390 THR A O 1
ATOM 2969 N N . GLU A 1 391 ? -36.186 9.847 24.193 1.00 84.50 391 GLU A N 1
ATOM 2970 C CA . GLU A 1 391 ? -36.646 8.779 23.296 1.00 84.50 391 GLU A CA 1
ATOM 2971 C C . GLU A 1 391 ? -35.491 7.852 22.896 1.00 84.50 391 GLU A C 1
ATOM 2973 O O . GLU A 1 391 ? -35.616 6.625 22.984 1.00 84.50 391 GLU A O 1
ATOM 2978 N N . THR A 1 392 ? -34.347 8.435 22.522 1.00 82.06 392 THR A N 1
ATOM 2979 C CA . THR A 1 392 ? -33.120 7.698 22.185 1.00 82.06 392 THR A CA 1
ATOM 2980 C C . THR A 1 392 ? -32.599 6.916 23.389 1.00 82.06 392 THR A C 1
ATOM 2982 O O . THR A 1 392 ? -32.281 5.731 23.264 1.00 82.06 392 THR A O 1
ATOM 2985 N N . ALA A 1 393 ? -32.571 7.531 24.574 1.00 83.31 393 ALA A N 1
ATOM 2986 C CA . ALA A 1 393 ? -32.171 6.851 25.804 1.00 83.31 393 ALA A CA 1
ATOM 2987 C C . ALA A 1 393 ? -33.127 5.692 26.159 1.00 83.31 393 ALA A C 1
ATOM 2989 O O . ALA A 1 393 ? -32.682 4.580 26.460 1.00 83.31 393 ALA A O 1
ATOM 2990 N N . GLY A 1 394 ? -34.440 5.892 25.999 1.00 87.31 394 GLY A N 1
ATOM 2991 C CA . GLY A 1 394 ? -35.438 4.833 26.151 1.00 87.31 394 GLY A CA 1
ATOM 2992 C C . GLY A 1 394 ? -35.292 3.706 25.117 1.00 87.31 394 GLY A C 1
ATOM 2993 O O . GLY A 1 394 ? -35.555 2.539 25.422 1.00 87.31 394 GLY A O 1
ATOM 2994 N N . ALA A 1 395 ? -34.843 4.011 23.896 1.00 87.56 395 ALA A N 1
ATOM 2995 C CA . ALA A 1 395 ? -34.532 3.004 22.884 1.00 87.56 395 ALA A CA 1
ATOM 2996 C C . ALA A 1 395 ? -33.310 2.157 23.273 1.00 87.56 395 ALA A C 1
ATOM 2998 O O . ALA A 1 395 ? -33.356 0.934 23.120 1.00 87.56 395 ALA A O 1
ATOM 2999 N N . PHE A 1 396 ? -32.261 2.764 23.838 1.00 86.88 396 PHE A N 1
ATOM 3000 C CA . PHE A 1 396 ? -31.112 2.029 24.380 1.00 86.88 396 PHE A CA 1
ATOM 3001 C C . PHE A 1 396 ? -31.503 1.132 25.551 1.00 86.88 396 PHE A C 1
ATOM 3003 O O . PHE A 1 396 ? -31.114 -0.034 25.572 1.00 86.88 396 PHE A O 1
ATO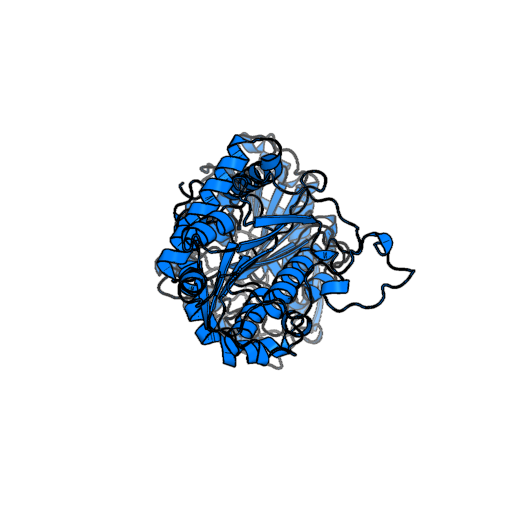M 3010 N N . TYR A 1 397 ? -32.355 1.616 26.455 1.00 92.50 397 TYR A N 1
ATOM 3011 C CA . TYR A 1 397 ? -32.899 0.797 27.535 1.00 92.50 397 TYR A CA 1
ATOM 3012 C C . TYR A 1 397 ? -33.616 -0.461 27.016 1.00 92.50 397 TYR A C 1
ATOM 3014 O O . TYR A 1 397 ? -33.319 -1.578 27.446 1.00 92.50 397 TYR A O 1
ATOM 3022 N N . ARG A 1 398 ? -34.516 -0.309 26.031 1.00 94.31 398 ARG A N 1
ATOM 3023 C CA . ARG A 1 398 ? -35.206 -1.448 25.392 1.00 94.31 398 ARG A CA 1
ATOM 3024 C C . ARG A 1 398 ? -34.236 -2.387 24.677 1.00 94.31 398 ARG A C 1
ATOM 3026 O O . ARG A 1 398 ? -34.382 -3.602 24.774 1.00 94.31 398 ARG A O 1
ATOM 3033 N N . MET A 1 399 ? -33.245 -1.836 23.978 1.00 93.31 399 MET A N 1
ATOM 3034 C CA . MET A 1 399 ? -32.212 -2.618 23.302 1.00 93.31 399 MET A CA 1
ATOM 3035 C C . MET A 1 399 ? -31.425 -3.480 24.295 1.00 93.31 399 MET A C 1
ATOM 3037 O O . MET A 1 399 ? -31.261 -4.671 24.052 1.00 93.31 399 MET A O 1
ATOM 3041 N N . MET A 1 400 ? -30.981 -2.910 25.416 1.00 94.19 400 MET A N 1
ATOM 3042 C CA . MET A 1 400 ? -30.229 -3.637 26.443 1.00 94.19 400 MET A CA 1
ATOM 3043 C C . MET A 1 400 ? -31.049 -4.748 27.090 1.00 94.19 400 MET A C 1
ATOM 3045 O O . MET A 1 400 ? -30.526 -5.835 27.301 1.00 94.19 400 MET A O 1
ATOM 3049 N N . ARG A 1 401 ? -32.345 -4.523 27.335 1.00 95.44 401 ARG A N 1
ATOM 3050 C CA . ARG A 1 401 ? -33.248 -5.581 27.814 1.00 95.44 401 ARG A CA 1
ATOM 3051 C C . ARG A 1 401 ? -33.350 -6.749 26.840 1.00 95.44 401 ARG A C 1
ATOM 3053 O O . ARG A 1 401 ? -33.284 -7.896 27.261 1.00 95.44 401 ARG A O 1
ATOM 3060 N N . ASN A 1 402 ? -33.478 -6.461 25.545 1.00 95.94 402 ASN A N 1
ATOM 3061 C CA . ASN A 1 402 ? -33.522 -7.507 24.521 1.00 95.94 402 ASN A CA 1
ATOM 3062 C C . ASN A 1 402 ? -32.199 -8.281 24.464 1.00 95.94 402 ASN A C 1
ATOM 3064 O O . ASN A 1 402 ? -32.214 -9.506 24.430 1.00 95.94 402 ASN A O 1
ATOM 3068 N N . ILE A 1 403 ? -31.062 -7.574 24.521 1.00 96.44 403 ILE A N 1
ATOM 3069 C CA . ILE A 1 403 ? -29.741 -8.212 24.575 1.00 96.44 403 ILE A CA 1
ATOM 3070 C C . ILE A 1 403 ? -29.639 -9.126 25.798 1.00 96.44 403 ILE A C 1
ATOM 3072 O O . ILE A 1 403 ? -29.257 -10.279 25.638 1.00 96.44 403 ILE A O 1
ATOM 3076 N N . ALA A 1 404 ? -29.992 -8.640 26.990 1.00 96.75 404 ALA A N 1
ATOM 3077 C CA . ALA A 1 404 ? -29.926 -9.412 28.227 1.00 96.75 404 ALA A CA 1
ATOM 3078 C C . ALA A 1 404 ? -30.834 -10.653 28.190 1.00 96.75 404 ALA A C 1
ATOM 3080 O O . ALA A 1 404 ? -30.421 -11.731 28.616 1.00 96.75 404 ALA A O 1
ATOM 3081 N N . GLN A 1 405 ? -32.045 -10.518 27.641 1.00 96.81 405 GLN A N 1
ATOM 3082 C CA . GLN A 1 405 ? -32.994 -11.621 27.513 1.00 96.81 405 GLN A CA 1
ATOM 3083 C C . GLN A 1 405 ? -32.471 -12.717 26.579 1.00 96.81 405 GLN A C 1
ATOM 3085 O O . GLN A 1 405 ? -32.464 -13.888 26.962 1.00 96.81 405 GLN A O 1
ATOM 3090 N N . ASP A 1 406 ? -32.002 -12.338 25.388 1.00 97.00 406 ASP A N 1
ATOM 3091 C CA . ASP A 1 406 ? -31.476 -13.275 24.391 1.00 97.00 406 ASP A CA 1
ATOM 3092 C C . ASP A 1 406 ? -30.148 -13.896 24.852 1.00 97.00 406 ASP A C 1
ATOM 3094 O O . ASP A 1 406 ? -29.897 -15.080 24.618 1.00 97.00 406 ASP A O 1
ATOM 3098 N N . LEU A 1 407 ? -29.311 -13.121 25.554 1.00 96.62 407 LEU A N 1
ATOM 3099 C CA . LEU A 1 407 ? -28.074 -13.604 26.167 1.00 96.62 407 LEU A CA 1
ATOM 3100 C C . LEU A 1 407 ? -28.376 -14.718 27.167 1.00 96.62 407 LEU A C 1
ATOM 3102 O O . LEU A 1 407 ? -27.730 -15.768 27.127 1.00 96.62 407 LEU A O 1
ATOM 3106 N N . HIS A 1 408 ? -29.372 -14.511 28.030 1.00 96.38 408 HIS A N 1
ATOM 3107 C CA . HIS A 1 408 ? -29.806 -15.524 28.977 1.00 96.38 408 HIS A CA 1
ATOM 3108 C C . HIS A 1 408 ? -30.449 -16.728 28.289 1.00 96.38 408 HIS A C 1
ATOM 3110 O O . HIS A 1 408 ? -30.049 -17.845 28.585 1.00 96.38 408 HIS A O 1
ATOM 3116 N N . TRP A 1 409 ? -31.364 -16.548 27.334 1.00 95.88 409 TRP A N 1
ATOM 3117 C CA . TRP A 1 409 ? -31.966 -17.682 26.620 1.00 95.88 409 TRP A CA 1
ATOM 3118 C C . TRP A 1 409 ? -30.937 -18.575 25.928 1.00 95.88 409 TRP A C 1
ATOM 3120 O O . TRP A 1 409 ? -31.100 -19.792 25.899 1.00 95.88 409 TRP A O 1
ATOM 3130 N N . ALA A 1 410 ? -29.867 -17.988 25.395 1.00 94.25 410 ALA A N 1
ATOM 3131 C CA . ALA A 1 410 ? -28.813 -18.746 24.736 1.00 94.25 410 ALA A CA 1
ATOM 3132 C C . ALA A 1 410 ? -27.845 -19.441 25.713 1.00 94.25 410 ALA A C 1
ATOM 3134 O O . ALA A 1 410 ? -27.184 -20.402 25.319 1.00 94.25 410 ALA A O 1
ATOM 3135 N N . ASN A 1 411 ? -27.713 -18.961 26.958 1.00 94.69 411 ASN A N 1
ATOM 3136 C CA . ASN A 1 411 ? -26.597 -19.356 27.831 1.00 94.69 411 ASN A CA 1
ATOM 3137 C C . ASN A 1 411 ? -26.958 -19.711 29.279 1.00 94.69 411 ASN A C 1
ATOM 3139 O O . ASN A 1 411 ? -26.087 -20.211 29.984 1.00 94.69 411 ASN A O 1
ATOM 3143 N N . GLY A 1 412 ? -28.180 -19.449 29.740 1.00 94.38 412 GLY A N 1
ATOM 3144 C CA . GLY A 1 412 ? -28.627 -19.738 31.106 1.00 94.38 412 GLY A CA 1
ATOM 3145 C C . GLY A 1 412 ? -27.994 -18.862 32.194 1.00 94.38 412 GLY A C 1
ATOM 3146 O O . GLY A 1 412 ? -28.047 -19.208 33.363 1.00 94.38 412 GLY A O 1
ATOM 3147 N N . VAL A 1 413 ? -27.384 -17.711 31.867 1.00 95.06 413 VAL A N 1
ATOM 3148 C CA . VAL A 1 413 ? -26.544 -16.986 32.853 1.00 95.06 413 VAL A CA 1
ATOM 3149 C C . VAL A 1 413 ? -27.289 -16.561 34.130 1.00 95.06 413 VAL A C 1
ATOM 3151 O O . VAL A 1 413 ? -26.721 -16.602 35.216 1.00 95.06 413 VAL A O 1
ATOM 3154 N N . PHE A 1 414 ? -28.568 -16.188 34.026 1.00 95.62 414 PHE A N 1
ATOM 3155 C CA . PHE A 1 414 ? -29.390 -15.799 35.175 1.00 95.62 414 PHE A CA 1
ATOM 3156 C C . PHE A 1 414 ? -29.941 -16.982 35.987 1.00 95.62 414 PHE A C 1
ATOM 3158 O O . PHE A 1 414 ? -30.528 -16.748 37.041 1.00 95.62 414 PHE A O 1
ATOM 3165 N N . ASP A 1 415 ? -29.712 -18.233 35.571 1.00 93.81 415 ASP A N 1
ATOM 3166 C CA . ASP A 1 415 ? -30.147 -19.415 36.332 1.00 93.81 415 ASP A CA 1
ATOM 3167 C C . ASP A 1 415 ? -29.478 -19.473 37.713 1.00 93.81 415 ASP A C 1
ATOM 3169 O O . ASP A 1 415 ? -30.098 -19.940 38.672 1.00 93.81 415 ASP A O 1
ATOM 3173 N N . VAL A 1 416 ? -28.274 -18.893 37.844 1.00 91.88 416 VAL A N 1
ATOM 3174 C CA . VAL A 1 416 ? -27.541 -18.763 39.116 1.00 91.88 416 VAL A CA 1
ATOM 3175 C C . VAL A 1 416 ? -28.383 -18.099 40.213 1.00 91.88 416 VAL A C 1
ATOM 3177 O O . VAL A 1 416 ? -28.310 -18.483 41.380 1.00 91.88 416 VAL A O 1
ATOM 3180 N N . LEU A 1 417 ? -29.253 -17.156 39.831 1.00 92.38 417 LEU A N 1
ATOM 3181 C CA . LEU A 1 417 ? -30.132 -16.439 40.754 1.00 92.38 417 LEU A CA 1
ATOM 3182 C C . LEU A 1 417 ? -31.217 -17.364 41.312 1.00 92.38 417 LEU A C 1
ATOM 3184 O O . LEU A 1 417 ? -31.565 -17.286 42.486 1.00 92.38 417 LEU A O 1
ATOM 3188 N N . THR A 1 418 ? -31.725 -18.278 40.485 1.00 86.38 418 THR A N 1
ATOM 3189 C CA . THR A 1 418 ? -32.786 -19.214 40.881 1.00 86.38 418 THR A CA 1
ATOM 3190 C C . THR A 1 418 ? -32.259 -20.395 41.694 1.00 86.38 418 THR A C 1
ATOM 3192 O O . THR A 1 418 ? -32.984 -20.932 42.530 1.00 86.38 418 THR A O 1
ATOM 3195 N N . SER A 1 419 ? -30.991 -20.771 41.497 1.00 79.31 419 SER A N 1
ATOM 3196 C CA . SER A 1 419 ? -30.332 -21.844 42.250 1.00 79.31 419 SER A CA 1
ATOM 3197 C C . SER A 1 419 ? -29.897 -21.444 43.663 1.00 79.31 419 SER A C 1
ATOM 3199 O O . SER A 1 419 ? -29.553 -22.316 44.460 1.00 79.31 419 SER A O 1
ATOM 3201 N N . SER A 1 420 ? -29.908 -20.147 43.989 1.00 71.81 420 SER A N 1
ATOM 3202 C CA . SER A 1 420 ? -29.517 -19.661 45.313 1.00 71.81 420 SER A CA 1
ATOM 3203 C C . SER A 1 420 ? -30.573 -20.025 46.368 1.00 71.81 420 SER A C 1
ATOM 3205 O O . SER A 1 420 ? -31.772 -19.757 46.212 1.00 71.81 420 SER A O 1
ATOM 3207 N N . ALA A 1 421 ? -30.123 -20.660 47.457 1.00 61.53 421 ALA A N 1
ATOM 3208 C CA . ALA A 1 421 ? -30.978 -21.077 48.570 1.00 61.53 421 ALA A CA 1
ATOM 3209 C C . ALA A 1 421 ? -31.538 -19.879 49.367 1.00 61.53 421 ALA A C 1
ATOM 3211 O O . ALA A 1 421 ? -32.585 -19.996 50.007 1.00 61.53 421 ALA A O 1
ATOM 3212 N N . GLU A 1 422 ? -30.873 -18.721 49.296 1.00 76.94 422 GLU A N 1
ATOM 3213 C CA . GLU A 1 422 ? -31.253 -17.483 49.980 1.00 76.94 422 GLU A CA 1
ATOM 3214 C C . GLU A 1 422 ? -31.838 -16.435 49.010 1.00 76.94 422 GLU A C 1
ATOM 3216 O O . GLU A 1 422 ? -32.352 -16.767 47.943 1.00 76.94 422 GLU A O 1
ATOM 3221 N N . LYS A 1 423 ? -31.872 -15.155 49.411 1.00 86.12 423 LYS A N 1
ATOM 3222 C CA . LYS A 1 423 ? -32.280 -14.041 48.542 1.00 86.12 423 LYS A CA 1
ATOM 3223 C C . LYS A 1 423 ? -31.086 -13.684 47.647 1.00 86.12 423 LYS A C 1
ATOM 3225 O O . LYS A 1 423 ? -30.154 -13.090 48.188 1.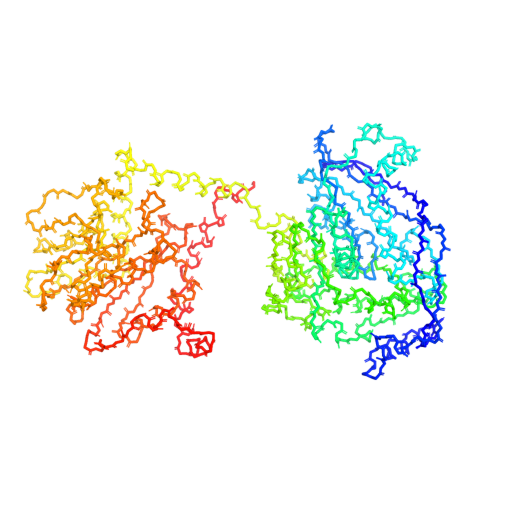00 86.12 423 LYS A O 1
ATOM 3230 N N . PRO A 1 424 ? -31.112 -13.993 46.339 1.00 92.81 424 PRO A N 1
ATOM 3231 C CA . PRO A 1 424 ? -29.944 -13.816 45.491 1.00 92.81 424 PRO A CA 1
ATOM 3232 C C . PRO A 1 424 ? -29.522 -12.348 45.398 1.00 92.81 424 PRO A C 1
ATOM 3234 O O . PRO A 1 424 ? -30.360 -11.438 45.452 1.00 92.81 424 PRO A O 1
ATOM 3237 N N . THR A 1 425 ? -28.226 -12.101 45.269 1.00 95.62 425 THR A N 1
ATOM 3238 C CA . THR A 1 425 ? -27.655 -10.749 45.230 1.00 95.62 425 THR A CA 1
ATOM 3239 C C . THR A 1 425 ? -26.941 -10.478 43.909 1.00 95.62 425 THR A C 1
ATOM 3241 O O . THR A 1 425 ? -26.265 -11.338 43.348 1.00 95.62 425 THR A O 1
ATOM 3244 N N . ILE A 1 426 ? -27.118 -9.262 43.390 1.00 97.44 426 ILE A N 1
ATOM 3245 C CA . ILE A 1 426 ? -26.572 -8.814 42.105 1.00 97.44 426 ILE A CA 1
ATOM 3246 C C . ILE A 1 426 ? -25.712 -7.568 42.327 1.00 97.44 426 ILE A C 1
ATOM 3248 O O . ILE A 1 426 ? -26.146 -6.617 42.984 1.00 97.44 426 ILE A O 1
ATOM 3252 N N . LEU A 1 427 ? -24.522 -7.544 41.734 1.00 97.88 427 LEU A N 1
ATOM 3253 C CA . LEU A 1 427 ? -23.691 -6.350 41.615 1.00 97.88 427 LEU A CA 1
ATOM 3254 C C . LEU A 1 427 ? -23.676 -5.892 40.155 1.00 97.88 427 LEU A C 1
ATOM 3256 O O . LEU A 1 427 ? -23.168 -6.601 39.292 1.00 97.88 427 LEU A O 1
ATOM 3260 N N . ASP A 1 428 ? -24.226 -4.712 39.874 1.00 97.94 428 ASP A N 1
ATOM 3261 C CA . ASP A 1 428 ? -24.191 -4.118 38.532 1.00 97.94 428 ASP A CA 1
ATOM 3262 C C . ASP A 1 428 ? -23.260 -2.901 38.516 1.00 97.94 428 ASP A C 1
ATOM 3264 O O . ASP A 1 428 ? -23.530 -1.867 39.140 1.00 97.94 428 ASP A O 1
ATOM 3268 N N . LEU A 1 429 ? -22.130 -3.046 37.833 1.00 96.94 429 LEU A N 1
ATOM 3269 C CA . LEU A 1 429 ? -21.114 -2.023 37.667 1.00 96.94 429 LEU A CA 1
ATOM 3270 C C . LEU A 1 429 ? -21.337 -1.343 36.314 1.00 96.94 429 LEU A C 1
ATOM 3272 O O . LEU A 1 429 ? -21.183 -1.957 35.260 1.00 96.94 429 LEU A O 1
ATOM 3276 N N . CYS A 1 430 ? -21.670 -0.049 36.375 1.00 94.88 430 CYS A N 1
ATOM 3277 C CA . CYS A 1 430 ? -22.095 0.775 35.239 1.00 94.88 430 CYS A CA 1
ATOM 3278 C C . CYS A 1 430 ? -23.492 0.420 34.697 1.00 94.88 430 CYS A C 1
ATOM 3280 O O . CYS A 1 430 ? -23.692 0.257 33.499 1.00 94.88 430 CYS A O 1
ATOM 3282 N N . MET A 1 431 ? -24.472 0.404 35.601 1.00 95.50 431 MET A N 1
ATOM 3283 C CA . MET A 1 431 ? -25.837 -0.074 35.364 1.00 95.50 431 MET A CA 1
ATOM 3284 C C . MET A 1 431 ? -26.664 0.750 34.371 1.00 95.50 431 MET A C 1
ATOM 3286 O O . MET A 1 431 ? -27.479 0.185 33.640 1.00 95.50 431 MET A O 1
ATOM 3290 N N . ALA A 1 432 ? -26.541 2.084 34.365 1.00 92.31 432 ALA A N 1
ATOM 3291 C CA . ALA A 1 432 ? -27.454 2.924 33.589 1.00 92.31 432 ALA A CA 1
ATOM 3292 C C . ALA A 1 432 ? -27.355 2.621 32.083 1.00 92.31 432 ALA A C 1
ATOM 3294 O O . ALA A 1 432 ? -26.249 2.546 31.549 1.00 92.31 432 ALA A O 1
ATOM 3295 N N . PRO A 1 433 ? -28.491 2.504 31.368 1.00 92.62 433 PRO A N 1
ATOM 3296 C CA . PRO A 1 433 ? -29.864 2.844 31.767 1.00 92.62 433 PRO A CA 1
ATOM 3297 C C . PRO A 1 433 ? -30.622 1.792 32.606 1.00 92.62 433 PRO A C 1
ATOM 3299 O O . PRO A 1 433 ? -31.730 2.081 33.056 1.00 92.62 433 PRO A O 1
ATOM 3302 N N . GLY A 1 434 ? -30.064 0.596 32.822 1.00 93.88 434 GLY A N 1
ATOM 3303 C CA . GLY A 1 434 ? -30.591 -0.425 33.743 1.00 93.88 434 GLY A CA 1
ATOM 3304 C C . GLY A 1 434 ? -31.248 -1.644 33.102 1.00 93.88 434 GLY A C 1
ATOM 3305 O O . GLY A 1 434 ? -31.888 -2.432 33.796 1.00 93.88 434 GLY A O 1
ATOM 3306 N N . GLY A 1 435 ? -31.121 -1.813 31.783 1.00 94.81 435 GLY A N 1
ATOM 3307 C CA . GLY A 1 435 ? -31.808 -2.884 31.054 1.00 94.81 435 GLY A CA 1
ATOM 3308 C C . GLY A 1 435 ? -31.353 -4.296 31.443 1.00 94.81 435 GLY A C 1
ATOM 3309 O O . GLY A 1 435 ? -32.191 -5.191 31.572 1.00 94.81 435 GLY A O 1
ATOM 3310 N N . PHE A 1 436 ? -30.051 -4.495 31.671 1.00 95.88 436 PHE A N 1
ATOM 3311 C CA . PHE A 1 436 ? -29.505 -5.776 32.133 1.00 95.88 436 PHE A CA 1
ATOM 3312 C C . PHE A 1 436 ? -29.985 -6.112 33.545 1.00 95.88 436 PHE A C 1
ATOM 3314 O O . PHE A 1 436 ? -30.564 -7.182 33.742 1.00 95.88 436 PHE A O 1
ATOM 3321 N N . LEU A 1 437 ? -29.842 -5.178 34.492 1.00 96.50 437 LEU A N 1
ATOM 3322 C CA . LEU A 1 437 ? -30.308 -5.373 35.862 1.00 96.50 437 LEU A CA 1
ATOM 3323 C C . LEU A 1 437 ? -31.809 -5.643 35.945 1.00 96.50 437 LEU A C 1
ATOM 3325 O O . LEU A 1 437 ? -32.219 -6.562 36.649 1.00 96.50 437 LEU A O 1
ATOM 3329 N N . GLU A 1 438 ? -32.639 -4.879 35.223 1.00 95.69 438 GLU A N 1
ATOM 3330 C CA . GLU A 1 438 ? -34.087 -5.118 35.208 1.00 95.69 438 GLU A CA 1
ATOM 3331 C C . GLU A 1 438 ? -34.396 -6.541 34.736 1.00 95.69 438 GLU A C 1
ATOM 3333 O O . GLU A 1 438 ? -35.233 -7.225 35.325 1.00 95.69 438 GLU A O 1
ATOM 3338 N N . THR A 1 439 ? -33.718 -6.988 33.678 1.00 95.88 439 THR A N 1
ATOM 3339 C CA . THR A 1 439 ? -33.930 -8.319 33.109 1.00 95.88 439 THR A CA 1
ATOM 3340 C C . THR A 1 439 ? -33.520 -9.396 34.110 1.00 95.88 439 THR A C 1
ATOM 3342 O O . THR A 1 439 ? -34.344 -10.247 34.432 1.00 95.88 439 THR A O 1
ATOM 3345 N N . ALA A 1 440 ? -32.324 -9.305 34.698 1.00 95.44 440 ALA A N 1
ATOM 3346 C CA . ALA A 1 440 ? -31.846 -10.241 35.718 1.00 95.44 440 ALA A CA 1
ATOM 3347 C C . ALA A 1 440 ? -32.783 -10.309 36.943 1.00 95.44 440 ALA A C 1
ATOM 3349 O O . ALA A 1 440 ? -33.185 -11.387 37.372 1.00 95.44 440 ALA A O 1
ATOM 3350 N N . MET A 1 441 ? -33.227 -9.158 37.454 1.00 94.19 441 MET A N 1
ATOM 3351 C CA . MET A 1 441 ? -34.156 -9.065 38.590 1.00 94.19 441 MET A CA 1
ATOM 3352 C C . MET A 1 441 ? -35.535 -9.691 38.316 1.00 94.19 441 MET A C 1
ATOM 3354 O O . MET A 1 441 ? -36.223 -10.092 39.253 1.00 94.19 441 MET A O 1
ATOM 3358 N N . ARG A 1 442 ? -35.976 -9.761 37.051 1.00 93.12 442 ARG A N 1
ATOM 3359 C CA . ARG A 1 442 ? -37.238 -10.424 36.673 1.00 93.12 442 ARG A CA 1
ATOM 3360 C C . ARG A 1 442 ? -37.126 -11.946 36.682 1.00 93.12 442 ARG A C 1
ATOM 3362 O O . ARG A 1 442 ? -38.155 -12.599 36.838 1.00 93.12 442 ARG A O 1
ATOM 3369 N N . HIS A 1 443 ? -35.919 -12.492 36.532 1.00 92.19 443 HIS A N 1
ATOM 3370 C CA . HIS A 1 443 ? -35.688 -13.936 36.591 1.00 92.19 443 HIS A CA 1
ATOM 3371 C C . HIS A 1 443 ? -35.861 -14.493 38.005 1.00 92.19 443 HIS A C 1
ATOM 3373 O O . HIS A 1 443 ? -36.432 -15.569 38.158 1.00 92.19 443 HIS A O 1
ATOM 3379 N N . ASP A 1 444 ? -35.479 -13.738 39.040 1.00 91.25 444 ASP A N 1
ATOM 3380 C CA . ASP A 1 444 ? -35.856 -14.056 40.416 1.00 91.25 444 ASP A CA 1
ATOM 3381 C C . ASP A 1 444 ? -36.291 -12.802 41.183 1.00 91.25 444 ASP A C 1
ATOM 3383 O O . ASP A 1 444 ? -35.484 -11.950 41.557 1.00 91.25 444 ASP A O 1
ATOM 3387 N N . SER A 1 445 ? -37.589 -12.721 41.485 1.00 88.62 445 SER A N 1
ATOM 3388 C CA . SER A 1 445 ? -38.185 -11.590 42.206 1.00 88.62 445 SER A CA 1
ATOM 3389 C C . SER A 1 445 ? -37.672 -11.397 43.643 1.00 88.62 445 SER A C 1
ATOM 3391 O O . SER A 1 445 ? -37.891 -10.328 44.227 1.00 88.62 445 SER A O 1
ATOM 3393 N N . ARG A 1 446 ? -37.003 -12.394 44.240 1.00 92.19 446 ARG A N 1
ATOM 3394 C CA . ARG A 1 446 ? -36.356 -12.315 45.562 1.00 92.19 446 ARG A CA 1
ATOM 3395 C C . ARG A 1 446 ? -35.042 -11.539 45.512 1.00 92.19 446 ARG A C 1
ATOM 3397 O O . ARG A 1 446 ? -34.595 -11.105 46.576 1.00 92.19 446 ARG A O 1
ATOM 3404 N N . SER A 1 447 ? -34.485 -11.348 44.313 1.00 94.56 447 SER A N 1
ATOM 3405 C CA . SER A 1 447 ? -33.185 -10.723 44.097 1.00 94.56 447 SER A CA 1
ATOM 3406 C C . SER A 1 447 ? -33.082 -9.347 44.744 1.00 94.56 447 SER A C 1
ATOM 3408 O O . SER A 1 447 ? -34.053 -8.584 44.821 1.00 94.56 447 SER A O 1
ATOM 3410 N N . ARG A 1 448 ? -31.880 -9.025 45.210 1.00 95.75 448 ARG A N 1
ATOM 3411 C CA . ARG A 1 448 ? -31.473 -7.695 45.668 1.00 95.75 448 ARG A CA 1
ATOM 3412 C C . ARG A 1 448 ? -30.277 -7.256 44.849 1.00 95.75 448 ARG A C 1
ATOM 3414 O O . ARG A 1 448 ? -29.482 -8.093 44.441 1.00 95.75 448 ARG A O 1
ATOM 3421 N N . ALA A 1 449 ? -30.128 -5.957 44.637 1.00 96.69 449 ALA A N 1
ATOM 3422 C CA . ALA A 1 449 ? -29.019 -5.458 43.845 1.00 96.69 449 ALA A CA 1
ATOM 3423 C C . ALA A 1 449 ? -28.362 -4.231 44.457 1.00 96.69 449 ALA A C 1
ATOM 3425 O O . ALA A 1 449 ? -29.044 -3.334 44.962 1.00 96.69 449 ALA A O 1
ATOM 3426 N N . THR A 1 450 ? -27.042 -4.176 44.336 1.00 97.38 450 THR A N 1
ATOM 3427 C CA . THR A 1 450 ? -26.263 -2.949 44.468 1.00 97.38 450 THR A CA 1
ATOM 3428 C C . THR A 1 450 ? -25.793 -2.568 43.072 1.00 97.38 450 THR A C 1
ATOM 3430 O O . THR A 1 450 ? -25.187 -3.373 42.374 1.00 97.38 450 THR A O 1
ATOM 3433 N N . ALA A 1 451 ? -26.104 -1.350 42.647 1.00 97.12 451 ALA A N 1
ATOM 3434 C CA . ALA A 1 451 ? -25.806 -0.874 41.307 1.00 97.12 451 ALA A CA 1
ATOM 3435 C C . ALA A 1 451 ? -25.006 0.424 41.368 1.00 97.12 451 ALA A C 1
ATOM 3437 O O . ALA A 1 451 ? -25.351 1.330 42.128 1.00 97.12 451 ALA A O 1
ATOM 3438 N N . PHE A 1 452 ? -23.978 0.536 40.538 1.00 97.12 452 PHE A N 1
ATOM 3439 C CA . PHE A 1 452 ? -23.173 1.740 40.388 1.00 97.12 452 PHE A CA 1
ATOM 3440 C C . PHE A 1 452 ? -23.402 2.340 39.009 1.00 97.12 452 PHE A C 1
ATOM 3442 O O . PHE A 1 452 ? -23.447 1.629 38.007 1.00 97.12 452 PHE A O 1
ATOM 3449 N N . SER A 1 453 ? -23.522 3.658 38.938 1.00 94.44 453 SER A N 1
ATOM 3450 C CA . SER A 1 453 ? -23.558 4.381 37.670 1.00 94.44 453 SER A CA 1
ATOM 3451 C C . SER A 1 453 ? -22.904 5.742 37.826 1.00 94.44 453 SER A C 1
ATOM 3453 O O . SER A 1 453 ? -22.916 6.318 38.908 1.00 94.44 453 SER A O 1
ATOM 3455 N N . LEU A 1 454 ? -22.377 6.296 36.739 1.00 91.75 454 LEU A N 1
ATOM 3456 C CA . LEU A 1 454 ? -21.925 7.680 36.742 1.00 91.75 454 LEU A CA 1
ATOM 3457 C C . LEU A 1 454 ? -23.142 8.614 36.828 1.00 91.75 454 LEU A C 1
ATOM 3459 O O . LEU A 1 454 ? -24.175 8.348 36.205 1.00 91.75 454 LEU A O 1
ATOM 3463 N N . ALA A 1 455 ? -23.036 9.702 37.592 1.00 89.88 455 ALA A N 1
ATOM 3464 C CA . ALA A 1 455 ? -24.086 10.714 37.643 1.00 89.88 455 ALA A CA 1
ATOM 3465 C C . ALA A 1 455 ? -24.246 11.390 36.269 1.00 89.88 455 ALA A C 1
ATOM 3467 O O . ALA A 1 455 ? -23.257 11.641 35.577 1.00 89.88 455 ALA A O 1
ATOM 3468 N N . THR A 1 456 ? -25.471 11.761 35.886 1.00 88.00 456 THR A N 1
ATOM 3469 C CA . THR A 1 456 ? -25.728 12.469 34.614 1.00 88.00 456 THR A CA 1
ATOM 3470 C C . THR A 1 456 ? -24.958 13.789 34.521 1.00 88.00 456 THR A C 1
ATOM 3472 O O . THR A 1 456 ? -24.416 14.114 33.467 1.00 88.00 456 THR A O 1
ATOM 3475 N N . ALA A 1 457 ? -24.799 14.495 35.648 1.00 86.19 457 ALA A N 1
ATOM 3476 C CA . ALA A 1 457 ? -23.985 15.709 35.761 1.00 86.19 457 ALA A CA 1
ATOM 3477 C C . ALA A 1 457 ? -22.487 15.492 35.458 1.00 86.19 457 ALA A C 1
ATOM 3479 O O . ALA A 1 457 ? -21.791 16.436 35.100 1.00 86.19 457 ALA A O 1
ATOM 3480 N N . GLN A 1 458 ? -21.993 14.259 35.581 1.00 83.75 458 GLN A N 1
ATOM 3481 C CA . GLN A 1 458 ? -20.615 13.867 35.266 1.00 83.75 458 GLN A CA 1
ATOM 3482 C C . GLN A 1 458 ? -20.510 13.174 33.895 1.00 83.75 458 GLN A C 1
ATOM 3484 O O . GLN A 1 458 ? -19.464 12.642 33.538 1.00 83.75 458 GLN A O 1
ATOM 3489 N N . GLY A 1 459 ? -21.588 13.187 33.104 1.00 81.75 459 GLY A N 1
ATOM 3490 C CA . GLY A 1 459 ? -21.643 12.573 31.779 1.00 81.75 459 GLY A CA 1
ATOM 3491 C C . GLY A 1 459 ? -22.227 11.160 31.748 1.00 81.75 459 GLY A C 1
ATOM 3492 O O . GLY A 1 459 ? -22.178 10.534 30.695 1.00 81.75 459 GLY A O 1
ATOM 3493 N N . GLY A 1 460 ? -22.784 10.655 32.853 1.00 86.12 460 GLY A N 1
ATOM 3494 C CA . GLY A 1 460 ? -23.495 9.373 32.888 1.00 86.12 460 GLY A CA 1
ATOM 3495 C C . GLY A 1 460 ? -24.839 9.379 32.147 1.00 86.12 460 GLY A C 1
ATOM 3496 O O . GLY A 1 460 ? -25.383 10.432 31.809 1.00 86.12 460 GLY A O 1
ATOM 3497 N N . HIS A 1 461 ? -25.392 8.187 31.906 1.00 86.62 461 HIS A N 1
ATOM 3498 C CA . HIS A 1 461 ? -26.709 8.019 31.285 1.00 86.62 461 HIS A CA 1
ATOM 3499 C C . HIS A 1 461 ? -27.855 8.156 32.298 1.00 86.62 461 HIS A C 1
ATOM 3501 O O . HIS A 1 461 ? -27.700 7.867 33.484 1.00 86.62 461 HIS A O 1
ATOM 3507 N N . GLU A 1 462 ? -29.022 8.582 31.812 1.00 88.88 462 GLU A N 1
ATOM 3508 C CA . GLU A 1 462 ? -30.261 8.586 32.591 1.00 88.88 462 GLU A CA 1
ATOM 3509 C C . GLU A 1 462 ? -30.673 7.151 32.965 1.00 88.88 462 GLU A C 1
ATOM 3511 O O . GLU A 1 462 ? -30.486 6.205 32.195 1.00 88.88 462 GLU A O 1
ATOM 3516 N N . ILE A 1 463 ? -31.221 6.987 34.170 1.00 92.00 463 ILE A N 1
ATOM 3517 C CA . ILE A 1 463 ? -31.652 5.693 34.701 1.00 92.00 463 ILE A CA 1
ATOM 3518 C C . ILE A 1 463 ? -33.128 5.490 34.364 1.00 92.00 463 ILE A C 1
ATOM 3520 O O . ILE A 1 463 ? -33.985 6.223 34.846 1.00 92.00 463 ILE A O 1
ATOM 3524 N N . PHE A 1 464 ? -33.416 4.450 33.581 1.00 91.75 464 PHE A N 1
ATOM 3525 C CA . PHE A 1 464 ? -34.776 4.051 33.196 1.00 91.75 464 PHE A CA 1
ATOM 3526 C C . PHE A 1 464 ? -35.316 2.893 34.043 1.00 91.75 464 PHE A C 1
ATOM 3528 O O . PHE A 1 464 ? -36.485 2.522 33.923 1.00 91.75 464 PHE A O 1
ATOM 3535 N N . LEU A 1 465 ? -34.476 2.326 34.911 1.00 89.62 465 LEU A N 1
ATOM 3536 C CA . LEU A 1 465 ? -34.889 1.328 35.883 1.00 89.62 465 LEU A CA 1
ATOM 3537 C C . LEU A 1 465 ? -35.963 1.913 36.812 1.00 89.62 465 LEU A C 1
ATOM 3539 O O . LEU A 1 465 ? -35.749 2.931 37.472 1.00 89.62 465 LEU A O 1
ATOM 3543 N N . SER A 1 466 ? -37.117 1.248 36.885 1.00 86.31 466 SER A N 1
ATOM 3544 C CA . SER A 1 466 ? -38.201 1.649 37.787 1.00 86.31 466 SER A CA 1
ATOM 3545 C C . SER A 1 466 ? -37.748 1.606 39.247 1.00 86.31 466 SER A C 1
ATOM 3547 O O . SER A 1 466 ? -36.992 0.714 39.639 1.00 86.31 466 SER A O 1
ATOM 3549 N N . GLN A 1 467 ? -38.242 2.540 40.067 1.00 86.19 467 GLN A N 1
ATOM 3550 C CA . GLN A 1 467 ? -37.931 2.563 41.497 1.00 86.19 467 GLN A CA 1
ATOM 3551 C C . GLN A 1 467 ? -38.291 1.220 42.140 1.00 86.19 467 GLN A C 1
ATOM 3553 O O . GLN A 1 467 ? -39.443 0.789 42.124 1.00 86.19 467 GLN A O 1
ATOM 3558 N N . ASN A 1 468 ? -37.285 0.560 42.708 1.00 89.50 468 ASN A N 1
ATOM 3559 C CA . ASN A 1 468 ? -37.426 -0.741 43.336 1.00 89.50 468 ASN A CA 1
ATOM 3560 C C . ASN A 1 468 ? -36.684 -0.720 44.680 1.00 89.50 468 ASN A C 1
ATOM 3562 O O . ASN A 1 468 ? -35.466 -0.547 44.684 1.00 89.50 468 ASN A O 1
ATOM 3566 N N . PRO A 1 469 ? -37.367 -0.936 45.820 1.00 92.69 469 PRO A N 1
ATOM 3567 C CA . PRO A 1 469 ? -36.736 -0.882 47.140 1.00 92.69 469 PRO A CA 1
ATOM 3568 C C . PRO A 1 469 ? -35.667 -1.967 47.359 1.00 92.69 469 PRO A C 1
ATOM 3570 O O . PRO A 1 469 ? -34.918 -1.901 48.330 1.00 92.69 469 PRO A O 1
ATOM 3573 N N . LYS A 1 470 ? -35.585 -2.973 46.477 1.00 95.00 470 LYS A N 1
ATOM 3574 C CA . LYS A 1 470 ? -34.556 -4.022 46.505 1.00 95.00 470 LYS A CA 1
ATOM 3575 C C . LYS A 1 470 ? -33.278 -3.642 45.750 1.00 95.00 470 LYS A C 1
ATOM 3577 O O . LYS A 1 470 ? -32.323 -4.415 45.792 1.00 95.00 470 LYS A O 1
ATOM 3582 N N . VAL A 1 471 ? -33.253 -2.490 45.075 1.00 95.88 471 VAL A N 1
ATOM 3583 C CA . VAL A 1 471 ? -32.106 -2.008 44.296 1.00 95.88 471 VAL A CA 1
ATOM 3584 C C . VAL A 1 471 ? -31.527 -0.757 44.952 1.00 95.88 471 VAL A C 1
ATOM 3586 O O . VAL A 1 471 ? -32.182 0.281 45.026 1.00 95.88 471 VAL A O 1
ATOM 3589 N N . LYS A 1 472 ? -30.278 -0.841 45.411 1.00 96.19 472 LYS A N 1
ATOM 3590 C CA . LYS A 1 472 ? -29.511 0.293 45.930 1.00 96.19 472 LYS A CA 1
ATOM 3591 C C . LYS A 1 472 ? -28.631 0.852 44.817 1.00 96.19 472 LYS A C 1
ATOM 3593 O O . LYS A 1 472 ? -27.620 0.248 44.472 1.00 96.19 472 LYS A O 1
ATOM 3598 N N . VAL A 1 473 ? -29.003 2.009 44.277 1.00 96.25 473 VAL A N 1
ATOM 3599 C CA . VAL A 1 473 ? -28.212 2.703 43.251 1.00 96.25 473 VAL A CA 1
ATOM 3600 C C . VAL A 1 473 ? -27.258 3.703 43.903 1.00 96.25 473 VAL A C 1
ATOM 3602 O O . VAL A 1 473 ? -27.677 4.522 44.720 1.00 96.25 473 VAL A O 1
ATOM 3605 N N . LYS A 1 474 ? -25.984 3.655 43.516 1.00 96.12 474 LYS A N 1
ATOM 3606 C CA . LYS A 1 474 ? -24.926 4.585 43.912 1.00 96.12 474 LYS A CA 1
ATOM 3607 C C . LYS A 1 474 ? -24.431 5.348 42.682 1.00 96.12 474 LYS A C 1
ATOM 3609 O 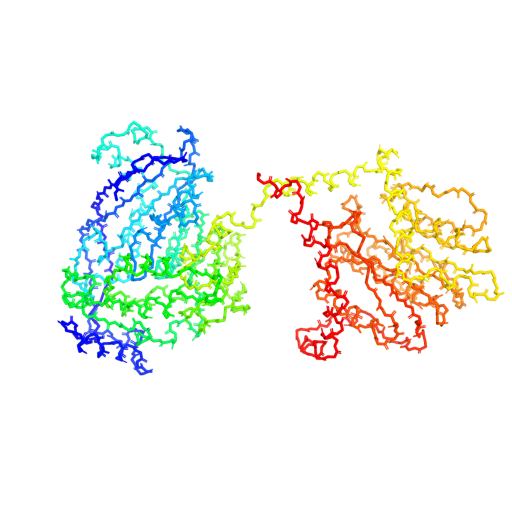O . LYS A 1 474 ? -24.015 4.738 41.699 1.00 96.12 474 LYS A O 1
ATOM 3614 N N . LEU A 1 475 ? -24.492 6.679 42.733 1.00 95.25 475 LEU A N 1
ATOM 3615 C CA . LEU A 1 475 ? -24.055 7.546 41.637 1.00 95.25 475 LEU A CA 1
ATOM 3616 C C . LEU A 1 475 ? -22.620 8.032 41.874 1.00 95.25 475 LEU A C 1
ATOM 3618 O O . LEU A 1 475 ? -22.416 8.963 42.648 1.00 95.25 475 LEU A O 1
ATOM 3622 N N . MET A 1 476 ? -21.637 7.384 41.248 1.00 93.94 476 MET A N 1
ATOM 3623 C CA . MET A 1 476 ? -20.208 7.672 41.427 1.00 93.94 476 MET A CA 1
ATOM 3624 C C . MET A 1 476 ? -19.343 7.064 40.313 1.00 93.94 476 MET A C 1
ATOM 3626 O O . MET A 1 476 ? -19.748 6.119 39.636 1.00 93.94 476 MET A O 1
ATOM 3630 N N . ASP A 1 477 ? -18.128 7.592 40.150 1.00 92.25 477 ASP A N 1
ATOM 3631 C CA . ASP A 1 477 ? -17.101 7.028 39.270 1.00 92.25 477 ASP A CA 1
ATOM 3632 C C . ASP A 1 477 ? -16.386 5.865 39.974 1.00 92.25 477 ASP A C 1
ATOM 3634 O O . ASP A 1 477 ? -15.553 6.072 40.859 1.00 92.25 477 ASP A O 1
ATOM 3638 N N . ILE A 1 478 ? -16.698 4.631 39.570 1.00 94.56 478 ILE A N 1
ATOM 3639 C CA . ILE A 1 478 ? -16.102 3.430 40.172 1.00 94.56 478 ILE A CA 1
ATOM 3640 C C . ILE A 1 478 ? -14.577 3.388 40.013 1.00 94.56 478 ILE A C 1
ATOM 3642 O O . ILE A 1 478 ? -13.899 2.792 40.844 1.00 94.56 478 ILE A O 1
ATOM 3646 N N . THR A 1 479 ? -14.003 4.069 39.011 1.00 92.88 479 THR A N 1
ATOM 3647 C CA . THR A 1 479 ? -12.541 4.126 38.818 1.00 92.88 479 THR A CA 1
ATOM 3648 C C . THR A 1 479 ? -11.816 4.942 39.893 1.00 92.88 479 THR A C 1
ATOM 3650 O O . THR A 1 479 ? -10.579 4.955 39.929 1.00 92.88 479 THR A O 1
ATOM 3653 N N . MET A 1 480 ? -12.585 5.596 40.770 1.00 93.81 480 MET A N 1
ATOM 3654 C CA . MET A 1 480 ? -12.121 6.354 41.927 1.00 93.81 480 MET A CA 1
ATOM 3655 C C . MET A 1 480 ? -12.264 5.578 43.247 1.00 93.81 480 MET A C 1
ATOM 3657 O O . MET A 1 480 ? -11.866 6.094 44.291 1.00 93.81 480 MET A O 1
ATOM 3661 N N . LEU A 1 481 ? -12.760 4.335 43.228 1.00 93.94 481 LEU A N 1
ATOM 3662 C CA . LEU A 1 481 ? -12.864 3.449 44.39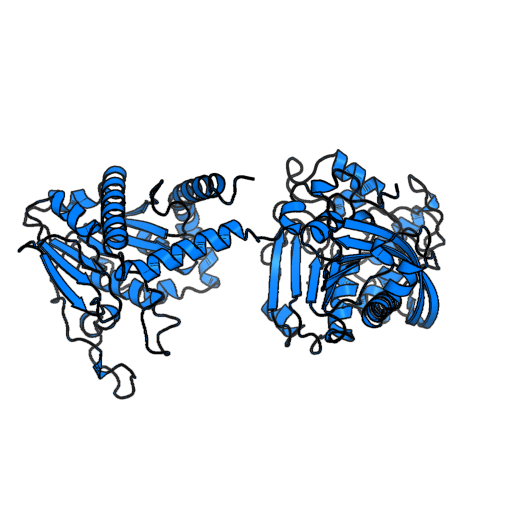8 1.00 93.94 481 LEU A CA 1
ATOM 3663 C C . LEU A 1 481 ? -11.513 2.798 44.744 1.00 93.94 481 LEU A C 1
ATOM 3665 O O . LEU A 1 481 ? -11.358 1.579 44.762 1.00 93.94 481 LEU A O 1
ATOM 3669 N N . ALA A 1 482 ? -10.491 3.619 44.992 1.00 91.69 482 ALA A N 1
ATOM 3670 C CA . ALA A 1 482 ? -9.144 3.128 45.285 1.00 91.69 482 ALA A CA 1
ATOM 3671 C C . ALA A 1 482 ? -9.096 2.292 46.576 1.00 91.69 482 ALA A C 1
ATOM 3673 O O . ALA A 1 482 ? -8.368 1.301 46.633 1.00 91.69 482 ALA A O 1
ATOM 3674 N N . ALA A 1 483 ? -9.899 2.659 47.580 1.00 91.56 483 ALA A N 1
ATOM 3675 C CA . ALA A 1 483 ? -9.984 1.934 48.842 1.00 91.56 483 ALA A CA 1
ATOM 3676 C C . ALA A 1 483 ? -10.572 0.523 48.675 1.00 91.56 483 ALA A C 1
ATOM 3678 O O . ALA A 1 483 ? -10.083 -0.406 49.320 1.00 91.56 483 ALA A O 1
ATOM 3679 N N . ASP A 1 484 ? -11.584 0.348 47.816 1.00 92.06 484 ASP A N 1
ATOM 3680 C CA . ASP A 1 484 ? -12.121 -0.970 47.449 1.00 92.06 484 ASP A CA 1
ATOM 3681 C C . ASP A 1 484 ? -11.071 -1.790 46.694 1.00 92.06 484 ASP A C 1
ATOM 3683 O O . ASP A 1 484 ? -10.820 -2.929 47.055 1.00 92.06 484 ASP A O 1
ATOM 3687 N N . MET A 1 485 ? -10.323 -1.159 45.782 1.00 88.69 485 MET A N 1
ATOM 3688 C CA . MET A 1 485 ? -9.203 -1.763 45.038 1.00 88.69 485 MET A CA 1
ATOM 3689 C C . MET A 1 485 ? -7.940 -2.051 45.887 1.00 88.69 485 MET A C 1
ATOM 3691 O O . MET A 1 485 ? -6.858 -2.269 45.335 1.00 88.69 485 MET A O 1
ATOM 3695 N N . GLY A 1 486 ? -8.038 -2.005 47.219 1.00 86.75 486 GLY A N 1
ATOM 3696 C CA . GLY A 1 486 ? -6.956 -2.347 48.150 1.00 86.75 486 GLY A CA 1
ATOM 3697 C C . GLY A 1 486 ? -5.882 -1.270 48.352 1.00 86.75 486 GLY A C 1
ATOM 3698 O O . GLY A 1 486 ? -4.867 -1.533 48.998 1.00 86.75 486 GLY A O 1
ATOM 3699 N N . VAL A 1 487 ? -6.073 -0.054 47.833 1.00 87.69 487 VAL A N 1
ATOM 3700 C CA . VAL A 1 487 ? -5.118 1.049 48.011 1.00 87.69 487 VAL A CA 1
ATOM 3701 C C . VAL A 1 487 ? -5.360 1.733 49.356 1.00 87.69 487 VAL A C 1
ATOM 3703 O O . VAL A 1 487 ? -6.414 2.320 49.591 1.00 87.69 487 VAL A O 1
ATOM 3706 N N . THR A 1 488 ? -4.367 1.675 50.243 1.00 85.69 488 THR A N 1
ATOM 3707 C CA . THR A 1 488 ? -4.464 2.197 51.618 1.00 85.69 488 THR A CA 1
ATOM 3708 C C . THR A 1 488 ? -3.990 3.642 51.770 1.00 85.69 488 THR A C 1
ATOM 3710 O O . THR A 1 488 ? -4.375 4.313 52.726 1.00 85.69 488 THR A O 1
ATOM 3713 N N . SER A 1 489 ? -3.180 4.150 50.838 1.00 90.81 489 SER A N 1
ATOM 3714 C CA . SER A 1 489 ? -2.723 5.540 50.823 1.00 90.81 489 SER A CA 1
ATOM 3715 C C . SER A 1 489 ? -2.569 6.062 49.394 1.00 90.81 489 SER A C 1
ATOM 3717 O O . SER A 1 489 ? -2.137 5.347 48.490 1.00 90.81 489 SER A O 1
ATOM 3719 N N . ILE A 1 490 ? -2.936 7.329 49.186 1.00 92.00 490 ILE A N 1
ATOM 3720 C CA . ILE A 1 490 ? -2.765 8.032 47.911 1.00 92.00 490 ILE A CA 1
ATOM 3721 C C . ILE A 1 490 ? -1.654 9.075 48.083 1.00 92.00 490 ILE A C 1
ATOM 3723 O O . ILE A 1 490 ? -1.750 9.878 49.014 1.00 92.00 490 ILE A O 1
ATOM 3727 N N . PRO A 1 491 ? -0.623 9.103 47.215 1.00 93.06 491 PRO A N 1
ATOM 3728 C CA . PRO A 1 491 ? 0.446 10.094 47.299 1.00 93.06 491 PRO A CA 1
ATOM 3729 C C . PRO A 1 491 ? -0.077 11.533 47.259 1.00 93.06 491 PRO A C 1
ATOM 3731 O O . PRO A 1 491 ? -0.969 11.853 46.470 1.00 93.06 491 PRO A O 1
ATOM 3734 N N . ASP A 1 492 ? 0.536 12.421 48.044 1.00 91.81 492 ASP A N 1
ATOM 3735 C CA . ASP A 1 492 ? 0.151 13.839 48.096 1.00 91.81 492 ASP A CA 1
ATOM 3736 C C . ASP A 1 492 ? 0.343 14.569 46.759 1.00 91.81 492 ASP A C 1
ATOM 3738 O O . ASP A 1 492 ? -0.343 15.546 46.474 1.00 91.81 492 ASP A O 1
ATOM 3742 N N . THR A 1 493 ? 1.223 14.051 45.900 1.00 93.56 493 THR A N 1
ATOM 3743 C CA . THR A 1 493 ? 1.486 14.567 44.552 1.00 93.56 493 THR A CA 1
ATOM 3744 C C . THR A 1 493 ? 0.486 14.085 43.496 1.00 93.56 493 THR A C 1
ATOM 3746 O O . THR A 1 493 ? 0.581 14.503 42.343 1.00 93.56 493 THR A O 1
ATOM 3749 N N . HIS A 1 494 ? -0.457 13.196 43.835 1.00 91.12 494 HIS A N 1
ATOM 3750 C CA . HIS A 1 494 ? -1.379 12.632 42.851 1.00 91.12 494 HIS A CA 1
ATOM 3751 C C . HIS A 1 494 ? -2.450 13.663 42.426 1.00 91.12 494 HIS A C 1
ATOM 3753 O O . HIS A 1 494 ? -3.197 14.130 43.289 1.00 91.12 494 HIS A O 1
ATOM 3759 N N . PRO A 1 495 ? -2.620 13.960 41.118 1.00 90.75 495 PRO A N 1
ATOM 3760 C CA . PRO A 1 495 ? -3.542 15.003 40.642 1.00 90.75 495 PRO A CA 1
ATOM 3761 C C . PRO A 1 495 ? -4.996 14.839 41.110 1.00 90.75 495 PRO A C 1
ATOM 3763 O O . PRO A 1 495 ? -5.669 15.816 41.410 1.00 90.75 495 PRO A O 1
ATOM 3766 N N . ASP A 1 496 ? -5.467 13.593 41.215 1.00 91.12 496 ASP A N 1
ATOM 3767 C CA . ASP A 1 496 ? -6.832 13.249 41.645 1.00 91.12 496 ASP A CA 1
ATOM 3768 C C . ASP A 1 496 ? -6.940 12.854 43.132 1.00 91.12 496 ASP A C 1
ATOM 3770 O O . ASP A 1 496 ? -7.918 12.226 43.529 1.00 91.12 496 ASP A O 1
ATOM 3774 N N . ARG A 1 497 ? -5.952 13.171 43.984 1.00 91.12 497 ARG A N 1
ATOM 3775 C CA . ARG A 1 497 ? -5.935 12.704 45.386 1.00 91.12 497 ARG A CA 1
ATOM 3776 C C . ARG A 1 497 ? -7.243 12.970 46.137 1.00 91.12 497 ARG A C 1
ATOM 3778 O O . ARG A 1 497 ? -7.713 12.100 46.861 1.00 91.12 497 ARG A O 1
ATOM 3785 N N . ALA A 1 498 ? -7.813 14.161 45.966 1.00 91.19 498 ALA A N 1
ATOM 3786 C CA . ALA A 1 498 ? -9.053 14.571 46.626 1.00 91.19 498 ALA A CA 1
ATOM 3787 C C . ALA A 1 498 ? -10.318 13.926 46.028 1.00 91.19 498 ALA A C 1
ATOM 3789 O O . ALA A 1 498 ? -11.373 13.980 46.650 1.00 91.19 498 ALA A O 1
ATOM 3790 N N . ASN A 1 499 ? -10.214 13.329 44.838 1.00 91.25 499 ASN A N 1
ATOM 3791 C CA . ASN A 1 499 ? -11.337 12.740 44.114 1.00 91.25 499 ASN A CA 1
ATOM 3792 C C . ASN A 1 499 ? -11.513 11.242 44.416 1.00 91.25 499 ASN A C 1
ATOM 3794 O O . ASN A 1 499 ? -12.556 10.682 44.083 1.00 91.25 499 ASN A O 1
ATOM 3798 N N . PHE A 1 500 ? -10.508 10.575 45.001 1.00 93.25 500 PHE A N 1
ATOM 3799 C CA . PHE A 1 500 ? -10.636 9.173 45.400 1.00 93.25 500 PHE A CA 1
ATOM 3800 C C . PHE A 1 500 ? -11.661 9.012 46.520 1.00 93.25 500 PHE A C 1
ATOM 3802 O O . PHE A 1 500 ? -11.721 9.801 47.462 1.00 93.25 500 PHE A O 1
ATOM 3809 N N . LEU A 1 501 ? -12.468 7.966 46.394 1.00 92.44 501 LEU A N 1
ATOM 3810 C CA . LEU A 1 501 ? -13.625 7.716 47.235 1.00 92.44 501 LEU A CA 1
ATOM 3811 C C . LEU A 1 501 ? -13.278 6.734 48.366 1.00 92.44 501 LEU A C 1
ATOM 3813 O O . LEU A 1 501 ? -12.392 5.885 48.199 1.00 92.44 501 LEU A O 1
ATOM 3817 N N . PRO A 1 502 ? -13.957 6.843 49.524 1.00 90.62 502 PRO A N 1
ATOM 3818 C CA . PRO A 1 502 ? -13.858 5.841 50.577 1.00 90.62 502 PRO A CA 1
ATOM 3819 C C . PRO A 1 502 ? -14.407 4.490 50.100 1.00 90.62 502 PRO A C 1
ATOM 3821 O O . PRO A 1 502 ? -15.034 4.399 49.048 1.00 90.62 502 PRO A O 1
ATOM 3824 N N . ARG A 1 503 ? -14.169 3.442 50.895 1.00 92.31 503 ARG A N 1
ATOM 3825 C CA . ARG A 1 503 ? -14.638 2.089 50.583 1.00 92.31 503 ARG A CA 1
ATOM 3826 C C . ARG A 1 503 ? -16.167 2.039 50.530 1.00 92.31 503 ARG A C 1
ATOM 3828 O O . ARG A 1 503 ? -16.825 2.433 51.492 1.00 92.31 503 ARG A O 1
ATOM 3835 N N . GLU A 1 504 ? -16.714 1.505 49.444 1.00 94.44 504 GLU A N 1
ATOM 3836 C CA . GLU A 1 504 ? -18.159 1.437 49.196 1.00 94.44 504 GLU A CA 1
ATOM 3837 C C . GLU A 1 504 ? -18.721 0.010 49.212 1.00 94.44 504 GLU A C 1
ATOM 3839 O O . GLU A 1 504 ? -19.925 -0.166 49.448 1.00 94.44 504 GLU A O 1
ATOM 3844 N N . LEU A 1 505 ? -17.881 -0.994 48.971 1.00 92.44 505 LEU A N 1
ATOM 3845 C CA . LEU A 1 505 ? -18.187 -2.416 49.036 1.00 92.44 505 LEU A CA 1
ATOM 3846 C C . LEU A 1 505 ? -17.516 -3.026 50.286 1.00 92.44 505 LEU A C 1
ATOM 3848 O O . LEU A 1 505 ? -16.284 -3.058 50.405 1.00 92.44 505 LEU A O 1
ATOM 3852 N N . PRO A 1 506 ? -18.308 -3.466 51.280 1.00 88.19 506 PRO A N 1
ATOM 3853 C CA . PRO A 1 506 ? -17.782 -4.082 52.492 1.00 88.19 506 PRO A CA 1
ATOM 3854 C C . PRO A 1 506 ? -16.983 -5.361 52.191 1.00 88.19 506 PRO A C 1
ATOM 3856 O O . PRO A 1 506 ? -17.462 -6.205 51.431 1.00 88.19 506 PRO A O 1
ATOM 3859 N N . PRO A 1 507 ? -15.804 -5.565 52.811 1.00 84.44 507 PRO A N 1
ATOM 3860 C CA . PRO A 1 507 ? -15.052 -6.804 52.645 1.00 84.44 507 PRO A CA 1
ATOM 3861 C C . PRO A 1 507 ? -15.890 -8.023 53.048 1.00 84.44 507 PRO A C 1
ATOM 3863 O O . PRO A 1 507 ? -16.543 -8.011 54.093 1.00 84.44 507 PRO A O 1
ATOM 3866 N N . GLY A 1 508 ? -15.842 -9.082 52.240 1.00 83.12 508 GLY A N 1
ATOM 3867 C CA . GLY A 1 508 ? -16.548 -10.339 52.507 1.00 83.12 508 GLY A CA 1
ATOM 3868 C C . GLY A 1 508 ? -18.042 -10.345 52.159 1.00 83.12 508 GLY A C 1
ATOM 3869 O O . GLY A 1 508 ? -18.680 -11.381 52.330 1.00 83.12 508 GLY A O 1
ATOM 3870 N N . GLU A 1 509 ? -18.612 -9.241 51.661 1.00 90.06 509 GLU A N 1
ATOM 3871 C CA . GLU A 1 509 ? -19.957 -9.255 51.071 1.00 90.06 509 GLU A CA 1
ATOM 3872 C C . GLU A 1 509 ? -19.892 -9.916 49.689 1.00 90.06 509 GLU A C 1
ATOM 3874 O O . GLU A 1 509 ? -19.224 -9.401 48.796 1.00 90.06 509 GLU A O 1
ATOM 3879 N N . LEU A 1 510 ? -20.554 -11.061 49.517 1.00 92.12 510 LEU A N 1
ATOM 3880 C CA . LEU A 1 510 ? -20.542 -11.812 48.261 1.00 92.12 510 LEU A CA 1
ATOM 3881 C C . LEU A 1 510 ? -21.859 -11.659 47.484 1.00 92.12 510 LEU A C 1
ATOM 3883 O O . LEU A 1 510 ? -22.929 -11.444 48.065 1.00 92.12 510 LEU A O 1
ATOM 3887 N N . VAL A 1 511 ? -21.768 -11.783 46.161 1.00 94.50 511 VAL A N 1
ATOM 3888 C CA . VAL A 1 511 ? -22.880 -11.709 45.214 1.00 94.50 511 VAL A CA 1
ATOM 3889 C C . VAL A 1 511 ? -22.924 -12.900 44.267 1.00 94.50 511 VAL A C 1
ATOM 3891 O O . VAL A 1 511 ? -21.895 -13.466 43.905 1.00 94.50 511 VAL A O 1
ATOM 3894 N N . ASP A 1 512 ? -24.126 -13.277 43.838 1.00 95.12 512 ASP A N 1
ATOM 3895 C CA . ASP A 1 512 ? -24.341 -14.432 42.958 1.00 95.12 512 ASP A CA 1
ATOM 3896 C C . ASP A 1 512 ? -24.109 -14.095 41.478 1.00 95.12 512 ASP A C 1
ATOM 3898 O O . ASP A 1 512 ? -23.688 -14.948 40.690 1.00 95.12 512 ASP A O 1
ATOM 3902 N N . LEU A 1 513 ? -24.388 -12.844 41.097 1.00 97.00 513 LEU A N 1
ATOM 3903 C CA . LEU A 1 513 ? -24.250 -12.349 39.732 1.00 97.00 513 LEU A CA 1
ATOM 3904 C C . LEU A 1 513 ? -23.560 -10.987 39.704 1.00 97.00 513 LEU A C 1
ATOM 3906 O O . LEU A 1 513 ? -23.993 -10.043 40.366 1.00 97.00 513 LEU A O 1
ATOM 3910 N N . VAL A 1 514 ? -22.554 -10.868 38.843 1.00 97.75 514 VAL A N 1
ATOM 3911 C CA . VAL A 1 514 ? -21.911 -9.594 38.513 1.00 97.75 514 VAL A CA 1
ATOM 3912 C C . VAL A 1 514 ? -22.202 -9.211 37.065 1.00 97.75 514 VAL A C 1
ATOM 3914 O O . VAL A 1 514 ? -22.087 -10.033 36.154 1.00 97.75 514 VAL A O 1
ATOM 3917 N N . ILE A 1 515 ? -22.540 -7.945 36.840 1.00 98.38 515 ILE A N 1
ATOM 3918 C CA . ILE A 1 515 ? -22.708 -7.349 35.513 1.00 98.38 515 ILE A CA 1
ATOM 3919 C C . ILE A 1 515 ? -21.690 -6.213 35.370 1.00 98.38 515 ILE A C 1
ATOM 3921 O O . ILE A 1 515 ? -21.649 -5.305 36.194 1.00 98.38 515 ILE A O 1
ATOM 3925 N N . CYS A 1 516 ? -20.878 -6.279 34.319 1.00 96.81 516 CYS A N 1
ATOM 3926 C CA . CYS A 1 516 ? -19.853 -5.303 33.962 1.00 96.81 516 CYS A CA 1
ATOM 3927 C C . CYS A 1 516 ? -20.130 -4.795 32.540 1.00 96.81 516 CYS A C 1
ATOM 3929 O O . CYS A 1 516 ? -19.594 -5.338 31.572 1.00 96.81 516 CYS A O 1
ATOM 3931 N N . ASP A 1 517 ? -20.994 -3.791 32.389 1.00 91.06 517 ASP A N 1
ATOM 3932 C CA . ASP A 1 517 ? -21.414 -3.252 31.076 1.00 91.06 517 ASP A CA 1
ATOM 3933 C C . ASP A 1 517 ? -20.883 -1.826 30.822 1.00 91.06 517 ASP A C 1
ATOM 3935 O O . ASP A 1 517 ? -21.329 -1.096 29.936 1.00 91.06 517 ASP A O 1
ATOM 3939 N N . GLY A 1 518 ? -19.898 -1.407 31.618 1.00 88.81 518 GLY A N 1
ATOM 3940 C CA . GLY A 1 518 ? -19.307 -0.081 31.563 1.00 88.81 518 GLY A CA 1
ATOM 3941 C C . GLY A 1 518 ? -18.346 0.104 30.400 1.00 88.81 518 GLY A C 1
ATOM 3942 O O . GLY A 1 518 ? -17.384 -0.647 30.237 1.00 88.81 518 GLY A O 1
ATOM 3943 N N . GLN A 1 519 ? -18.549 1.189 29.657 1.00 87.62 519 GLN A N 1
ATOM 3944 C CA . GLN A 1 519 ? -17.630 1.673 28.633 1.00 87.62 519 GLN A CA 1
ATOM 3945 C C . GLN A 1 519 ? -17.319 3.152 28.846 1.00 87.62 519 GLN A C 1
ATOM 3947 O O . GLN A 1 519 ? -18.149 3.938 29.308 1.00 87.62 519 GLN A O 1
ATOM 3952 N N . VAL A 1 520 ? -16.112 3.547 28.455 1.00 85.94 520 VAL A N 1
ATOM 3953 C CA . VAL A 1 520 ? -15.710 4.948 28.482 1.00 85.94 520 VAL A CA 1
ATOM 3954 C C . VAL A 1 520 ? -16.451 5.723 27.391 1.00 85.94 520 VAL A C 1
ATOM 3956 O O . VAL A 1 520 ? -16.322 5.435 26.201 1.00 85.94 520 VAL A O 1
ATOM 3959 N N . LEU A 1 521 ? -17.211 6.740 27.800 1.00 80.75 521 LEU A N 1
ATOM 3960 C CA 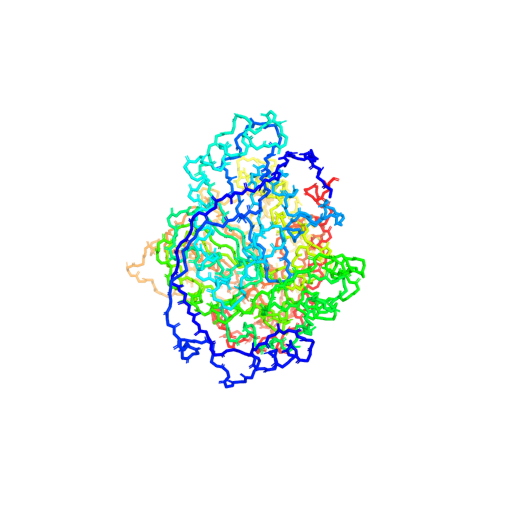. LEU A 1 521 ? -17.906 7.635 26.878 1.00 80.75 521 LEU A CA 1
ATOM 3961 C C . LEU A 1 521 ? -16.936 8.649 26.254 1.00 80.75 521 LEU A C 1
ATOM 3963 O O . LEU A 1 521 ? -16.026 9.160 26.921 1.00 80.75 521 LEU A O 1
ATOM 3967 N N . ARG A 1 522 ? -17.172 8.973 24.974 1.00 78.94 522 ARG A N 1
ATOM 3968 C CA . ARG A 1 522 ? -16.396 9.966 24.204 1.00 78.94 522 ARG A CA 1
ATOM 3969 C C . ARG A 1 522 ? -16.528 11.382 24.764 1.00 78.94 522 ARG A C 1
ATOM 3971 O O . ARG A 1 522 ? -15.591 12.157 24.674 1.00 78.94 522 ARG A O 1
ATOM 3978 N N . THR A 1 523 ? -17.675 11.701 25.355 1.00 75.81 523 THR A N 1
ATOM 3979 C CA . THR A 1 523 ? -18.015 13.031 25.881 1.00 75.81 523 THR A CA 1
ATOM 3980 C C . THR A 1 523 ? -17.626 13.238 27.345 1.00 75.81 523 THR A C 1
ATOM 3982 O O . THR A 1 523 ? -17.836 14.323 27.883 1.00 75.81 523 THR A O 1
ATOM 3985 N N . HIS A 1 524 ? -17.100 12.211 28.018 1.00 77.62 524 HIS A N 1
ATOM 3986 C CA . HIS A 1 524 ? -16.754 12.299 29.433 1.00 77.62 524 HIS A CA 1
ATOM 3987 C C . HIS A 1 524 ? -15.412 13.030 29.601 1.00 77.62 524 HIS A C 1
ATOM 3989 O O . HIS A 1 524 ? -14.375 12.540 29.154 1.00 77.62 524 HIS A O 1
ATOM 3995 N N . ALA A 1 525 ? -15.455 14.199 30.247 1.00 75.25 525 ALA A N 1
ATOM 3996 C CA . ALA A 1 525 ? -14.281 15.006 30.570 1.00 75.25 525 ALA A CA 1
ATOM 3997 C C . ALA A 1 525 ? -13.426 14.312 31.638 1.00 75.25 525 ALA A C 1
ATOM 3999 O O . ALA A 1 525 ? -13.943 13.866 32.660 1.00 75.25 525 ALA A O 1
ATOM 4000 N N . ARG A 1 526 ? -12.117 14.211 31.399 1.00 82.06 526 ARG A N 1
ATOM 4001 C CA . ARG A 1 526 ? -11.182 13.473 32.256 1.00 82.06 526 ARG A CA 1
ATOM 4002 C C . ARG A 1 526 ? -9.874 14.229 32.412 1.00 82.06 526 ARG A C 1
ATOM 4004 O O . ARG A 1 526 ? -9.544 15.094 31.609 1.00 82.06 526 ARG A O 1
ATOM 4011 N N . ALA A 1 527 ? -9.124 13.866 33.445 1.00 83.25 527 ALA A N 1
ATOM 4012 C CA . ALA A 1 527 ? -7.773 14.364 33.634 1.00 83.25 527 ALA A CA 1
ATOM 4013 C C . ALA A 1 527 ? -6.809 13.737 32.609 1.00 83.25 527 ALA A C 1
ATOM 4015 O O . ALA A 1 527 ? -6.842 12.527 32.368 1.00 83.25 527 ALA A O 1
ATOM 4016 N N . GLU A 1 528 ? -5.914 14.557 32.062 1.00 83.94 528 GLU A N 1
ATOM 4017 C CA . GLU A 1 528 ? -4.978 14.209 30.981 1.00 83.94 528 GLU A CA 1
ATOM 4018 C C . GLU A 1 528 ? -4.151 12.945 31.290 1.00 83.94 528 GLU A C 1
ATOM 4020 O O . GLU A 1 528 ? -4.069 12.023 30.480 1.00 83.94 528 GLU A O 1
ATOM 4025 N N . TYR A 1 529 ? -3.643 12.818 32.523 1.00 85.12 529 TYR A N 1
ATOM 4026 C CA . TYR A 1 529 ? -2.797 11.690 32.952 1.00 85.12 529 TYR A CA 1
ATOM 4027 C C . TYR A 1 529 ? -3.494 10.310 32.913 1.00 85.12 529 TYR A C 1
ATOM 4029 O O . TYR A 1 529 ? -2.844 9.265 33.076 1.00 85.12 529 TYR A O 1
ATOM 4037 N N . ARG A 1 530 ? -4.827 10.272 32.780 1.00 85.56 530 ARG A N 1
ATOM 4038 C CA . ARG A 1 530 ? -5.601 9.027 32.698 1.00 85.56 530 ARG A CA 1
ATOM 4039 C C . ARG A 1 530 ? -6.329 8.815 31.381 1.00 85.56 530 ARG A C 1
ATOM 4041 O O . ARG A 1 530 ? -6.771 7.697 31.143 1.00 85.56 530 ARG A O 1
ATOM 4048 N N . GLU A 1 531 ? -6.371 9.807 30.498 1.00 81.44 531 GLU A N 1
ATOM 4049 C CA . GLU A 1 531 ? -7.161 9.750 29.267 1.00 81.44 531 GLU A CA 1
ATOM 4050 C C . GLU A 1 531 ? -6.809 8.547 28.379 1.00 81.44 531 GLU A C 1
ATOM 4052 O O . GLU A 1 531 ? -7.689 7.752 28.047 1.00 81.44 531 GLU A O 1
ATOM 4057 N N . GLY A 1 532 ? -5.519 8.334 28.095 1.00 80.12 532 GLY A N 1
ATOM 4058 C CA . GLY A 1 532 ? -5.053 7.235 27.237 1.00 80.12 532 GLY A CA 1
ATOM 4059 C C . GLY A 1 532 ? -5.214 5.824 27.821 1.00 80.12 532 GLY A C 1
ATOM 4060 O O . GLY A 1 532 ? -5.035 4.843 27.108 1.00 80.12 532 GLY A O 1
ATOM 4061 N N . ARG A 1 533 ? -5.554 5.695 29.111 1.00 82.94 533 ARG A N 1
ATOM 4062 C CA . ARG A 1 533 ? -5.668 4.402 29.816 1.00 82.94 533 ARG A CA 1
ATOM 4063 C C . ARG A 1 533 ? -7.016 4.176 30.490 1.00 82.94 533 ARG A C 1
ATOM 4065 O O . ARG A 1 533 ? -7.196 3.147 31.138 1.00 82.94 533 ARG A O 1
ATOM 4072 N N . GLU A 1 534 ? -7.958 5.105 30.356 1.00 88.19 534 GLU A N 1
ATOM 4073 C CA . GLU A 1 534 ? -9.198 5.066 31.130 1.00 88.19 534 GLU A CA 1
ATOM 4074 C C . GLU A 1 534 ? -10.072 3.861 30.782 1.00 88.19 534 GLU A C 1
ATOM 4076 O O . GLU A 1 534 ? -10.650 3.248 31.672 1.00 88.19 534 GLU A O 1
ATOM 4081 N N . ALA A 1 535 ? -10.132 3.469 29.507 1.00 86.06 535 ALA A N 1
ATOM 4082 C CA . ALA A 1 535 ? -10.900 2.293 29.096 1.00 86.06 535 ALA A CA 1
ATOM 4083 C C . ALA A 1 535 ? -10.388 1.022 29.791 1.00 86.06 535 ALA A C 1
ATOM 4085 O O . ALA A 1 535 ? -11.173 0.248 30.337 1.00 86.06 535 ALA A O 1
ATOM 4086 N N . THR A 1 536 ? -9.065 0.859 29.848 1.00 84.44 536 THR A N 1
ATOM 4087 C CA . THR A 1 536 ? -8.418 -0.238 30.572 1.00 84.44 536 THR A CA 1
ATOM 4088 C C . THR A 1 536 ? -8.646 -0.126 32.076 1.00 84.44 536 THR A C 1
ATOM 4090 O O . THR A 1 536 ? -8.942 -1.132 32.713 1.00 84.44 536 THR A O 1
ATOM 4093 N N . ARG A 1 537 ? -8.555 1.081 32.657 1.00 88.56 537 ARG A N 1
ATOM 4094 C CA . ARG A 1 537 ? -8.846 1.308 34.083 1.00 88.56 537 ARG A CA 1
ATOM 4095 C C . ARG A 1 537 ? -10.270 0.897 34.435 1.00 88.56 537 ARG A C 1
ATOM 4097 O O . ARG A 1 537 ? -10.449 0.140 35.377 1.00 88.56 537 ARG A O 1
ATOM 4104 N N . LEU A 1 538 ? -11.256 1.353 33.668 1.00 92.06 538 LEU A N 1
ATOM 4105 C CA . LEU A 1 538 ? -12.662 1.044 33.898 1.00 92.06 538 LEU A CA 1
ATOM 4106 C C . LEU A 1 538 ? -12.935 -0.457 33.776 1.00 92.06 538 LEU A C 1
ATOM 4108 O O . LEU A 1 538 ? -13.595 -1.023 34.640 1.00 92.06 538 LEU A O 1
ATOM 4112 N N . MET A 1 539 ? -12.407 -1.111 32.739 1.00 90.19 539 MET A N 1
ATOM 4113 C CA . MET A 1 539 ? -12.525 -2.563 32.580 1.00 90.19 539 MET A CA 1
ATOM 4114 C C . MET A 1 539 ? -11.912 -3.301 33.779 1.00 90.19 539 MET A C 1
ATOM 4116 O O . MET A 1 539 ? -12.576 -4.132 34.390 1.00 90.19 539 MET A O 1
ATOM 4120 N N . LEU A 1 540 ? -10.672 -2.972 34.153 1.00 88.38 540 LEU A N 1
ATOM 4121 C CA . LEU A 1 540 ? -9.979 -3.618 35.268 1.00 88.38 540 LEU A CA 1
ATOM 4122 C C . LEU A 1 540 ? -10.683 -3.392 36.605 1.00 88.38 540 LEU A C 1
ATOM 4124 O O . LEU A 1 540 ? -10.783 -4.326 37.389 1.00 88.38 540 LEU A O 1
ATOM 4128 N N . THR A 1 541 ? -11.189 -2.187 36.862 1.00 92.31 541 THR A N 1
ATOM 4129 C CA . THR A 1 541 ? -11.966 -1.896 38.070 1.00 92.31 541 THR A CA 1
ATOM 4130 C C . THR A 1 541 ? -13.244 -2.727 38.113 1.00 92.31 541 THR A C 1
ATOM 4132 O O . THR A 1 541 ? -13.527 -3.335 39.138 1.00 92.31 541 THR A O 1
ATOM 4135 N N . GLN A 1 542 ? -13.994 -2.802 37.008 1.00 94.44 542 GLN A N 1
ATOM 4136 C CA . GLN A 1 542 ? -15.211 -3.615 36.947 1.00 94.44 542 GLN A CA 1
ATOM 4137 C C . GLN A 1 542 ? -14.923 -5.092 37.236 1.00 94.44 542 GLN A C 1
ATOM 4139 O O . GLN A 1 542 ? -15.605 -5.717 38.043 1.00 94.44 542 GLN A O 1
ATOM 4144 N N . LEU A 1 543 ? -13.882 -5.642 36.610 1.00 91.75 543 LEU A N 1
ATOM 4145 C CA . LEU A 1 543 ? -13.507 -7.041 36.785 1.00 91.75 543 LEU A CA 1
ATOM 4146 C C . LEU A 1 543 ? -12.963 -7.321 38.186 1.00 91.75 543 LEU A C 1
ATOM 4148 O O . LEU A 1 543 ? -13.352 -8.318 38.776 1.00 91.75 543 LEU A O 1
ATOM 4152 N N . ALA A 1 544 ? -12.104 -6.456 38.730 1.00 89.56 544 ALA A N 1
ATOM 4153 C CA . ALA A 1 544 ? -11.515 -6.646 40.053 1.00 89.56 544 ALA A CA 1
ATOM 4154 C C . ALA A 1 544 ? -12.576 -6.592 41.157 1.00 89.56 544 ALA A C 1
ATOM 4156 O O . ALA A 1 544 ? -12.690 -7.542 41.925 1.00 89.56 544 ALA A O 1
ATOM 4157 N N . LEU A 1 545 ? -13.402 -5.538 41.179 1.00 92.00 545 LEU A N 1
ATOM 4158 C CA . LEU A 1 545 ? -14.496 -5.420 42.149 1.00 92.00 545 LEU A CA 1
ATOM 4159 C C . LEU A 1 545 ? -15.515 -6.549 41.965 1.00 92.00 545 LEU A C 1
ATOM 4161 O O . LEU A 1 545 ? -15.985 -7.138 42.931 1.00 92.00 545 LEU A O 1
ATOM 4165 N N . GLY A 1 546 ? -15.836 -6.887 40.716 1.00 93.06 546 GLY A N 1
ATOM 4166 C CA . GLY A 1 546 ? -16.718 -8.003 40.409 1.00 93.06 546 GLY A CA 1
ATOM 4167 C C . GLY A 1 546 ? -16.207 -9.330 40.963 1.00 93.06 546 GLY A C 1
ATOM 4168 O O . GLY A 1 546 ? -16.938 -10.043 41.637 1.00 93.06 546 GLY A O 1
ATOM 4169 N N . LEU A 1 547 ? -14.948 -9.659 40.687 1.00 90.50 547 LEU A N 1
ATOM 4170 C CA . LEU A 1 547 ? -14.328 -10.924 41.069 1.00 90.50 547 LEU A CA 1
ATOM 4171 C C . LEU A 1 547 ? -14.077 -11.048 42.575 1.00 90.50 547 LEU A C 1
ATOM 4173 O O . LEU A 1 547 ? -14.254 -12.148 43.095 1.00 90.50 547 LEU A O 1
ATOM 4177 N N . GLU A 1 548 ? -13.705 -9.956 43.254 1.00 89.00 548 GLU A N 1
ATOM 4178 C CA . GLU A 1 548 ? -13.520 -9.914 44.715 1.00 89.00 548 GLU A CA 1
ATOM 4179 C C . GLU A 1 548 ? -14.824 -10.238 45.454 1.00 89.00 548 GLU A C 1
ATOM 4181 O O . GLU A 1 548 ? -14.814 -10.904 46.488 1.00 89.00 548 GLU A O 1
ATOM 4186 N N . HIS A 1 549 ? -15.952 -9.794 44.898 1.00 92.12 549 HIS A N 1
ATOM 4187 C CA . HIS A 1 549 ? -17.266 -9.936 45.513 1.00 92.12 549 HIS A CA 1
ATOM 4188 C C . HIS A 1 549 ? -18.096 -11.086 44.936 1.00 92.12 549 HIS A C 1
ATOM 4190 O O . HIS A 1 549 ? -19.227 -11.271 45.362 1.00 92.12 549 HIS A O 1
ATOM 4196 N N . LEU A 1 550 ? -17.596 -11.883 43.991 1.00 92.38 550 LEU A N 1
ATOM 4197 C CA . LEU A 1 550 ? -18.379 -12.981 43.420 1.00 92.38 550 LEU A CA 1
ATOM 4198 C C . LEU A 1 550 ? -18.333 -14.225 44.324 1.00 92.38 550 LEU A C 1
ATOM 4200 O O . LEU A 1 550 ? -17.265 -14.698 44.717 1.00 92.38 550 LEU A O 1
ATOM 4204 N N . THR A 1 551 ? -19.494 -14.804 44.626 1.00 91.12 551 THR A N 1
ATOM 4205 C CA . THR A 1 551 ? -19.583 -16.095 45.320 1.00 91.12 551 THR A CA 1
ATOM 4206 C C . THR A 1 551 ? -18.906 -17.188 44.477 1.00 91.12 551 THR A C 1
ATOM 4208 O O . THR A 1 551 ? -19.089 -17.202 43.256 1.00 91.12 551 THR A O 1
ATOM 4211 N N . PRO A 1 552 ? -18.157 -18.142 45.070 1.00 89.00 552 PRO A N 1
ATOM 4212 C CA . PRO A 1 552 ? -17.674 -19.313 44.340 1.00 89.00 552 PRO A CA 1
ATOM 4213 C C . PRO A 1 552 ? -18.810 -20.022 43.588 1.00 89.00 552 PRO A C 1
ATOM 4215 O O . PRO A 1 552 ? -19.836 -20.358 44.178 1.00 89.00 552 PRO A O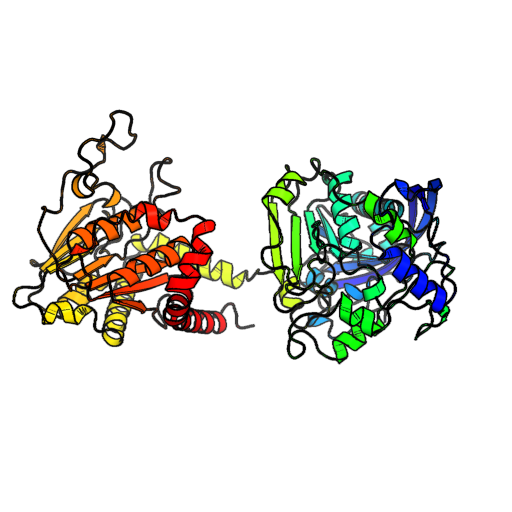 1
ATOM 4218 N N . GLY A 1 553 ? -18.634 -20.251 42.285 1.00 87.81 553 GLY A N 1
ATOM 4219 C CA . GLY A 1 553 ? -19.680 -20.815 41.422 1.00 87.81 553 GLY A CA 1
ATOM 4220 C C . GLY A 1 553 ? -20.700 -19.801 40.883 1.00 87.81 553 GLY A C 1
ATOM 4221 O O . GLY A 1 553 ? -21.545 -20.182 40.074 1.00 87.81 553 GLY A O 1
ATOM 4222 N N . GLY A 1 554 ? -20.591 -18.527 41.272 1.00 92.50 554 GLY A N 1
ATOM 4223 C CA . GLY A 1 554 ? -21.373 -17.418 40.733 1.00 92.50 554 GLY A CA 1
ATOM 4224 C C . GLY A 1 554 ? -21.126 -17.169 39.241 1.00 92.50 554 GLY A C 1
ATOM 4225 O O . GLY A 1 554 ? -20.273 -17.806 38.606 1.00 92.50 554 GLY A O 1
ATOM 4226 N N . ALA A 1 555 ? -21.877 -16.225 38.672 1.00 95.56 555 ALA A N 1
ATOM 4227 C CA . ALA A 1 555 ? -21.771 -15.854 37.263 1.00 95.56 555 ALA A CA 1
ATOM 4228 C C . ALA A 1 555 ? -21.368 -14.387 37.064 1.00 95.56 555 ALA A C 1
ATOM 4230 O O . ALA A 1 555 ? -21.711 -13.507 37.850 1.00 95.56 555 ALA A O 1
ATOM 4231 N N . MET A 1 556 ? -20.677 -14.113 35.960 1.00 97.00 556 MET A N 1
ATOM 4232 C CA . MET A 1 556 ? -20.296 -12.768 35.544 1.00 97.00 556 MET A CA 1
ATOM 4233 C C . MET A 1 556 ? -20.622 -12.545 34.066 1.00 97.00 556 MET A C 1
ATOM 4235 O O . MET A 1 556 ? -20.310 -13.379 33.214 1.00 97.00 556 MET A O 1
ATOM 4239 N N . VAL A 1 557 ? -21.212 -11.391 33.759 1.00 98.06 557 VAL A N 1
ATOM 4240 C CA . VAL A 1 557 ? -21.402 -10.890 32.393 1.00 98.06 557 VAL A CA 1
ATOM 4241 C C . VAL A 1 557 ? -20.519 -9.664 32.200 1.00 98.06 557 VAL A C 1
ATOM 4243 O O . VAL A 1 557 ? -20.641 -8.709 32.958 1.00 98.06 557 VAL A O 1
ATOM 4246 N N . GLY A 1 558 ? -19.652 -9.671 31.188 1.00 96.38 558 GLY A N 1
ATOM 4247 C CA . GLY A 1 558 ? -18.747 -8.557 30.893 1.00 96.38 558 GLY A CA 1
ATOM 4248 C C . GLY A 1 558 ? -18.828 -8.091 29.444 1.00 96.38 558 GLY A C 1
ATOM 4249 O O . GLY A 1 558 ? -18.719 -8.905 28.529 1.00 96.38 558 GLY A O 1
ATOM 4250 N N . LEU A 1 559 ? -18.984 -6.788 29.218 1.00 95.62 559 LEU A N 1
ATOM 4251 C CA . LEU A 1 559 ? -18.890 -6.173 27.895 1.00 95.62 559 LEU A CA 1
ATOM 4252 C C . LEU A 1 559 ? -17.425 -6.081 27.452 1.00 95.62 559 LEU A C 1
ATOM 4254 O O . LEU A 1 559 ? -16.592 -5.466 28.114 1.00 95.62 559 LEU A O 1
ATOM 4258 N N . LEU A 1 560 ? -17.126 -6.650 26.287 1.00 93.75 560 LEU A N 1
ATOM 4259 C CA . LEU A 1 560 ? -15.820 -6.605 25.637 1.00 93.75 560 LEU A CA 1
ATOM 4260 C C . LEU A 1 560 ? -15.936 -5.987 24.237 1.00 93.75 560 LEU A C 1
ATOM 4262 O O . LEU A 1 560 ? -17.009 -5.928 23.631 1.00 93.75 560 LEU A O 1
ATOM 4266 N N . HIS A 1 561 ? -14.806 -5.541 23.694 1.00 90.50 561 HIS A N 1
ATOM 4267 C CA . HIS A 1 561 ? -14.712 -4.968 22.354 1.00 90.50 561 HIS A CA 1
ATOM 4268 C C . HIS A 1 561 ? -13.498 -5.530 21.633 1.00 90.50 561 HIS A C 1
ATOM 4270 O O . HIS A 1 561 ? -12.474 -5.720 22.275 1.00 90.50 561 HIS A O 1
ATOM 4276 N N . LYS A 1 562 ? -13.602 -5.686 20.306 1.00 88.31 562 LYS A N 1
ATOM 4277 C CA . LYS A 1 562 ? -12.513 -6.169 19.438 1.00 88.31 562 LYS A CA 1
ATOM 4278 C C . LYS A 1 562 ? -11.979 -7.508 19.942 1.00 88.31 562 LYS A C 1
ATOM 4280 O O . LYS A 1 562 ? -10.970 -7.568 20.632 1.00 88.31 562 LYS A O 1
ATOM 4285 N N . PHE A 1 563 ? -12.695 -8.578 19.618 1.00 91.75 563 PHE A N 1
ATOM 4286 C CA . PHE A 1 563 ? -12.337 -9.933 20.035 1.00 91.75 563 PHE A CA 1
ATOM 4287 C C . PHE A 1 563 ? -10.868 -10.284 19.718 1.00 91.75 563 PHE A C 1
ATOM 4289 O O . PHE A 1 563 ? -10.206 -10.937 20.514 1.00 91.75 563 PHE A O 1
ATOM 4296 N N . GLU A 1 564 ? -10.361 -9.799 18.586 1.00 90.12 564 GLU A N 1
ATOM 4297 C CA . GLU A 1 564 ? -8.992 -9.976 18.101 1.00 90.12 564 GLU A CA 1
ATOM 4298 C C . GLU A 1 564 ? -7.934 -9.118 18.806 1.00 90.12 564 GLU A C 1
ATOM 4300 O O . GLU A 1 564 ? -6.741 -9.333 18.599 1.00 90.12 564 GLU A O 1
ATOM 4305 N N . ALA A 1 565 ? -8.331 -8.121 19.603 1.00 87.19 565 ALA A N 1
ATOM 4306 C CA . ALA A 1 565 ? -7.374 -7.260 20.280 1.00 87.19 565 ALA A CA 1
ATOM 4307 C C . ALA A 1 565 ? -6.596 -8.056 21.332 1.00 87.19 565 ALA A C 1
ATOM 4309 O O . ALA A 1 565 ? -7.187 -8.769 22.143 1.00 87.19 565 ALA A O 1
ATOM 4310 N N . TRP A 1 566 ? -5.275 -7.866 21.368 1.00 85.75 566 TRP A N 1
ATOM 4311 C CA . TRP A 1 566 ? -4.374 -8.620 22.245 1.00 85.75 566 TRP A CA 1
ATOM 4312 C C . TRP A 1 566 ? -4.826 -8.631 23.712 1.00 85.75 566 TRP A C 1
ATOM 4314 O O . TRP A 1 566 ? -4.976 -9.691 24.311 1.00 85.75 566 TRP A O 1
ATOM 4324 N N . ASN A 1 567 ? -5.191 -7.468 24.259 1.00 83.50 567 ASN A N 1
ATOM 4325 C CA . ASN A 1 567 ? -5.681 -7.354 25.638 1.00 83.50 567 ASN A CA 1
ATOM 4326 C C . ASN A 1 567 ? -6.948 -8.185 25.898 1.00 83.50 567 ASN A C 1
ATOM 4328 O O . ASN A 1 567 ? -7.120 -8.724 26.989 1.00 83.50 567 ASN A O 1
ATOM 4332 N N . THR A 1 568 ? -7.839 -8.289 24.910 1.00 88.94 568 THR A N 1
ATOM 4333 C CA . THR A 1 568 ? -9.062 -9.094 25.001 1.00 88.94 568 THR A CA 1
ATOM 4334 C C . THR A 1 568 ? -8.739 -10.581 24.933 1.00 88.94 568 THR A C 1
ATOM 4336 O O . THR A 1 568 ? -9.282 -11.346 25.725 1.00 88.94 568 THR A O 1
ATOM 4339 N N . VAL A 1 569 ? -7.813 -10.987 24.061 1.00 91.25 569 VAL A N 1
ATOM 4340 C CA . VAL A 1 569 ? -7.331 -12.373 23.975 1.00 91.25 569 VAL A CA 1
ATOM 4341 C C . VAL A 1 569 ? -6.687 -12.813 25.292 1.00 91.25 569 VAL A C 1
ATOM 4343 O O . VAL A 1 569 ? -7.075 -13.848 25.832 1.00 91.25 569 VAL A O 1
ATOM 4346 N N . CYS A 1 570 ? -5.778 -12.010 25.854 1.00 87.81 570 CYS A N 1
ATOM 4347 C CA . CYS A 1 570 ? -5.135 -12.299 27.138 1.00 87.81 570 CYS A CA 1
ATOM 4348 C C . CYS A 1 570 ? -6.149 -12.396 28.282 1.00 87.81 570 CYS A C 1
ATOM 4350 O O . CYS A 1 570 ? -6.068 -13.299 29.113 1.00 87.81 570 CYS A O 1
ATOM 4352 N N . LEU A 1 571 ? -7.133 -11.490 28.313 1.00 88.62 571 LEU A N 1
ATOM 4353 C CA . LEU A 1 571 ? -8.193 -11.511 29.316 1.00 88.62 571 LEU A CA 1
ATOM 4354 C C . LEU A 1 571 ? -9.022 -12.799 29.238 1.00 88.62 571 LEU A C 1
ATOM 4356 O O . LEU A 1 571 ? -9.250 -13.439 30.262 1.00 88.62 571 LEU A O 1
ATOM 4360 N N . LEU A 1 572 ? -9.452 -13.188 28.035 1.00 93.12 572 LEU A N 1
ATOM 4361 C CA . LEU A 1 572 ? -10.230 -14.409 27.824 1.00 93.12 572 LEU A CA 1
ATOM 4362 C C . LEU A 1 572 ? -9.425 -15.654 28.189 1.00 93.12 572 LEU A C 1
ATOM 4364 O O . LEU A 1 572 ? -9.932 -16.498 28.922 1.00 93.12 572 LEU A O 1
ATOM 4368 N N . GLY A 1 573 ? -8.164 -15.728 27.756 1.00 91.25 573 GLY A N 1
ATOM 4369 C CA . GLY A 1 573 ? -7.270 -16.822 28.126 1.00 91.25 573 GLY A CA 1
ATOM 4370 C C . GLY A 1 573 ? -7.078 -16.915 29.637 1.00 91.25 573 GLY A C 1
ATOM 4371 O O . GLY A 1 573 ? -7.048 -18.011 30.187 1.00 91.25 573 GLY A O 1
ATOM 4372 N N . LYS A 1 574 ? -7.032 -15.775 30.342 1.00 87.69 574 LYS A N 1
ATOM 4373 C CA . LYS A 1 574 ? -6.935 -15.772 31.802 1.00 87.69 574 LYS A CA 1
ATOM 4374 C C . LYS A 1 574 ? -8.216 -16.258 32.474 1.00 87.69 574 LYS A C 1
ATOM 4376 O O . LYS A 1 574 ? -8.126 -17.039 33.414 1.00 87.69 574 LYS A O 1
ATOM 4381 N N . PHE A 1 575 ? -9.384 -15.820 32.006 1.00 90.94 575 PHE A N 1
ATOM 4382 C CA . PHE A 1 575 ? -10.670 -16.280 32.534 1.00 90.94 575 PHE A CA 1
ATOM 4383 C C . PHE A 1 575 ? -10.906 -17.777 32.295 1.00 90.94 575 PHE A C 1
ATOM 4385 O O . PHE A 1 575 ? -11.425 -18.445 33.183 1.00 90.94 575 PHE A O 1
ATOM 4392 N N . ASP A 1 576 ? -10.476 -18.320 31.153 1.00 91.94 576 ASP A N 1
ATOM 4393 C CA . ASP A 1 576 ? -10.616 -19.750 30.826 1.00 91.94 576 ASP A CA 1
ATOM 4394 C C . ASP A 1 576 ? -9.852 -20.667 31.807 1.00 91.94 576 ASP A C 1
ATOM 4396 O O . ASP A 1 576 ? -10.208 -21.829 31.974 1.00 91.94 576 ASP A O 1
ATOM 4400 N N . GLN A 1 577 ? -8.854 -20.138 32.533 1.00 89.12 577 GLN A N 1
ATOM 4401 C CA . GLN A 1 577 ? -8.104 -20.892 33.551 1.00 89.12 577 GLN A CA 1
ATOM 4402 C C . GLN A 1 577 ? -8.898 -21.159 34.839 1.00 89.12 577 GLN A C 1
ATOM 4404 O O . GLN A 1 577 ? -8.563 -22.090 35.569 1.00 89.12 577 GLN A O 1
ATOM 4409 N N . PHE A 1 578 ? -9.897 -20.332 35.166 1.00 89.00 578 PHE A N 1
ATOM 4410 C CA . PHE A 1 578 ? -10.611 -20.405 36.452 1.00 89.00 578 PHE A CA 1
ATOM 4411 C C . PHE A 1 578 ? -12.137 -20.280 36.332 1.00 89.00 578 PHE A C 1
ATOM 4413 O O . PHE A 1 578 ? -12.836 -20.281 37.346 1.00 89.00 578 PHE A O 1
ATOM 4420 N N . ALA A 1 579 ? -12.666 -20.159 35.117 1.00 92.81 579 ALA A N 1
ATOM 4421 C CA . ALA A 1 579 ? -14.091 -20.069 34.843 1.00 92.81 579 ALA A CA 1
ATOM 4422 C C . ALA A 1 579 ? -14.435 -20.755 33.517 1.00 92.81 579 ALA A C 1
ATOM 4424 O O . ALA A 1 579 ? -13.650 -20.770 32.572 1.00 92.81 579 ALA A O 1
ATOM 4425 N N . SER A 1 580 ? -15.664 -21.254 33.408 1.00 94.44 580 SER A N 1
ATOM 4426 C CA . SER A 1 580 ? -16.215 -21.659 32.119 1.00 94.44 580 SER A CA 1
ATOM 4427 C C . SER A 1 580 ? -16.703 -20.423 31.372 1.00 94.44 580 SER A C 1
ATOM 4429 O O . SER A 1 580 ? -17.687 -19.795 31.784 1.00 94.44 580 SER A O 1
ATOM 4431 N N . ILE A 1 581 ? -16.017 -20.073 30.281 1.00 95.88 581 ILE A N 1
ATOM 4432 C CA . ILE A 1 581 ? -16.361 -18.908 29.465 1.00 95.88 581 ILE A CA 1
ATOM 4433 C C . ILE A 1 581 ? -17.114 -19.263 28.184 1.00 95.88 581 ILE A C 1
ATOM 4435 O O . ILE A 1 581 ? -16.795 -20.223 27.477 1.00 95.88 581 ILE A O 1
ATOM 4439 N N . LYS A 1 582 ? -18.090 -18.419 27.850 1.00 97.00 582 LYS A N 1
ATOM 4440 C CA . LYS A 1 582 ? -18.752 -18.344 26.543 1.00 97.00 582 LYS A CA 1
ATOM 4441 C C . LYS A 1 582 ? -18.784 -16.898 26.068 1.00 97.00 582 LYS A C 1
ATOM 4443 O O . LYS A 1 582 ? -18.801 -15.972 26.878 1.00 97.00 582 LYS A O 1
ATOM 4448 N N . LEU A 1 583 ? -18.830 -16.706 24.754 1.00 97.62 583 LEU A N 1
ATOM 4449 C CA . LEU A 1 583 ? -18.998 -15.390 24.145 1.00 97.62 583 LEU A CA 1
ATOM 4450 C C . LEU A 1 583 ? -20.375 -15.274 23.503 1.00 97.62 583 LEU A C 1
ATOM 4452 O O . LEU A 1 583 ? -20.873 -16.215 22.886 1.00 97.62 583 LEU A O 1
ATOM 4456 N N . PHE A 1 584 ? -20.973 -14.096 23.615 1.00 97.69 584 PHE A N 1
ATOM 4457 C CA . PHE A 1 584 ? -22.271 -13.797 23.039 1.00 97.69 584 PHE A CA 1
ATOM 4458 C C . PHE A 1 584 ? -22.223 -12.507 22.225 1.00 97.69 584 PHE A C 1
ATOM 4460 O O . PHE A 1 584 ? -21.843 -11.441 22.713 1.00 97.69 584 PHE A O 1
ATOM 4467 N N . LYS A 1 585 ? -22.667 -12.595 20.969 1.00 97.19 585 LYS A N 1
ATOM 4468 C CA . LYS A 1 585 ? -22.924 -11.443 20.109 1.00 97.19 585 LYS A CA 1
ATOM 4469 C C . LYS A 1 585 ? -24.365 -11.496 19.639 1.00 97.19 585 LYS A C 1
ATOM 4471 O O . LYS A 1 585 ? -24.781 -12.447 18.986 1.00 97.19 585 LYS A O 1
ATOM 4476 N N . HIS A 1 586 ? -25.123 -10.455 19.944 1.00 96.06 586 HIS A N 1
ATOM 4477 C CA . HIS A 1 586 ? -26.520 -10.393 19.553 1.00 96.06 586 HIS A CA 1
ATOM 4478 C C . HIS A 1 586 ? -26.651 -10.192 18.029 1.00 96.06 586 HIS A C 1
ATOM 4480 O O . HIS A 1 586 ? -26.030 -9.307 17.441 1.00 96.06 586 HIS A O 1
ATOM 4486 N N . ALA A 1 587 ? -27.488 -10.997 17.366 1.00 92.12 587 ALA A N 1
ATOM 4487 C CA . ALA A 1 587 ? -27.549 -11.048 15.899 1.00 92.12 587 ALA A CA 1
ATOM 4488 C C . ALA A 1 587 ? -28.147 -9.792 15.233 1.00 92.12 587 ALA A C 1
ATOM 4490 O O . ALA A 1 587 ? -27.950 -9.564 14.040 1.00 92.12 587 ALA A O 1
ATOM 4491 N N . LYS A 1 588 ? -28.892 -8.974 15.989 1.00 90.00 588 LYS A N 1
ATOM 4492 C CA . LYS A 1 588 ? -29.521 -7.727 15.502 1.00 90.00 588 LYS A CA 1
ATOM 4493 C C . LYS A 1 588 ? -28.895 -6.471 16.121 1.00 90.00 588 LYS A C 1
ATOM 4495 O O . LYS A 1 588 ? -28.342 -5.630 15.417 1.00 90.00 588 LYS A O 1
ATOM 4500 N N . CYS A 1 589 ? -28.961 -6.348 17.443 1.00 89.69 589 CYS A N 1
ATOM 4501 C CA . CYS A 1 589 ? -28.353 -5.265 18.214 1.00 89.69 589 CYS A CA 1
ATOM 4502 C C . CYS A 1 589 ? -26.821 -5.374 18.231 1.00 89.69 589 CYS A C 1
ATOM 4504 O O . CYS A 1 589 ? -26.284 -6.436 18.514 1.00 89.69 589 CYS A O 1
ATOM 4506 N N . HIS A 1 590 ? -26.119 -4.284 17.907 1.00 88.75 590 HIS A N 1
ATOM 4507 C CA . HIS A 1 590 ? -24.646 -4.218 17.852 1.00 88.75 590 HIS A CA 1
ATOM 4508 C C . HIS A 1 590 ? -23.952 -5.259 16.947 1.00 88.75 590 HIS A C 1
ATOM 4510 O O . HIS A 1 590 ? -22.727 -5.361 16.967 1.00 88.75 590 HIS A O 1
ATOM 4516 N N . ALA A 1 591 ? -24.690 -5.954 16.075 1.00 92.25 591 ALA A N 1
ATOM 4517 C CA . ALA A 1 591 ? -24.146 -6.999 15.207 1.00 92.25 591 ALA A CA 1
ATOM 4518 C C . ALA A 1 591 ? -23.010 -6.497 14.294 1.00 92.25 591 ALA A C 1
ATOM 4520 O O . ALA A 1 591 ? -22.053 -7.218 14.053 1.00 92.25 591 ALA A O 1
ATOM 4521 N N . LYS A 1 592 ? -23.077 -5.236 13.843 1.00 88.44 592 LYS A N 1
ATOM 4522 C CA . LYS A 1 592 ? -22.065 -4.585 12.985 1.00 88.44 592 LYS A CA 1
ATOM 4523 C C . LYS A 1 592 ? -20.901 -3.942 13.755 1.00 88.44 592 LYS A C 1
ATOM 4525 O O . LYS A 1 592 ? -19.982 -3.425 13.132 1.00 88.44 592 LYS A O 1
ATOM 4530 N N . ARG A 1 593 ? -20.967 -3.886 15.089 1.00 87.81 593 ARG A N 1
ATOM 4531 C CA . ARG A 1 593 ? -19.937 -3.266 15.944 1.00 87.81 593 ARG A CA 1
ATOM 4532 C C . ARG A 1 593 ? -18.971 -4.325 16.458 1.00 87.81 593 ARG A C 1
ATOM 4534 O O . ARG A 1 593 ? -19.308 -5.499 16.460 1.00 87.81 593 ARG A O 1
ATOM 4541 N N . SER A 1 594 ? -17.821 -3.914 16.982 1.00 89.19 594 SER A N 1
ATOM 4542 C CA . SER A 1 594 ? -16.852 -4.825 17.608 1.00 89.19 594 SER A CA 1
ATOM 4543 C C . SER A 1 594 ? -17.243 -5.300 19.015 1.00 89.19 594 SER A C 1
ATOM 4545 O O . SER A 1 594 ? -16.522 -6.103 19.593 1.00 89.19 594 SER A O 1
ATOM 4547 N N . SER A 1 595 ? -18.353 -4.808 19.577 1.00 92.06 595 SER A N 1
ATOM 4548 C CA . SER A 1 595 ? -18.838 -5.180 20.912 1.00 92.06 595 SER A CA 1
ATOM 4549 C C . SER A 1 595 ? -19.336 -6.627 20.974 1.00 92.06 595 SER A C 1
ATOM 4551 O O . SER A 1 595 ? -20.014 -7.096 20.050 1.00 92.06 595 SER A O 1
ATOM 4553 N N . LEU A 1 596 ? -19.049 -7.303 22.081 1.00 96.12 596 LEU A N 1
ATOM 4554 C CA . LEU A 1 596 ? -19.541 -8.635 22.434 1.00 96.12 596 LEU A CA 1
ATOM 4555 C C . LEU A 1 596 ? -19.606 -8.783 23.962 1.00 96.12 596 LEU A C 1
ATOM 4557 O O . LEU A 1 596 ? -19.019 -7.981 24.680 1.00 96.12 596 LEU A O 1
ATOM 4561 N N . TYR A 1 597 ? -20.280 -9.817 24.454 1.00 97.50 597 TYR A N 1
ATOM 4562 C CA . TYR A 1 597 ? -20.348 -10.130 25.879 1.00 97.50 597 TYR A CA 1
ATOM 4563 C C . TYR A 1 597 ? -19.572 -11.407 26.191 1.00 97.50 597 TYR A C 1
ATOM 4565 O O . TYR A 1 597 ? -19.760 -12.421 25.521 1.00 97.50 597 TYR A O 1
ATOM 4573 N N . MET A 1 598 ? -18.732 -11.365 27.220 1.00 97.31 598 MET A N 1
ATOM 4574 C CA . MET A 1 598 ? -18.211 -12.545 27.898 1.00 97.31 598 MET A CA 1
ATOM 4575 C C . MET A 1 598 ? -19.200 -12.980 28.973 1.00 97.31 598 MET A C 1
ATOM 4577 O O . MET A 1 598 ? -19.710 -12.158 29.732 1.00 97.31 598 MET A O 1
ATOM 4581 N N . ILE A 1 599 ? -19.442 -14.280 29.039 1.00 97.69 599 ILE A N 1
ATOM 4582 C CA . ILE A 1 599 ? -20.248 -14.934 30.061 1.00 97.69 599 ILE A CA 1
ATOM 4583 C C . ILE A 1 599 ? -19.321 -15.910 30.767 1.00 97.69 599 ILE A C 1
ATOM 4585 O O . ILE A 1 599 ? -18.909 -16.897 30.162 1.00 97.69 599 ILE A O 1
ATOM 4589 N N . ALA A 1 600 ? -18.982 -15.620 32.017 1.00 96.06 600 ALA A N 1
ATOM 4590 C CA . ALA A 1 600 ? -18.180 -16.489 32.864 1.00 96.06 600 ALA A CA 1
ATOM 4591 C C . ALA A 1 600 ? -19.086 -17.143 33.912 1.00 96.06 600 ALA A C 1
ATOM 4593 O O . ALA A 1 600 ? -19.842 -16.466 34.606 1.00 96.06 600 ALA A O 1
ATOM 4594 N N . THR A 1 601 ? -19.027 -18.465 34.009 1.00 94.56 601 THR A N 1
ATOM 4595 C CA . THR A 1 601 ? -19.792 -19.273 34.971 1.00 94.56 601 THR A CA 1
ATOM 4596 C C . THR A 1 601 ? -18.860 -20.250 35.672 1.00 94.56 601 THR A C 1
ATOM 4598 O O . THR A 1 601 ? -17.748 -20.479 35.196 1.00 94.56 601 THR A O 1
ATOM 4601 N N . GLN A 1 602 ? -19.301 -20.835 36.790 1.00 88.56 602 GLN A N 1
ATOM 4602 C CA . GLN A 1 602 ? -18.472 -21.750 37.589 1.00 88.56 602 GLN A CA 1
ATOM 4603 C C . GLN A 1 602 ? -17.135 -21.108 37.993 1.00 88.56 602 GLN A C 1
ATOM 4605 O O . GLN A 1 602 ? -16.085 -21.739 37.928 1.00 88.56 602 GLN A O 1
ATOM 4610 N N . VAL A 1 603 ? -17.173 -19.824 38.356 1.00 86.38 603 VAL A N 1
ATOM 4611 C CA . VAL A 1 603 ? -15.966 -19.056 38.670 1.00 86.38 603 VAL A CA 1
ATOM 4612 C C . VAL A 1 603 ? -15.360 -19.572 39.980 1.00 86.38 603 VAL A C 1
ATOM 4614 O O . VAL A 1 603 ? -16.019 -19.519 41.024 1.00 86.38 603 VAL A O 1
ATOM 4617 N N . ASP A 1 604 ? -14.111 -20.051 39.948 1.00 83.19 604 ASP A N 1
ATOM 4618 C CA . ASP A 1 604 ? -13.357 -20.380 41.164 1.00 83.19 604 ASP A CA 1
ATOM 4619 C C . ASP A 1 604 ? -12.646 -19.135 41.700 1.00 83.19 604 ASP A C 1
ATOM 4621 O O . ASP A 1 604 ? -11.551 -18.760 41.272 1.00 83.19 604 ASP A O 1
ATOM 4625 N N . THR A 1 605 ? -13.273 -18.485 42.677 1.00 70.50 605 THR A N 1
ATOM 4626 C CA . THR A 1 605 ? -12.723 -17.282 43.308 1.00 70.50 605 THR A CA 1
ATOM 4627 C C . THR A 1 605 ? -11.575 -17.568 44.281 1.00 70.50 605 THR A C 1
ATOM 4629 O O . THR A 1 605 ? -10.885 -16.640 44.692 1.00 70.50 605 THR A O 1
ATOM 4632 N N . ARG A 1 606 ? -11.271 -18.838 44.597 1.00 64.38 606 ARG A N 1
ATOM 4633 C CA . ARG A 1 606 ? -10.145 -19.215 45.481 1.00 64.38 606 ARG A CA 1
ATOM 4634 C C . ARG A 1 606 ? -8.802 -19.260 44.754 1.00 64.38 606 ARG A C 1
ATOM 4636 O O . ARG A 1 606 ? -7.763 -19.226 45.406 1.00 64.38 606 ARG A O 1
ATOM 4643 N N . CYS A 1 607 ? -8.808 -19.290 43.421 1.00 54.91 607 CYS A N 1
ATOM 4644 C CA . CYS A 1 607 ? -7.601 -19.165 42.598 1.00 54.91 607 CYS A CA 1
ATOM 4645 C C . CYS A 1 607 ? -7.067 -17.716 42.514 1.00 54.91 607 CYS A C 1
ATOM 4647 O O . CYS A 1 607 ? -6.097 -17.454 41.800 1.00 54.91 607 CYS A O 1
ATOM 4649 N N . GLN A 1 608 ? -7.679 -16.756 43.219 1.00 51.84 608 GLN A N 1
ATOM 4650 C CA . GLN A 1 608 ? -7.379 -15.330 43.084 1.00 51.84 608 GLN A CA 1
ATOM 4651 C C . GLN A 1 608 ? -6.198 -14.861 43.951 1.00 51.84 608 GLN A C 1
ATOM 4653 O O . GLN A 1 608 ? -6.354 -14.367 45.063 1.00 51.84 608 GLN A O 1
ATOM 4658 N N . GLN A 1 609 ? -5.005 -14.934 43.365 1.00 47.12 609 GLN A N 1
ATOM 4659 C CA . GLN A 1 609 ? -3.933 -13.938 43.540 1.00 47.12 609 GLN A CA 1
ATOM 4660 C C . GLN A 1 609 ? -3.340 -13.510 42.182 1.00 47.12 609 GLN A C 1
ATOM 4662 O O . GLN A 1 609 ? -2.234 -12.983 42.111 1.00 47.12 609 GLN A O 1
ATOM 4667 N N . ALA A 1 610 ? -4.046 -13.747 41.073 1.00 49.12 610 ALA A N 1
ATOM 4668 C CA . ALA A 1 610 ? -3.554 -13.356 39.759 1.00 49.12 610 ALA A CA 1
ATOM 4669 C C . ALA A 1 610 ? -3.721 -11.843 39.559 1.00 49.12 610 ALA A C 1
ATOM 4671 O O . ALA A 1 610 ? -4.844 -11.345 39.476 1.00 49.12 610 ALA A O 1
ATOM 4672 N N . ASP A 1 611 ? -2.610 -11.115 39.455 1.00 58.88 611 ASP A N 1
ATOM 4673 C CA . ASP A 1 611 ? -2.630 -9.707 39.075 1.00 58.88 611 ASP A CA 1
ATOM 4674 C C . ASP A 1 611 ? -3.096 -9.597 37.612 1.00 58.88 611 ASP A C 1
ATOM 4676 O O . ASP A 1 611 ? -2.329 -9.785 36.667 1.00 58.88 611 ASP A O 1
ATOM 4680 N N . PHE A 1 612 ? -4.382 -9.309 37.390 1.00 60.31 612 PHE A N 1
ATOM 4681 C CA . PHE A 1 612 ? -4.922 -9.061 36.046 1.00 60.31 612 PHE A CA 1
ATOM 4682 C C . PHE A 1 612 ? -4.174 -7.928 35.322 1.00 60.31 612 PHE A C 1
ATOM 4684 O O . PHE A 1 612 ? -4.217 -7.858 34.092 1.00 60.31 612 PHE A O 1
ATOM 4691 N N . LYS A 1 613 ? -3.441 -7.063 36.046 1.00 57.06 613 LYS A N 1
ATOM 4692 C CA . LYS A 1 613 ? -2.549 -6.072 35.431 1.00 57.06 613 LYS A CA 1
ATOM 4693 C C . LYS A 1 613 ? -1.366 -6.720 34.716 1.00 57.06 613 LYS A C 1
ATOM 4695 O O . LYS A 1 613 ? -0.947 -6.175 33.699 1.00 57.06 613 LYS A O 1
ATOM 4700 N N . GLU A 1 614 ? -0.838 -7.840 35.208 1.00 56.75 614 GLU A N 1
ATOM 4701 C CA . GLU A 1 614 ? 0.237 -8.586 34.540 1.00 56.75 614 GLU A CA 1
ATOM 4702 C C . GLU A 1 614 ? -0.290 -9.304 33.296 1.00 56.75 614 GLU A C 1
ATOM 4704 O O . GLU A 1 614 ? 0.318 -9.204 32.235 1.00 56.75 614 GLU A O 1
ATOM 4709 N N . ALA A 1 615 ? -1.480 -9.914 33.373 1.00 57.22 615 ALA A N 1
ATOM 4710 C CA . ALA A 1 615 ? -2.098 -10.595 32.231 1.00 57.22 615 ALA A CA 1
ATOM 4711 C C . ALA A 1 615 ? -2.372 -9.651 31.040 1.00 57.22 615 ALA A C 1
ATOM 4713 O O . ALA A 1 615 ? -2.178 -10.030 29.889 1.00 57.22 615 ALA A O 1
ATOM 4714 N N . ILE A 1 616 ? -2.779 -8.402 31.298 1.00 57.06 616 ILE A N 1
ATOM 4715 C CA . ILE A 1 616 ? -3.020 -7.394 30.245 1.00 57.06 616 ILE A CA 1
ATOM 4716 C C . ILE A 1 616 ? -1.706 -6.759 29.733 1.00 57.06 616 ILE A C 1
ATOM 4718 O O . ILE A 1 616 ? -1.705 -6.090 28.703 1.00 57.06 616 ILE A O 1
ATOM 4722 N N . ARG A 1 617 ? -0.571 -6.971 30.414 1.00 57.66 617 ARG A N 1
ATOM 4723 C CA . ARG A 1 617 ? 0.762 -6.474 30.015 1.00 57.66 617 ARG A CA 1
ATOM 4724 C C . ARG A 1 617 ? 1.643 -7.533 29.339 1.00 57.66 617 ARG A C 1
ATOM 4726 O O . ARG A 1 617 ? 2.809 -7.239 29.082 1.00 57.66 617 ARG A O 1
ATOM 4733 N N . ALA A 1 618 ? 1.108 -8.724 29.062 1.00 55.94 618 ALA A N 1
ATOM 4734 C CA . ALA A 1 618 ? 1.839 -9.809 28.410 1.00 55.94 618 ALA A CA 1
ATOM 4735 C C . ALA A 1 618 ? 2.454 -9.350 27.071 1.00 55.94 618 ALA A C 1
ATOM 4737 O O . ALA A 1 618 ? 1.787 -8.716 26.248 1.00 55.94 618 ALA A O 1
ATOM 4738 N N . SER A 1 619 ? 3.740 -9.644 26.895 1.00 51.88 619 SER A N 1
ATOM 4739 C CA . SER A 1 619 ? 4.601 -9.201 25.793 1.00 51.88 619 SER A CA 1
ATOM 4740 C C . SER A 1 619 ? 4.474 -10.095 24.553 1.00 51.88 619 SER A C 1
ATOM 4742 O O . SER A 1 619 ? 3.846 -11.150 24.595 1.00 51.88 619 SER A O 1
ATOM 4744 N N . GLU A 1 620 ? 5.118 -9.726 23.440 1.00 52.03 620 GLU A N 1
ATOM 4745 C CA . GLU A 1 620 ? 5.168 -10.569 22.232 1.00 52.03 620 GLU A CA 1
ATOM 4746 C C . GLU A 1 620 ? 5.784 -11.961 22.477 1.00 52.03 620 GLU A C 1
ATOM 4748 O O . GLU A 1 620 ? 5.392 -12.925 21.820 1.00 52.03 620 GLU A O 1
ATOM 4753 N N . ALA A 1 621 ? 6.682 -12.103 23.462 1.00 50.06 621 ALA A N 1
ATOM 4754 C CA . ALA A 1 621 ? 7.245 -13.399 23.853 1.00 50.06 621 ALA A CA 1
ATOM 4755 C C . ALA A 1 621 ? 6.177 -14.375 24.395 1.00 50.06 621 ALA A C 1
ATOM 4757 O O . ALA A 1 621 ? 6.357 -15.590 24.321 1.00 50.06 621 ALA A O 1
ATOM 4758 N N . ASP A 1 622 ? 5.042 -13.851 24.866 1.00 66.50 622 ASP A N 1
ATOM 4759 C CA . ASP A 1 622 ? 3.938 -14.621 25.439 1.00 66.50 622 ASP A CA 1
ATOM 4760 C C . ASP A 1 622 ? 2.916 -15.070 24.378 1.00 66.50 622 ASP A C 1
ATOM 4762 O O . ASP A 1 622 ? 2.088 -15.946 24.640 1.00 66.50 622 ASP A O 1
ATOM 4766 N N . VAL A 1 623 ? 2.989 -14.529 23.151 1.00 76.69 623 VAL A N 1
ATOM 4767 C CA . VAL A 1 623 ? 2.033 -14.819 22.065 1.00 76.69 623 VAL A CA 1
ATOM 4768 C C . VAL A 1 623 ? 2.027 -16.296 21.710 1.00 76.69 623 VAL A C 1
ATOM 4770 O O . VAL A 1 623 ? 0.966 -16.919 21.660 1.00 76.69 623 VAL A O 1
ATOM 4773 N N . GLN A 1 624 ? 3.208 -16.881 21.517 1.00 77.38 624 GLN A N 1
ATOM 4774 C CA . GLN A 1 624 ? 3.317 -18.292 21.163 1.00 77.38 624 GLN A CA 1
ATOM 4775 C C . GLN A 1 624 ? 2.779 -19.196 22.280 1.00 77.38 624 GLN A C 1
ATOM 4777 O O . GLN A 1 624 ? 2.131 -20.203 21.988 1.00 77.38 624 GLN A O 1
ATOM 4782 N N . SER A 1 625 ? 3.005 -18.829 23.545 1.00 81.12 625 SER A N 1
ATOM 4783 C CA . SER A 1 625 ? 2.503 -19.577 24.703 1.00 81.12 625 SER A CA 1
ATOM 4784 C C . SER A 1 625 ? 0.977 -19.537 24.757 1.00 81.12 625 SER A C 1
ATOM 4786 O O . SER A 1 625 ? 0.333 -20.583 24.786 1.00 81.12 625 SER A O 1
ATOM 4788 N N . ILE A 1 626 ? 0.388 -18.341 24.665 1.00 82.44 626 ILE A N 1
ATOM 4789 C CA . ILE A 1 626 ? -1.068 -18.153 24.709 1.00 82.44 626 ILE A CA 1
ATOM 4790 C C . ILE A 1 626 ? -1.746 -18.850 23.528 1.00 82.44 626 ILE A C 1
ATOM 4792 O O . ILE A 1 626 ? -2.778 -19.491 23.706 1.00 82.44 626 ILE A O 1
ATOM 4796 N N . LEU A 1 627 ? -1.181 -18.780 22.320 1.00 83.81 627 LEU A N 1
ATOM 4797 C CA . LEU A 1 627 ? -1.742 -19.487 21.166 1.00 83.81 627 LEU A CA 1
ATOM 4798 C C . LEU A 1 627 ? -1.634 -21.010 21.306 1.00 83.81 627 LEU A C 1
ATOM 4800 O O . LEU A 1 627 ? -2.534 -21.721 20.864 1.00 83.81 627 LEU A O 1
ATOM 4804 N N . THR A 1 628 ? -0.575 -21.511 21.941 1.00 86.12 628 THR A N 1
ATOM 4805 C CA . THR A 1 628 ? -0.409 -22.949 22.191 1.00 86.12 628 THR A CA 1
ATOM 4806 C C . THR A 1 628 ? -1.416 -23.452 23.228 1.00 86.12 628 THR A C 1
ATOM 4808 O O . THR A 1 628 ? -2.030 -24.495 23.022 1.00 86.12 628 THR A O 1
ATOM 4811 N N . GLU A 1 629 ? -1.623 -22.706 24.315 1.00 87.62 629 GLU A N 1
ATOM 4812 C CA . GLU A 1 629 ? -2.508 -23.108 25.417 1.00 87.62 629 GLU A CA 1
ATOM 4813 C C . GLU A 1 629 ? -3.989 -22.830 25.129 1.00 87.62 629 GLU A C 1
ATOM 4815 O O . GLU A 1 629 ? -4.849 -23.665 25.400 1.00 87.62 629 GLU A O 1
ATOM 4820 N N . PHE A 1 630 ? -4.295 -21.666 24.554 1.00 92.06 630 PHE A N 1
ATOM 4821 C CA . PHE A 1 630 ? -5.655 -21.151 24.401 1.00 92.06 630 PHE A CA 1
ATOM 4822 C C . PHE A 1 630 ? -6.079 -20.967 22.936 1.00 92.06 630 PHE A C 1
ATOM 4824 O O . PHE A 1 630 ? -7.256 -20.750 22.675 1.00 92.06 630 PHE A O 1
ATOM 4831 N N . GLY A 1 631 ? -5.194 -21.087 21.940 1.00 91.12 631 GLY A N 1
ATOM 4832 C CA . GLY A 1 631 ? -5.513 -20.744 20.542 1.00 91.12 631 GLY A CA 1
ATOM 4833 C C . GLY A 1 631 ? -6.648 -21.565 19.914 1.00 91.12 631 GLY A C 1
ATOM 4834 O O . GLY A 1 631 ? -7.495 -21.020 19.195 1.00 91.12 631 GLY A O 1
ATOM 4835 N N . ALA A 1 632 ? -6.724 -22.865 20.221 1.00 92.69 632 ALA A N 1
ATOM 4836 C CA . ALA A 1 632 ? -7.832 -23.712 19.772 1.00 92.69 632 ALA A CA 1
ATOM 4837 C C . ALA A 1 632 ? -9.165 -23.264 20.398 1.00 92.69 632 ALA A C 1
ATOM 4839 O O . ALA A 1 632 ? -10.155 -23.070 19.686 1.00 92.69 632 ALA A O 1
ATOM 4840 N N . ARG A 1 633 ? -9.162 -23.016 21.714 1.00 94.62 633 ARG A N 1
ATOM 4841 C CA . ARG A 1 633 ? -10.327 -22.542 22.468 1.00 94.62 633 ARG A CA 1
ATOM 4842 C C . ARG A 1 633 ? -10.760 -21.143 22.030 1.00 94.62 633 ARG A C 1
ATOM 4844 O O . ARG A 1 633 ? -11.946 -20.915 21.812 1.00 94.62 633 ARG A O 1
ATOM 4851 N N . LEU A 1 634 ? -9.808 -20.240 21.807 1.00 94.44 634 LEU A N 1
ATOM 4852 C CA . LEU A 1 634 ? -10.017 -18.903 21.257 1.00 94.44 634 LEU A CA 1
ATOM 4853 C C . LEU A 1 634 ? -10.746 -18.980 19.910 1.00 94.44 634 LEU A C 1
ATOM 4855 O O . LEU A 1 634 ? -11.742 -18.291 19.702 1.00 94.44 634 LEU A O 1
ATOM 4859 N N . THR A 1 635 ? -10.302 -19.863 19.011 1.00 92.88 635 THR A N 1
ATOM 4860 C CA . THR A 1 635 ? -10.951 -20.065 17.706 1.00 92.88 635 THR A CA 1
ATOM 4861 C C . THR A 1 635 ? -12.378 -20.595 17.857 1.00 92.88 635 THR A C 1
ATOM 4863 O O . THR A 1 635 ? -13.281 -20.139 17.152 1.00 92.88 635 THR A O 1
ATOM 4866 N N . GLU A 1 636 ? -12.593 -21.541 18.772 1.00 95.44 636 GLU A N 1
ATOM 4867 C CA . GLU A 1 636 ? -13.905 -22.130 19.054 1.00 95.44 636 GLU A CA 1
ATOM 4868 C C . GLU A 1 636 ? -14.914 -21.070 19.520 1.00 95.44 636 GLU A C 1
ATOM 4870 O O . GLU A 1 636 ? -15.991 -20.944 18.935 1.00 95.44 636 GLU A O 1
ATOM 4875 N N . ILE A 1 637 ? -14.556 -20.267 20.527 1.00 95.62 637 ILE A N 1
ATOM 4876 C CA . ILE A 1 637 ? -15.459 -19.254 21.094 1.00 95.62 637 ILE A CA 1
ATOM 4877 C C . ILE A 1 637 ? -15.571 -17.998 20.215 1.00 95.62 637 ILE A C 1
ATOM 4879 O O . ILE A 1 637 ? -16.585 -17.301 20.266 1.00 95.62 637 ILE A O 1
ATOM 4883 N N . GLY A 1 638 ? -14.554 -17.707 19.398 1.00 95.25 638 GLY A N 1
ATOM 4884 C CA . GLY A 1 638 ? -14.494 -16.531 18.527 1.00 95.25 638 GLY A CA 1
ATOM 4885 C C . GLY A 1 638 ? -15.243 -16.677 17.205 1.00 95.25 638 GLY A C 1
ATOM 4886 O O . GLY A 1 638 ? -15.836 -15.710 16.720 1.00 95.25 638 GLY A O 1
ATOM 4887 N N . ARG A 1 639 ? -15.263 -17.879 16.614 1.00 93.75 639 ARG A N 1
ATOM 4888 C CA . ARG A 1 639 ? -15.871 -18.118 15.293 1.00 93.75 639 ARG A CA 1
ATOM 4889 C C . ARG A 1 639 ? -17.339 -17.664 15.208 1.00 93.75 639 ARG A C 1
ATOM 4891 O O . ARG A 1 639 ? -17.648 -16.913 14.283 1.00 93.75 639 ARG A O 1
ATOM 4898 N N . PRO A 1 640 ? -18.229 -17.980 16.172 1.00 95.00 640 PRO A N 1
ATOM 4899 C CA . PRO A 1 640 ? -19.611 -17.494 16.129 1.00 95.00 640 PRO A CA 1
ATOM 4900 C C . PRO A 1 640 ? -19.724 -15.961 16.157 1.00 95.00 640 PRO A C 1
ATOM 4902 O O . PRO A 1 640 ? -20.622 -15.391 15.536 1.00 95.00 640 PRO A O 1
ATOM 4905 N N . ILE A 1 641 ? -18.810 -15.279 16.856 1.00 96.12 641 ILE A N 1
ATOM 4906 C CA . ILE A 1 641 ? -18.789 -13.814 16.979 1.00 96.12 641 ILE A CA 1
ATOM 4907 C C . ILE A 1 641 ? -18.474 -13.178 15.626 1.00 96.12 641 ILE A C 1
ATOM 4909 O O . ILE A 1 641 ? -19.204 -12.282 15.184 1.00 96.12 641 ILE A O 1
ATOM 4913 N N . PHE A 1 642 ? -17.437 -13.675 14.948 1.00 92.12 642 PHE A N 1
ATOM 4914 C CA . PHE A 1 642 ? -17.074 -13.200 13.617 1.00 92.12 642 PHE A CA 1
ATOM 4915 C C . PHE A 1 642 ? -18.117 -13.554 12.566 1.00 92.12 642 PHE A C 1
ATOM 4917 O O . PHE A 1 642 ? -18.451 -12.690 11.761 1.00 92.12 642 PHE A O 1
ATOM 4924 N N . ASP A 1 643 ? -18.705 -14.750 12.607 1.00 92.44 643 ASP A N 1
ATOM 4925 C CA . ASP A 1 643 ? -19.746 -15.148 11.654 1.00 92.44 643 ASP A CA 1
ATOM 4926 C C . ASP A 1 643 ? -20.964 -14.216 11.717 1.00 92.44 643 ASP A C 1
ATOM 4928 O O . ASP A 1 643 ? -21.503 -13.806 10.685 1.00 92.44 643 ASP A O 1
ATOM 4932 N N . ILE A 1 644 ? -21.402 -13.852 12.927 1.00 95.25 644 ILE A N 1
ATOM 4933 C CA . ILE A 1 644 ? -22.508 -12.907 13.122 1.00 95.25 644 ILE A CA 1
ATOM 4934 C C . ILE A 1 644 ? -22.119 -11.518 12.606 1.00 95.25 644 ILE A C 1
ATOM 4936 O O . ILE A 1 644 ? -22.915 -10.876 11.914 1.00 95.25 644 ILE A O 1
ATOM 4940 N N . GLN A 1 645 ? -20.904 -11.054 12.915 1.00 91.06 645 GLN A N 1
ATOM 4941 C CA . GLN A 1 645 ? -20.444 -9.728 12.509 1.00 91.06 645 GLN A CA 1
ATOM 4942 C C . GLN A 1 645 ? -20.262 -9.609 10.996 1.00 91.06 645 GLN A C 1
ATOM 4944 O O . GLN A 1 645 ? -20.759 -8.653 10.399 1.00 91.06 645 GLN A O 1
ATOM 4949 N N . ALA A 1 646 ? -19.614 -10.592 10.373 1.00 84.62 646 ALA A N 1
ATOM 4950 C CA . ALA A 1 646 ? -19.384 -10.656 8.938 1.00 84.62 646 ALA A CA 1
ATOM 4951 C C . ALA A 1 646 ? -20.713 -10.635 8.176 1.00 84.62 646 ALA A C 1
ATOM 4953 O O . ALA A 1 646 ? -20.927 -9.745 7.358 1.00 84.62 646 ALA A O 1
ATOM 4954 N N . LYS A 1 647 ? -21.669 -11.506 8.537 1.00 86.12 647 LYS A N 1
ATOM 4955 C CA . LYS A 1 647 ? -23.011 -11.531 7.922 1.00 86.12 647 LYS A CA 1
ATOM 4956 C C . LYS A 1 647 ? -23.763 -10.207 8.090 1.00 86.12 647 LYS A C 1
ATOM 4958 O O . LYS A 1 647 ? -24.533 -9.809 7.215 1.00 86.12 647 LYS A O 1
ATOM 4963 N N . ALA A 1 648 ? -23.598 -9.528 9.226 1.00 88.50 648 ALA A N 1
ATOM 4964 C CA . ALA A 1 648 ? -24.257 -8.249 9.480 1.00 88.50 648 ALA A CA 1
ATOM 4965 C C . ALA A 1 648 ? -23.632 -7.093 8.684 1.00 88.50 648 ALA A C 1
ATOM 4967 O O . ALA A 1 648 ? -24.363 -6.194 8.251 1.00 88.50 648 ALA A O 1
ATOM 4968 N N . LEU A 1 649 ? -22.308 -7.108 8.508 1.00 82.44 649 LEU A N 1
ATOM 4969 C CA . LEU A 1 649 ? -21.571 -6.149 7.688 1.00 82.44 649 LEU A CA 1
ATOM 4970 C C . LEU A 1 649 ? -21.846 -6.377 6.201 1.00 82.44 649 LEU A C 1
ATOM 4972 O O . LEU A 1 649 ? -22.212 -5.430 5.518 1.00 82.44 649 LEU A O 1
ATOM 4976 N N . GLU A 1 650 ? -21.793 -7.615 5.718 1.00 79.06 650 GLU A N 1
ATOM 4977 C CA . GLU A 1 650 ? -22.133 -7.988 4.338 1.00 79.06 650 GLU A CA 1
ATOM 4978 C C . GLU A 1 650 ? -23.527 -7.473 3.937 1.00 79.06 650 GLU A C 1
ATOM 4980 O O . GLU A 1 650 ? -23.712 -6.877 2.882 1.00 79.06 650 GLU A O 1
ATOM 4985 N N . LYS A 1 651 ? -24.517 -7.606 4.828 1.00 81.75 651 LYS A N 1
ATOM 4986 C CA . LYS A 1 651 ? -25.898 -7.155 4.582 1.00 81.75 651 LYS A CA 1
ATOM 4987 C C . LYS A 1 651 ? -26.131 -5.662 4.821 1.00 81.75 651 LYS A C 1
ATOM 4989 O O . LYS A 1 651 ? -27.280 -5.215 4.679 1.00 81.75 651 LYS A O 1
ATOM 4994 N N . ALA A 1 652 ? -25.119 -4.914 5.261 1.00 78.81 652 ALA A N 1
ATOM 4995 C CA . ALA A 1 652 ? -25.268 -3.518 5.645 1.00 78.81 652 ALA A CA 1
ATOM 4996 C C . ALA A 1 652 ? -25.656 -2.641 4.450 1.00 78.81 652 ALA A C 1
ATOM 4998 O O . ALA A 1 652 ? -25.245 -2.882 3.322 1.00 78.81 652 ALA A O 1
ATOM 4999 N N . SER A 1 653 ? -26.454 -1.604 4.707 1.00 77.38 653 SER A N 1
ATOM 5000 C CA . SER A 1 653 ? -26.940 -0.692 3.666 1.00 77.38 653 SER A CA 1
ATOM 5001 C C . SER A 1 653 ? -25.807 0.001 2.912 1.00 77.38 653 SER A C 1
ATOM 5003 O O . SER A 1 653 ? -25.930 0.203 1.718 1.00 77.38 653 SER A O 1
ATOM 5005 N N . PHE A 1 654 ? -24.696 0.295 3.588 1.00 76.38 654 PHE A N 1
ATOM 5006 C CA . PHE A 1 654 ? -23.502 0.894 2.985 1.00 76.38 654 PHE A CA 1
ATOM 5007 C C . PHE A 1 654 ? -22.650 -0.088 2.157 1.00 76.38 654 PHE A C 1
ATOM 5009 O O . PHE A 1 654 ? -21.640 0.320 1.601 1.00 76.38 654 PHE A O 1
ATOM 5016 N N . ASN A 1 655 ? -23.034 -1.368 2.084 1.00 59.69 655 ASN A N 1
ATOM 5017 C CA . ASN A 1 655 ? -22.396 -2.388 1.241 1.00 59.69 655 ASN A CA 1
ATOM 5018 C C . ASN A 1 655 ? -23.310 -2.870 0.101 1.00 59.69 655 ASN A C 1
ATOM 5020 O O . ASN A 1 655 ? -22.890 -3.677 -0.724 1.00 59.69 655 ASN A O 1
ATOM 5024 N N . ARG A 1 656 ? -24.562 -2.400 0.042 1.00 55.47 656 ARG A N 1
ATOM 5025 C CA . ARG A 1 656 ? -25.461 -2.679 -1.082 1.00 55.47 656 ARG A CA 1
ATOM 5026 C C . ARG A 1 656 ? -25.189 -1.624 -2.153 1.00 55.47 656 ARG A C 1
ATOM 5028 O O . ARG A 1 656 ? -25.596 -0.480 -1.965 1.00 55.47 656 ARG A O 1
ATOM 5035 N N . ARG A 1 657 ? -24.440 -2.002 -3.194 1.00 46.38 657 ARG A N 1
ATOM 5036 C CA . ARG A 1 657 ? -24.305 -1.207 -4.424 1.00 46.38 657 ARG A CA 1
ATOM 5037 C C . ARG A 1 657 ? -25.639 -1.159 -5.162 1.00 46.38 657 ARG A C 1
ATOM 5039 O O . ARG A 1 657 ? -26.333 -2.204 -5.170 1.00 46.38 657 ARG A O 1
#

Organism: NCBI:txid329884

Solvent-accessible surface area (backbone atoms only — not comparable to full-atom values): 34414 Å² total; per-residue (Å²): 131,95,64,44,72,52,103,34,26,42,41,48,60,51,76,41,81,43,73,37,67,26,71,39,45,40,61,82,68,74,71,24,85,36,50,69,32,25,44,49,36,21,49,49,66,41,34,92,82,50,66,71,50,78,86,32,51,76,41,83,49,70,42,69,52,73,44,48,32,26,33,36,46,33,41,32,66,73,94,69,77,46,42,37,34,36,43,40,33,43,30,72,43,36,23,41,56,61,42,46,26,85,68,63,35,94,46,19,15,51,54,57,49,36,17,65,74,47,29,19,38,36,34,31,20,55,76,45,22,74,78,11,47,76,60,54,9,59,62,59,36,28,37,53,40,51,42,38,44,54,50,46,55,51,48,27,40,68,74,32,53,49,49,56,48,56,40,71,39,72,76,84,50,75,82,41,67,75,62,75,61,45,82,34,35,31,40,34,15,27,30,57,19,15,43,42,43,53,31,40,38,24,77,45,12,81,79,40,54,28,38,37,32,19,44,58,55,99,53,91,41,39,56,66,72,29,49,57,56,34,43,46,28,18,31,70,80,36,89,80,55,40,96,70,68,59,29,35,35,20,60,34,63,68,10,46,38,59,41,29,62,29,50,52,75,88,68,14,41,51,74,68,46,53,50,49,55,50,71,55,50,27,50,32,39,51,19,30,63,71,35,39,52,83,39,56,90,60,68,9,69,60,19,50,27,41,37,36,36,48,34,30,31,18,10,32,43,38,35,69,40,56,37,77,86,65,78,54,68,69,61,50,38,68,35,30,68,46,36,72,40,81,46,80,48,70,44,73,53,17,8,36,42,49,46,65,24,70,62,19,44,59,63,71,58,43,96,66,46,67,57,44,53,48,52,54,48,52,54,49,52,53,61,73,46,20,77,84,30,71,68,56,40,51,49,50,30,54,50,37,29,51,48,41,50,54,52,28,75,76,65,51,62,58,50,55,45,64,70,41,93,65,69,26,32,34,39,29,39,38,37,51,35,21,22,48,60,53,46,53,40,67,72,29,81,66,39,33,34,45,31,31,21,44,38,55,94,69,62,26,53,65,71,70,54,73,96,46,98,51,51,49,77,43,74,44,66,68,80,28,33,43,41,59,74,69,47,90,77,75,60,92,85,42,93,59,53,89,68,50,38,72,67,83,67,65,88,90,58,64,22,36,34,30,38,29,63,56,75,78,59,91,83,46,85,71,61,77,99,43,58,96,47,42,58,61,45,46,48,51,43,40,51,50,57,39,53,76,27,37,34,74,54,21,30,38,40,36,62,44,61,39,74,84,37,65,54,46,43,38,49,50,52,55,44,54,75,44,20,54,68,49,62,47,58,48,81,74,65,61,17,72,48,59,55,36,33,41,39,36,31,58,29,51,52,86,73,71,81,72,59,63,71,56,51,58,60,62,53,81,84,45,48,65,55,48,44,70,77,32,36,69,59,50,49,64,54,42,47,64,45,50,54,44,26,50,56,39,45,64,68,28,76,67,59,62,127

Foldseek 3Di:
DQDQDDPWWGKDKDKDWFWFKFKWFFFPFFKFDFQVRLLVRQCLQLDPPNDLDPVRGPGIDMATDTWIKIKMKIFGPDLDDLLEEEEEEEAAQFFLCLQQPPVPRVQQHLCNLCSNVGHIYMGIGFDCKDPIDFDALRTHDALRRSLRRVVRVLVCLQVVVVLVCQCPDPDHDPSSVDDDRHNFYEYEAAHSRLLSVQLCCQPPQVSHQEYEHALDDDDPQAQNVTSSLQCWTRQCPDVVHDDHDMQWIWGDLSSLCSQFWAFDQVAWADPVLSVSSRVRTIIDGCNHSSRSVVSPPRARQPHQHEYEYEYECQACNHHNTHCPPVDDVVVVCRSHVRYNYYYYHYDYRGYSSLSSTSNSNCVSCDVDLVLVVVVVVVVLVLVLCCQVPVVSQVVVLVLLLVQLVVVCVVPVQLVLCVPDPAQAEEEEEAQPLPNNVVNSCVVPVSYAYEYEHADVVQVTHHHPDPDDPRYHYDHADLLLQVVLVVNPDDDPPDPCRVVRDYHDDDQPAAGQEYEAEDADRPPGDDDPVCPVPVRVSSQCSSCSSNLRRYDQQGKYKHKDFQLPDQLNLLVVLVLVVFWDWAKADDLPPCLQGRIIMIITGNGGSVVPPDPSVVSSVDDPVCVVVSCVRCVVVSCVRCVVSVVSNVVPVCPDPSNDD

Mean predicted aligned error: 14.44 Å